Protein AF-A0A8S9K6Z9-F1 (afdb_monomer)

Radius of gyration: 33.15 Å; Cα contacts (8 Å, |Δi|>4): 897; chains: 1; bounding box: 89×80×79 Å

Secondary structure (DSSP, 8-state):
---HHHHHHHHHHHHHHHHHHGGGS---------------------S--SHHHHHHHHHHHHHTTSS--GGGGGTTTTTSPPTTHHHHHHHHHHHHHHHHHHHHHHHHHHHS-TTSSTTHHHHHHHHHHHHHHHHHHHHHHHHHHHTT-S-HHHHHHHHHHHHHHHHHHHHHHHHHHHHHTT-TTPPPHHHHHHHHHHIIIIIHHHHHHHHHHHHHHS-S---SSPPPSSPPPPPP--GGGSHHHHHHHHTHHHHHHHHHHHHHHHHHHHS-PPP--HHHHHHHHHHHHHHHHHHHHHHHHHHHHTT---HHHHHHHHHHTHHHHHHHHHHHHHHHH----SHHHHHHHHHHHHHHHHHHHHHHHHHHHHHHHHHHHHHHHHHHHHHHHHHHHHHHHHHHHHHHHHHHHHHHHHHHTTS---------SGGGGTTTTTSPPTTHHHHHHHHHHHHHHHHHHHHHHHHHHHS-TTTSTTHHHHHHHHHHHHHHHHHHHHHHHHHHHTT-S-HHHHHHHHHHHHHHHHHHHHHHHHHHHHHTT-TTSPPHHHHHHHHHHIIIIIHHHHHHHHHHHHHHS-S---SSPPPSSPPPPPP--GGGSHHHHHHHHTHHHHHHHHHHHHHHHHHHHS------HHHHHHHHHHHHHHHHHHHHHHHHHHHHTT---HHHHHHHHHHHHHHHHHHHHHHHHHHH----SHHHHHHHHHHHHHHHHHHHHHHHHHHHHHHHHHHHHHHHTS---

Mean predicted aligned error: 17.45 Å

InterPro domains:
  IPR004240 Nonaspanin (TM9SF) [PF02990] (54-343)
  IPR004240 Nonaspanin (TM9SF) [PF02990] (376-702)
  IPR004240 Nonaspanin (TM9SF) [PTHR10766] (376-745)

Foldseek 3Di:
DDDPVVVVVVVVVVVVVVVVVVVPPPDDDDDDDDDDDDPDDDPDDDPDPPVVVVVVVVVVVVVVVPDCAFLNVCLQPLLAQAPCLLLLLLLLLLLVLLLVLVVVLLVCLVVDPCVPDDCSSVVSSLVSSLVSLLSSLQSSLQSCLQNPHDPLVSSLVCNLDVLVVLLVVLLVVLLVLCVVVVHPPRDDPVVVVVSVCSSVPGNSVSSVNSNVNNNVPNDYNPRPDHHDPDDDDQDDDDPCLDLVNLLQQLLPQLLVLCVVVLVVVLCCVAVVDDDNPSVVVSVSSVVSLVSLQVSLQVSLRSNRSSVHSNSQVSLLSSQLSNLVVSLVVLVVCCVPPDPDDDDSRVSVSNSVSVSVSSSRSSNSSSSSNVSNVVCPVVCVVVVLVVVLVVVLVVLVVVVVVVVVVVVVVVVVVVVCVVPDPDDPPDPAFQVVCLQPLLAQADPLLLLLLLLLLLQLLLVLLLVLLVCLVVDPCVPDDCSSVVSSLVSSLVSLLSSLQSSLLSCLLNPHDCLVSSLCCNLCVLVVVLVVLLVVLLVVCVVVVHPPRDDPVVVVVSVCSSPVRNSVSSNVSNVNNCVVNRHNDALGHHDPDDDDQDDDDPCLDLVNLLQVLLPSLLSSCVVVLVVVCCVVAVVDPDSPSVVVSVNSVSSLSSLQSSLLVSLRSNRSSVHSNSQVSQLSSQLSNLVVSLVVLVVCCVPPDPDDDDSRVSVSNSVSVSVSSSRSSNSSSSRNVSNVVVSRVVSNPDPDD

pLDDT: mean 77.91, std 18.99, range [22.45, 96.88]

Organism: Brassica cretica (NCBI:txid69181)

Sequence (745 aa):
MPSSTGAVLLLLVSLLATALASDSDHKVRVGSPLPEMHFQFLIHSSKSSTVTVDLVILIAFERDVNEESGWKLVHGDVFRPPWSLVLLSAVVGTGAQLALLVLLVILMAIVGTLYVGRGAIVTTFIVCYALTSFISGYVSGGMYSRSGGKHWIKCMVLTASLFPFLCFGIGFLLNTIAIFYGSLAAIPFGTMVVVFVIWGFISFPLALLGTVVGRNWSGAPNNPCRVKTIPRPIPEKKWYLTPSVVSLMGGLLPFGSIFIEMYFVFTSFWNYKVYYVYGFMLLVFVILVIVTVCVTIVGTYFLLNAENYHWQWTSFFSAASTAVYVYLYSIYYYYVKTKMSGFFQTSYYFGYTMMFCLGLGILCGAVGFLGSNLFIHWFSIFNSFMMVIFLTGLVSMILMRTLRNDYAKYAREDDDLESLERDVNEESGWKLVHGDVFRPPWSLVLLSAVVGTGAQLALLVLLVILMAIVGTLYVGRGAIVTTFIVCYALTSFISGYVSGGMYSRSGGKHWIKCMVLTASLFPFLCFGIGFFLNTIAIFYGSLAAIPFG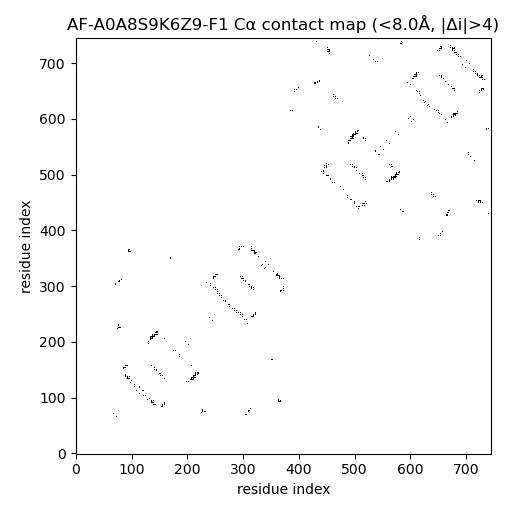TMVVVFVIWGFISFPLALLGTVVGRNWSGAPNNPCRVKTIPRPIPEKKWYLTPSVVSLMGGLLPFGSIFIEMYFVFTSFWNYKVYYVYGFMLLVFVILVIVTVCVTIVGTYFLLNAENYHWQWTSFFSAASTAVYVYLYSIYYYYVKTKMSGFFQTSFYFGYTMMFCLGLGILCGAVGFLGSNLFVRRIYRNIKCD

Solvent-accessible surface area (backbone atoms only — not comparable to full-atom values): 39465 Å² total; per-residue (Å²): 141,77,77,58,70,66,50,52,50,51,49,51,54,49,50,52,50,49,60,62,59,64,73,75,80,81,84,85,82,89,84,87,88,84,80,91,77,86,80,76,86,76,93,67,94,71,101,65,76,63,67,60,50,56,50,49,52,51,50,54,60,57,56,64,71,78,52,97,59,34,44,74,73,36,55,38,50,52,82,58,76,61,100,53,50,52,59,52,25,16,46,33,7,42,6,50,22,46,48,50,36,52,52,50,54,44,51,47,49,62,79,42,74,47,86,76,46,94,61,42,58,58,54,49,49,55,53,44,48,35,66,34,22,25,51,16,14,21,50,15,25,15,51,34,39,32,63,69,54,85,64,57,68,62,28,45,54,44,36,59,38,55,63,60,50,53,48,47,51,52,51,50,54,51,34,53,53,22,57,77,69,70,40,89,82,36,72,54,70,68,58,56,50,50,55,51,48,46,41,63,72,43,18,41,54,32,15,49,53,16,21,55,52,18,35,71,71,44,55,75,67,84,65,97,52,74,69,55,90,73,82,80,84,66,68,93,69,62,78,72,70,34,62,67,50,41,12,53,60,32,8,52,60,34,34,62,69,41,48,72,54,48,55,55,51,53,41,30,76,74,68,75,43,84,82,84,60,46,69,58,54,49,51,46,51,53,48,37,54,52,44,20,22,52,38,11,38,53,46,37,49,56,30,27,46,59,45,37,55,77,37,68,64,35,16,22,38,8,15,18,30,22,22,55,56,52,50,55,49,48,54,53,43,48,76,75,71,48,90,79,70,61,68,69,53,51,52,50,53,53,50,55,48,49,48,51,29,54,52,48,14,36,18,32,10,17,48,3,36,51,33,45,70,72,28,61,68,56,44,60,52,48,54,56,48,52,51,44,52,50,51,49,49,49,52,49,49,50,51,52,51,51,50,52,50,50,54,54,52,50,56,50,54,62,65,56,59,80,73,60,102,79,71,102,68,76,90,74,29,46,75,76,36,53,36,49,53,82,57,71,59,91,60,50,52,58,54,24,14,47,35,7,42,6,53,22,47,49,51,38,53,53,50,53,41,52,46,49,61,77,40,76,44,86,75,45,91,60,41,58,60,54,49,49,55,54,43,48,34,67,37,22,27,50,17,16,21,50,16,27,16,50,34,26,33,63,68,55,84,65,57,68,64,27,48,53,47,36,62,40,53,65,61,51,52,48,45,53,50,49,50,54,53,33,52,54,22,55,75,70,71,39,89,82,34,73,55,69,69,59,56,51,51,54,50,48,46,40,64,71,43,18,41,53,34,17,49,53,16,22,55,53,18,25,68,76,34,46,64,65,81,66,77,53,71,70,54,90,71,80,78,86,66,68,94,69,60,76,75,69,33,58,67,50,40,12,55,59,34,8,52,62,41,35,64,68,41,46,74,54,49,52,55,52,53,42,26,75,73,67,76,42,82,77,82,60,41,72,53,55,49,53,54,50,54,49,45,55,52,44,26,22,55,41,13,35,53,48,38,49,56,33,27,46,57,48,37,56,74,37,65,66,34,17,20,42,8,17,19,29,24,22,54,54,52,50,55,48,49,55,54,42,47,74,76,72,47,89,78,69,60,72,71,51,52,51,51,52,52,46,55,50,48,51,51,29,52,52,47,16,36,20,34,11,20,51,3,31,54,41,29,53,52,48,55,53,55,59,52,58,71,55,90,83,130

Structure (mmCIF, N/CA/C/O backbone):
data_AF-A0A8S9K6Z9-F1
#
_entry.id   AF-A0A8S9K6Z9-F1
#
loop_
_atom_site.group_PDB
_atom_site.id
_atom_site.type_symbol
_atom_site.label_atom_id
_atom_site.label_alt_id
_atom_site.label_comp_id
_atom_site.label_asym_id
_atom_site.label_entity_id
_atom_site.label_seq_id
_atom_site.pdbx_PDB_ins_code
_atom_site.Cartn_x
_atom_site.Cartn_y
_atom_site.Cartn_z
_atom_site.occupancy
_atom_site.B_iso_or_equiv
_atom_site.auth_seq_id
_atom_site.auth_comp_id
_atom_site.auth_asym_id
_atom_site.auth_atom_id
_atom_site.pdbx_PDB_model_num
ATOM 1 N N . MET A 1 1 ? -4.328 41.172 3.902 1.00 25.59 1 MET A N 1
ATOM 2 C CA . MET A 1 1 ? -3.551 40.973 5.142 1.00 25.59 1 MET A CA 1
ATOM 3 C C . MET A 1 1 ? -3.356 39.481 5.354 1.00 25.59 1 MET A C 1
ATOM 5 O O . MET A 1 1 ? -4.335 38.755 5.219 1.00 25.59 1 MET A O 1
ATOM 9 N N . PRO A 1 2 ? -2.109 39.029 5.522 1.00 35.66 2 PRO A N 1
ATOM 10 C CA . PRO A 1 2 ? -1.639 37.793 4.906 1.00 35.66 2 PRO A CA 1
ATOM 11 C C . PRO A 1 2 ? -1.087 36.780 5.933 1.00 35.66 2 PRO A C 1
ATOM 13 O O . PRO A 1 2 ? -0.971 37.064 7.121 1.00 35.66 2 PRO A O 1
ATOM 16 N N . SER A 1 3 ? -0.722 35.593 5.442 1.00 32.50 3 SER A N 1
ATOM 17 C CA . SER A 1 3 ? 0.462 34.818 5.871 1.00 32.50 3 SER A CA 1
ATOM 18 C C . SER A 1 3 ? 0.631 34.321 7.322 1.00 32.50 3 SER A C 1
ATOM 20 O O . SER A 1 3 ? 1.662 33.713 7.600 1.00 32.50 3 SER A O 1
ATOM 22 N N . SER A 1 4 ? -0.319 34.476 8.247 1.00 30.98 4 SER A N 1
ATOM 23 C CA . SER A 1 4 ? -0.097 34.054 9.647 1.00 30.98 4 SER A CA 1
ATOM 24 C C . SER A 1 4 ? -0.259 32.549 9.905 1.00 30.98 4 SER A C 1
ATOM 26 O O . SER A 1 4 ? 0.434 31.999 10.755 1.00 30.98 4 SER A O 1
ATOM 28 N N . THR A 1 5 ? -1.099 31.833 9.157 1.00 33.47 5 THR A N 1
ATOM 29 C CA . THR A 1 5 ? -1.360 30.399 9.399 1.00 33.47 5 THR A CA 1
ATOM 30 C C . THR A 1 5 ? -0.201 29.491 8.987 1.00 33.47 5 THR A C 1
ATOM 32 O O . THR A 1 5 ? 0.120 28.547 9.705 1.00 33.47 5 THR A O 1
ATOM 35 N N . GLY A 1 6 ? 0.481 29.801 7.880 1.00 33.06 6 GLY A N 1
ATOM 36 C CA . GLY A 1 6 ? 1.684 29.073 7.454 1.00 33.06 6 GLY A CA 1
ATOM 37 C C . GLY A 1 6 ? 2.897 29.358 8.344 1.00 33.06 6 GLY A C 1
ATOM 38 O O . GLY A 1 6 ? 3.656 28.444 8.658 1.00 33.06 6 GLY A O 1
ATOM 39 N N . ALA A 1 7 ? 3.040 30.603 8.810 1.00 30.86 7 ALA A N 1
ATOM 40 C CA . ALA A 1 7 ? 4.117 31.005 9.710 1.00 30.86 7 ALA A CA 1
ATOM 41 C C . ALA A 1 7 ? 3.967 30.377 11.103 1.00 30.86 7 ALA A C 1
ATOM 43 O O . ALA A 1 7 ? 4.956 29.913 11.652 1.00 30.86 7 ALA A O 1
ATOM 44 N N . VAL A 1 8 ? 2.744 30.281 11.640 1.00 32.38 8 VAL A N 1
ATOM 45 C CA . VAL A 1 8 ? 2.470 29.624 12.933 1.00 32.38 8 VAL A CA 1
ATOM 46 C C . VAL A 1 8 ? 2.722 28.115 12.862 1.00 32.38 8 VAL A C 1
ATOM 48 O O . VAL A 1 8 ? 3.281 27.554 13.801 1.00 32.38 8 VAL A O 1
ATOM 51 N N . LEU A 1 9 ? 2.396 27.463 11.740 1.00 34.97 9 LEU A N 1
ATOM 52 C CA . LEU A 1 9 ? 2.690 26.041 11.530 1.00 34.97 9 LEU A CA 1
ATOM 53 C C . LEU A 1 9 ? 4.203 25.784 11.420 1.00 34.97 9 LEU A C 1
ATOM 55 O O . LEU A 1 9 ? 4.710 24.847 12.027 1.00 34.97 9 LEU A O 1
ATOM 59 N N . LEU A 1 10 ? 4.937 26.650 10.714 1.00 35.66 10 LEU A N 1
ATOM 60 C CA . LEU A 1 10 ? 6.401 26.593 10.629 1.00 35.66 10 LEU A CA 1
ATOM 61 C C . LEU A 1 10 ? 7.073 26.897 11.975 1.00 35.66 10 LEU A C 1
ATOM 63 O O . LEU A 1 10 ? 8.040 26.224 12.320 1.00 35.66 10 LEU A O 1
ATOM 67 N N . LEU A 1 11 ? 6.546 27.839 12.765 1.00 33.19 11 LEU A N 1
ATOM 68 C CA . LEU A 1 11 ? 7.034 28.145 14.116 1.00 33.19 11 LEU A CA 1
ATOM 69 C C . LEU A 1 11 ? 6.784 26.984 15.080 1.00 33.19 11 LEU A C 1
ATOM 71 O O . LEU A 1 11 ? 7.669 26.651 15.856 1.00 33.19 11 LEU A O 1
ATOM 75 N N . LEU A 1 12 ? 5.626 26.321 14.992 1.00 36.34 12 LEU A N 1
ATOM 76 C CA . LEU A 1 12 ? 5.302 25.130 15.784 1.00 36.34 12 LEU A CA 1
ATOM 77 C C . LEU A 1 12 ? 6.173 23.928 15.405 1.00 36.34 12 LEU A C 1
ATOM 79 O O . LEU A 1 12 ? 6.660 23.237 16.294 1.00 36.34 12 LEU A O 1
ATOM 83 N N . VAL A 1 13 ? 6.425 23.708 14.111 1.00 38.47 13 VAL A N 1
ATOM 84 C CA . VAL A 1 13 ? 7.343 22.661 13.629 1.00 38.47 13 VAL A CA 1
ATOM 85 C C . VAL A 1 13 ? 8.791 22.975 14.021 1.00 38.47 13 VAL A C 1
ATOM 87 O O . VAL A 1 13 ? 9.520 22.072 14.420 1.00 38.47 13 VAL A O 1
ATOM 90 N N . SER A 1 14 ? 9.192 24.249 14.004 1.00 32.19 14 SER A N 1
ATOM 91 C CA . SER A 1 14 ? 10.526 24.691 14.438 1.00 32.19 14 SER A CA 1
ATOM 92 C C . SER A 1 14 ? 10.706 24.601 15.955 1.00 32.19 14 SER A C 1
ATOM 94 O O . SER A 1 14 ? 11.781 24.224 16.410 1.00 32.19 14 SER A O 1
ATOM 96 N N . LEU A 1 15 ? 9.658 24.875 16.741 1.00 34.97 15 LEU A N 1
ATOM 97 C CA . LEU A 1 15 ? 9.623 24.694 18.199 1.00 34.97 15 LEU A CA 1
ATOM 98 C C . LEU A 1 15 ? 9.647 23.211 18.593 1.00 34.97 15 LEU A C 1
ATOM 100 O O . LEU A 1 15 ? 10.329 22.838 19.541 1.00 34.97 15 LEU A O 1
ATOM 104 N N . LEU A 1 16 ? 8.962 22.349 17.837 1.00 34.97 16 LEU A N 1
ATOM 105 C CA . LEU A 1 16 ? 9.038 20.893 17.995 1.00 34.97 16 LEU A CA 1
ATOM 106 C C . LEU A 1 16 ? 10.421 20.351 17.610 1.00 34.97 16 LEU A C 1
ATOM 108 O O . LEU A 1 16 ? 10.953 19.496 18.311 1.00 34.97 16 LEU A O 1
ATOM 112 N N . ALA A 1 17 ? 11.036 20.879 16.549 1.00 36.09 17 ALA A N 1
ATOM 113 C CA . ALA A 1 17 ? 12.383 20.501 16.127 1.00 36.09 17 ALA A CA 1
ATOM 114 C C . ALA A 1 17 ? 13.472 20.985 17.104 1.00 36.09 17 ALA A C 1
ATOM 116 O O . ALA A 1 17 ? 14.409 20.245 17.385 1.00 36.09 17 ALA A O 1
ATOM 117 N N . THR A 1 18 ? 13.337 22.184 17.683 1.00 32.19 18 THR A N 1
ATOM 118 C CA . THR A 1 18 ? 14.257 22.688 18.725 1.00 32.19 18 THR A CA 1
ATOM 119 C C . THR A 1 18 ? 14.060 21.985 20.067 1.00 32.19 18 THR A C 1
ATOM 121 O O . THR A 1 18 ? 15.039 21.721 20.759 1.00 32.19 18 THR A O 1
ATOM 124 N N . ALA A 1 19 ? 12.833 21.579 20.407 1.00 31.83 19 ALA A N 1
ATOM 125 C CA . ALA A 1 19 ? 12.573 20.723 21.565 1.00 31.83 19 ALA A CA 1
ATOM 126 C C . ALA A 1 19 ? 13.183 19.315 21.413 1.00 31.83 19 ALA A C 1
ATOM 128 O O . ALA A 1 19 ? 13.604 18.730 22.408 1.00 31.83 19 ALA A O 1
ATOM 129 N N . LEU A 1 20 ? 13.265 18.792 20.183 1.00 34.69 20 LEU A N 1
ATOM 130 C CA . LEU A 1 20 ? 13.950 17.532 19.865 1.00 34.69 20 LEU A CA 1
ATOM 131 C C . LEU A 1 20 ? 15.481 17.685 19.843 1.00 34.69 20 LEU A C 1
ATOM 133 O O . LEU A 1 20 ? 16.186 16.765 20.240 1.00 34.69 20 LEU A O 1
ATOM 137 N N . ALA A 1 21 ? 15.999 18.848 19.439 1.00 33.78 21 ALA A N 1
ATOM 138 C CA . ALA A 1 21 ? 17.434 19.139 19.455 1.00 33.78 21 ALA A CA 1
ATOM 139 C C . ALA A 1 21 ? 17.987 19.387 20.872 1.00 33.78 21 ALA A C 1
ATOM 141 O O . ALA A 1 21 ? 19.150 19.113 21.134 1.00 33.78 21 ALA A O 1
ATOM 142 N N . SER A 1 22 ? 17.162 19.856 21.813 1.00 29.72 22 SER A N 1
ATOM 143 C CA . SER A 1 22 ? 17.581 20.111 23.201 1.00 29.72 22 SER A CA 1
ATOM 144 C C . SER A 1 22 ? 17.831 18.840 24.036 1.00 29.72 22 SER A C 1
ATOM 146 O O . SER A 1 22 ? 18.325 18.957 25.158 1.00 29.72 22 SER A O 1
ATOM 148 N N . ASP A 1 23 ? 17.496 17.643 23.538 1.00 31.78 23 ASP A N 1
ATOM 149 C CA . ASP A 1 23 ? 17.714 16.369 24.252 1.00 31.78 23 ASP A CA 1
ATOM 150 C C . ASP A 1 23 ? 19.161 15.838 24.112 1.00 31.78 23 ASP A C 1
ATOM 152 O O . ASP A 1 23 ? 19.499 14.836 24.741 1.00 31.78 23 ASP A O 1
ATOM 156 N N . SER A 1 24 ? 20.041 16.499 23.338 1.00 34.03 24 SER A N 1
ATOM 157 C CA . SER A 1 24 ? 21.426 16.040 23.117 1.00 34.03 24 SER A CA 1
ATOM 158 C C . SER A 1 24 ? 22.480 16.581 24.096 1.00 34.03 24 SER A C 1
ATOM 160 O O . SER A 1 24 ? 23.558 15.997 24.168 1.00 34.03 24 SER A O 1
ATOM 162 N N . ASP A 1 25 ? 22.201 17.630 24.882 1.00 30.69 25 ASP A N 1
ATOM 163 C CA . ASP A 1 25 ? 23.270 18.386 25.576 1.00 30.69 25 ASP A CA 1
ATOM 164 C C . ASP A 1 25 ? 23.390 18.164 27.096 1.00 30.69 25 ASP A C 1
ATOM 166 O O . ASP A 1 25 ? 24.275 18.729 27.744 1.00 30.69 25 ASP A O 1
ATOM 170 N N . HIS A 1 26 ? 22.571 17.306 27.715 1.00 29.80 26 HIS A N 1
ATOM 171 C CA . HIS A 1 26 ? 22.593 17.141 29.178 1.00 29.80 26 HIS A CA 1
ATOM 172 C C . HIS A 1 26 ? 22.591 15.690 29.674 1.00 29.80 26 HIS A C 1
ATOM 174 O O . HIS A 1 26 ? 21.747 15.290 30.469 1.00 29.80 26 HIS A O 1
ATOM 180 N N . LYS A 1 27 ? 23.626 14.924 29.303 1.00 31.02 27 LYS A N 1
ATOM 181 C CA . LYS A 1 27 ? 24.163 13.832 30.143 1.00 31.02 27 LYS A CA 1
ATOM 182 C C . LYS A 1 27 ? 25.690 13.741 30.026 1.00 31.02 27 LYS A C 1
ATOM 184 O O . LYS A 1 27 ? 26.232 12.801 29.462 1.00 31.02 27 LYS A O 1
ATOM 189 N N . VAL A 1 28 ? 26.393 14.708 30.617 1.00 32.72 28 VAL A N 1
ATOM 190 C CA . VAL A 1 28 ? 27.812 14.561 30.977 1.00 32.72 28 VAL A CA 1
ATOM 191 C C . VAL A 1 28 ? 27.924 14.687 32.492 1.00 32.72 28 VAL A C 1
ATOM 193 O O . VAL A 1 28 ? 27.839 15.792 33.019 1.00 32.72 28 VAL A O 1
ATOM 196 N N . ARG A 1 29 ? 28.126 13.564 33.198 1.00 28.09 29 ARG A N 1
ATOM 197 C CA . ARG A 1 29 ? 28.836 13.546 34.488 1.00 28.09 29 ARG A CA 1
ATOM 198 C C . ARG A 1 29 ? 29.649 12.260 34.684 1.00 28.09 29 ARG A C 1
ATOM 200 O O . ARG A 1 29 ? 29.100 11.213 34.989 1.00 28.09 29 ARG A O 1
ATOM 207 N N . VAL A 1 30 ? 30.963 12.472 34.562 1.00 29.80 30 VAL A N 1
ATOM 208 C CA . VAL A 1 30 ? 32.083 12.028 35.416 1.00 29.80 30 VAL A CA 1
ATOM 209 C C . VAL A 1 30 ? 32.402 10.527 35.504 1.00 29.80 30 VAL A C 1
ATOM 211 O O . VAL A 1 30 ? 31.718 9.775 36.188 1.00 29.80 30 VAL A O 1
ATOM 214 N N . GLY A 1 31 ? 33.556 10.146 34.930 1.00 25.42 31 GLY A N 1
ATOM 215 C CA . GLY A 1 31 ? 34.221 8.867 35.208 1.00 25.42 31 GLY A CA 1
ATOM 216 C C . GLY A 1 31 ? 35.441 8.510 34.336 1.00 25.42 31 GLY A C 1
ATOM 217 O O . GLY A 1 31 ? 35.412 7.477 33.683 1.00 25.42 31 GLY A O 1
ATOM 218 N N . SER A 1 32 ? 36.526 9.297 34.410 1.00 24.53 32 SER A N 1
ATOM 219 C CA . SER A 1 32 ? 37.924 8.995 33.984 1.00 24.53 32 SER A CA 1
ATOM 220 C C . SER A 1 32 ? 38.298 8.998 32.474 1.00 24.53 32 SER A C 1
ATOM 222 O O . SER A 1 32 ? 37.433 8.788 31.628 1.00 24.53 32 SER A O 1
ATOM 224 N N . PRO A 1 33 ? 39.568 9.337 32.130 1.00 32.72 33 PRO A N 1
ATOM 225 C CA . PRO A 1 33 ? 39.930 10.033 30.889 1.00 32.72 33 PRO A CA 1
ATOM 226 C C . PRO A 1 33 ? 40.593 9.123 29.845 1.00 32.72 33 PRO A C 1
ATOM 228 O O . PRO A 1 33 ? 41.295 8.198 30.236 1.00 32.72 33 PRO A O 1
ATOM 231 N N . LEU A 1 34 ? 40.430 9.422 28.546 1.00 24.06 34 LEU A N 1
ATOM 232 C CA . LEU A 1 34 ? 41.354 9.098 27.433 1.00 24.06 34 LEU A CA 1
ATOM 233 C C . LEU A 1 34 ? 40.762 9.578 26.084 1.00 24.06 34 LEU A C 1
ATOM 235 O O . LEU A 1 34 ? 39.544 9.605 25.926 1.00 24.06 34 LEU A O 1
ATOM 239 N N . PRO A 1 35 ? 41.609 9.909 25.095 1.00 26.31 35 PRO A N 1
ATOM 240 C CA . PRO A 1 35 ? 42.130 11.236 24.790 1.00 26.31 35 PRO A CA 1
ATOM 241 C C . PRO A 1 35 ? 41.266 12.028 23.789 1.00 26.31 35 PRO A C 1
ATOM 243 O O . PRO A 1 35 ? 40.661 11.482 22.867 1.00 26.31 35 PRO A O 1
ATOM 246 N N . GLU A 1 36 ? 41.275 13.348 23.958 1.00 26.59 36 GLU A N 1
ATOM 247 C CA . GLU A 1 36 ? 40.681 14.336 23.059 1.00 26.59 36 GLU A CA 1
ATOM 248 C C . GLU A 1 36 ? 41.305 14.260 21.653 1.00 26.59 36 GLU A C 1
ATOM 250 O O . GLU A 1 36 ? 42.444 14.668 21.438 1.00 26.59 36 GLU A O 1
ATOM 255 N N . MET A 1 37 ? 40.539 13.794 20.662 1.00 23.36 37 MET A N 1
ATOM 256 C CA . MET A 1 37 ? 40.728 14.217 19.273 1.00 23.36 37 MET A CA 1
ATOM 257 C C . MET A 1 37 ? 39.705 15.307 18.967 1.00 23.36 37 MET A C 1
ATOM 259 O O . MET A 1 37 ? 38.539 15.041 18.679 1.00 23.36 37 MET A O 1
ATOM 263 N N . HIS A 1 38 ? 40.169 16.551 19.055 1.00 24.52 38 HIS A N 1
ATOM 264 C CA . HIS A 1 38 ? 39.481 17.740 18.573 1.00 24.52 38 HIS A CA 1
ATOM 265 C C . HIS A 1 38 ? 39.073 17.576 17.096 1.00 24.52 38 HIS A C 1
ATOM 267 O O . HIS A 1 38 ? 39.901 17.725 16.202 1.00 24.52 38 HIS A O 1
ATOM 273 N N . PHE A 1 39 ? 37.785 17.344 16.825 1.00 22.95 39 PHE A N 1
ATOM 274 C CA . PHE A 1 39 ? 37.180 17.651 15.525 1.00 22.95 39 PHE A CA 1
ATOM 275 C C . PHE A 1 39 ? 36.395 18.955 15.650 1.00 22.95 39 PHE A C 1
ATOM 277 O O . PHE A 1 39 ? 35.201 18.998 15.942 1.00 22.95 39 PHE A O 1
ATOM 284 N N . GLN A 1 40 ? 37.132 20.045 15.477 1.00 23.78 40 GLN A N 1
ATOM 285 C CA . GLN A 1 40 ? 36.617 21.400 15.407 1.00 23.78 40 GLN A CA 1
ATOM 286 C C . GLN A 1 40 ? 35.875 21.556 14.071 1.00 23.78 40 GLN A C 1
ATOM 288 O O . GLN A 1 40 ? 36.468 21.463 12.997 1.00 23.78 40 GLN A O 1
ATOM 293 N N . PHE A 1 41 ? 34.555 21.732 14.148 1.00 23.89 41 PHE A N 1
ATOM 294 C CA . PHE A 1 41 ? 33.661 21.958 13.013 1.00 23.89 41 PHE A CA 1
ATOM 295 C C . PHE A 1 41 ? 34.047 23.261 12.291 1.00 23.89 41 PHE A C 1
ATOM 297 O O . PHE A 1 41 ? 33.659 24.360 12.684 1.00 23.89 41 PHE A O 1
ATOM 304 N N . LEU A 1 42 ? 34.820 23.132 11.214 1.00 22.45 42 LEU A N 1
ATOM 305 C CA . LEU A 1 42 ? 35.044 24.182 10.229 1.00 22.45 42 LEU A CA 1
ATOM 306 C C . LEU A 1 42 ? 33.841 24.190 9.280 1.00 22.45 42 LEU A C 1
ATOM 308 O O . LEU A 1 42 ? 33.725 23.363 8.376 1.00 22.45 42 LEU A O 1
ATOM 312 N N . ILE A 1 43 ? 32.925 25.134 9.503 1.00 27.84 43 ILE A N 1
ATOM 313 C CA . ILE A 1 43 ? 31.939 25.546 8.503 1.00 27.84 43 ILE A CA 1
ATOM 314 C C . ILE A 1 43 ? 32.735 26.207 7.377 1.00 27.84 43 ILE A C 1
ATOM 316 O O . ILE A 1 43 ? 33.067 27.391 7.435 1.00 27.84 43 ILE A O 1
ATOM 320 N N . HIS A 1 44 ? 33.080 25.420 6.361 1.00 22.84 44 HIS A N 1
ATOM 321 C CA . HIS A 1 44 ? 33.543 25.941 5.087 1.00 22.84 44 HIS A CA 1
ATOM 322 C C . HIS A 1 44 ? 32.617 25.474 3.968 1.00 22.84 44 HIS A C 1
ATOM 324 O O . HIS A 1 44 ? 32.271 24.302 3.835 1.00 22.84 44 HIS A O 1
ATOM 330 N N . SER A 1 45 ? 32.178 26.475 3.216 1.00 30.81 45 SER A N 1
ATOM 331 C CA . SER A 1 45 ? 31.319 26.433 2.042 1.00 30.81 45 SER A CA 1
ATOM 332 C C . SER A 1 45 ? 31.638 25.270 1.097 1.00 30.81 45 SER A C 1
ATOM 334 O O . SER A 1 45 ? 32.711 25.244 0.507 1.00 30.81 45 SER A O 1
ATOM 336 N N . SER A 1 46 ? 30.698 24.336 0.916 1.00 25.84 46 SER A N 1
ATOM 337 C CA . SER A 1 46 ? 30.383 23.716 -0.382 1.00 25.84 46 SER A CA 1
ATOM 338 C C . SER A 1 46 ? 29.251 22.690 -0.238 1.00 25.84 46 SER A C 1
ATOM 340 O O . SER A 1 46 ? 29.211 21.896 0.697 1.00 25.84 46 SER A O 1
ATOM 342 N N . LYS A 1 47 ? 28.326 22.731 -1.200 1.00 32.00 47 LYS A N 1
ATOM 343 C CA . LYS A 1 47 ? 27.272 21.761 -1.554 1.00 32.00 47 LYS A CA 1
ATOM 344 C C . LYS A 1 47 ? 27.511 20.309 -1.072 1.00 32.00 47 LYS A C 1
ATOM 346 O O . LYS A 1 47 ? 27.962 19.480 -1.854 1.00 32.00 47 LYS A O 1
ATOM 351 N N . SER A 1 48 ? 27.149 19.959 0.164 1.00 30.02 48 SER A N 1
ATOM 352 C CA . SER A 1 48 ? 27.045 18.549 0.604 1.00 30.02 48 SER A CA 1
ATOM 353 C C . SER A 1 48 ? 26.255 18.390 1.914 1.00 30.02 48 SER A C 1
ATOM 355 O O . SER A 1 48 ? 26.655 17.661 2.817 1.00 30.02 48 SER A O 1
ATOM 357 N N . SER A 1 49 ? 25.134 19.099 2.049 1.00 27.30 49 SER A N 1
ATOM 358 C CA . SER A 1 49 ? 24.341 19.136 3.292 1.00 27.30 49 SER A CA 1
ATOM 359 C C . SER A 1 49 ? 23.230 18.080 3.359 1.00 27.30 49 SER A C 1
ATOM 361 O O . SER A 1 49 ? 22.589 17.946 4.390 1.00 27.30 49 SER A O 1
ATOM 363 N N . THR A 1 50 ? 22.960 17.351 2.274 1.00 33.12 50 THR A N 1
ATOM 364 C CA . THR A 1 50 ? 21.861 16.370 2.199 1.00 33.12 50 THR A CA 1
ATOM 365 C C . THR A 1 50 ? 22.286 14.959 2.607 1.00 33.12 50 THR A C 1
ATOM 367 O O . THR A 1 50 ? 21.537 14.274 3.291 1.00 33.12 50 THR A O 1
ATOM 370 N N . VAL A 1 51 ? 23.511 14.542 2.276 1.00 29.69 51 VAL A N 1
ATOM 371 C CA . VAL A 1 51 ? 24.003 13.175 2.549 1.00 29.69 51 VAL A CA 1
ATOM 372 C C . VAL A 1 51 ? 24.285 12.945 4.041 1.00 29.69 51 VAL A C 1
ATOM 374 O O . VAL A 1 51 ? 24.109 11.842 4.551 1.00 29.69 51 VAL A O 1
ATOM 377 N N . THR A 1 52 ? 24.674 13.991 4.769 1.00 28.66 52 THR A N 1
ATOM 378 C CA . THR A 1 52 ? 24.910 13.935 6.218 1.00 28.66 52 THR A CA 1
ATOM 379 C C . THR A 1 52 ? 23.616 13.847 7.024 1.00 28.66 52 THR A C 1
ATOM 381 O O . THR A 1 52 ? 23.614 13.226 8.080 1.00 28.66 52 THR A O 1
ATOM 384 N N . VAL A 1 53 ? 22.505 14.393 6.524 1.00 32.94 53 VAL A N 1
ATOM 385 C CA . VAL A 1 53 ? 21.201 14.325 7.206 1.00 32.94 53 VAL A CA 1
ATOM 386 C C . VAL A 1 53 ? 20.589 12.928 7.075 1.00 32.94 53 VAL A C 1
ATOM 388 O O . VAL A 1 53 ? 20.095 12.392 8.063 1.00 32.94 53 VAL A O 1
ATOM 391 N N . ASP A 1 54 ? 20.713 12.289 5.909 1.00 30.31 54 ASP A N 1
ATOM 392 C CA . ASP A 1 54 ? 20.218 10.922 5.691 1.00 30.31 54 ASP A CA 1
ATOM 393 C C . ASP A 1 54 ? 20.998 9.880 6.511 1.00 30.31 54 ASP A C 1
ATOM 395 O O . ASP A 1 54 ? 20.403 8.958 7.067 1.00 30.31 54 ASP A O 1
ATOM 399 N N . LEU A 1 55 ? 22.319 10.053 6.663 1.00 29.28 55 LEU A N 1
ATOM 400 C CA . LEU A 1 55 ? 23.147 9.173 7.493 1.00 29.28 55 LEU A CA 1
ATOM 401 C C . LEU A 1 55 ? 22.872 9.369 8.994 1.00 29.28 55 LEU A C 1
ATOM 403 O O . LEU A 1 55 ? 22.864 8.399 9.745 1.00 29.28 55 LEU A O 1
ATOM 407 N N . VAL A 1 56 ? 22.595 10.601 9.437 1.00 31.77 56 VAL A N 1
ATOM 408 C CA . VAL A 1 56 ? 22.212 10.895 10.830 1.00 31.77 56 VAL A CA 1
ATOM 409 C C . VAL A 1 56 ? 20.825 10.338 11.154 1.00 31.77 56 VAL A C 1
ATOM 411 O O . VAL A 1 56 ? 20.637 9.818 12.249 1.00 31.77 56 VAL A O 1
ATOM 414 N N . ILE A 1 57 ? 19.879 10.359 10.209 1.00 34.38 57 ILE A N 1
ATOM 415 C CA . ILE A 1 57 ? 18.569 9.709 10.372 1.00 34.38 57 ILE A CA 1
ATOM 416 C C . ILE A 1 57 ? 18.727 8.183 10.423 1.00 34.38 57 ILE A C 1
ATOM 418 O O . ILE A 1 57 ? 18.093 7.545 11.259 1.00 34.38 57 ILE A O 1
ATOM 422 N N . LEU A 1 58 ? 19.601 7.596 9.596 1.00 29.62 58 LEU A N 1
ATOM 423 C CA . LEU A 1 58 ? 19.871 6.154 9.607 1.00 29.62 58 LEU A CA 1
ATOM 424 C C . LEU A 1 58 ? 20.551 5.704 10.915 1.00 29.62 58 LEU A C 1
ATOM 426 O O . LEU A 1 58 ? 20.133 4.717 11.509 1.00 29.62 58 LEU A O 1
ATOM 430 N N . ILE A 1 59 ? 21.535 6.467 11.408 1.00 31.77 59 ILE A N 1
ATOM 431 C CA . ILE A 1 59 ? 22.242 6.196 12.673 1.00 31.77 59 ILE A CA 1
ATOM 432 C C . ILE A 1 59 ? 21.335 6.458 13.887 1.00 31.77 59 ILE A C 1
ATOM 434 O O . ILE A 1 59 ? 21.417 5.729 14.875 1.00 31.77 59 ILE A O 1
ATOM 438 N N . ALA A 1 60 ? 20.439 7.450 13.826 1.00 33.72 60 ALA A N 1
ATOM 439 C CA . ALA A 1 60 ? 19.413 7.658 14.850 1.00 33.72 60 ALA A CA 1
ATOM 440 C C . ALA A 1 60 ? 18.422 6.483 14.894 1.00 33.72 60 ALA A C 1
ATOM 442 O O . ALA A 1 60 ? 18.083 6.010 15.975 1.00 33.72 60 ALA A O 1
ATOM 443 N N . PHE A 1 61 ? 18.032 5.948 13.732 1.00 29.52 61 PHE A N 1
ATOM 444 C CA . PHE A 1 61 ? 17.151 4.781 13.642 1.00 29.52 61 PHE A CA 1
ATOM 445 C C . PHE A 1 61 ? 17.831 3.483 14.112 1.00 29.52 61 PHE A C 1
ATOM 447 O O . PHE A 1 61 ? 17.170 2.598 14.650 1.00 29.52 61 PHE A O 1
ATOM 454 N N . GLU A 1 62 ? 19.150 3.365 13.934 1.00 32.22 62 GLU A N 1
ATOM 455 C CA . GLU A 1 62 ? 19.938 2.200 14.352 1.00 32.22 62 GLU A CA 1
ATOM 456 C C . GLU A 1 62 ? 20.292 2.232 15.853 1.00 32.22 62 GLU A C 1
ATOM 458 O O . GLU A 1 62 ? 20.360 1.181 16.492 1.00 32.22 62 GLU A O 1
ATOM 463 N N . ARG A 1 63 ? 20.416 3.421 16.468 1.00 27.30 63 ARG A N 1
ATOM 464 C CA . ARG A 1 63 ? 20.606 3.558 17.927 1.00 27.30 63 ARG A CA 1
ATOM 465 C C . ARG A 1 63 ? 19.359 3.204 18.749 1.00 27.30 63 ARG A C 1
ATOM 467 O O . ARG A 1 63 ? 19.516 2.646 19.832 1.00 27.30 63 ARG A O 1
ATOM 474 N N . ASP A 1 64 ? 18.152 3.399 18.215 1.00 34.00 64 ASP A N 1
ATOM 475 C CA . ASP A 1 64 ? 16.883 3.014 18.871 1.00 34.00 64 ASP A CA 1
ATOM 476 C C . ASP A 1 64 ? 16.618 1.488 18.888 1.00 34.00 64 ASP A C 1
ATOM 478 O O . ASP A 1 64 ? 15.645 1.007 19.485 1.00 34.00 64 ASP A O 1
ATOM 482 N N . VAL A 1 65 ? 17.468 0.686 18.234 1.00 37.34 65 VAL A N 1
ATOM 483 C CA . VAL A 1 65 ? 17.362 -0.785 18.239 1.00 37.34 65 VAL A CA 1
ATOM 484 C C . VAL A 1 65 ? 17.958 -1.400 19.512 1.00 37.34 65 VAL A C 1
ATOM 486 O O . VAL A 1 65 ? 17.525 -2.484 19.902 1.00 37.34 65 VAL A O 1
ATOM 489 N N . ASN A 1 66 ? 18.878 -0.708 20.196 1.00 31.58 66 ASN A N 1
ATOM 490 C CA . ASN A 1 66 ? 19.674 -1.285 21.289 1.00 31.58 66 ASN A CA 1
ATOM 491 C C . ASN A 1 66 ? 19.283 -0.859 22.714 1.00 31.58 66 ASN A C 1
ATOM 493 O O . ASN A 1 66 ? 19.854 -1.393 23.663 1.00 31.58 66 ASN A O 1
ATOM 497 N N . GLU A 1 67 ? 18.292 0.012 22.904 1.00 41.62 67 GLU A N 1
ATOM 498 C CA . GLU A 1 67 ? 17.720 0.273 24.230 1.00 41.62 67 GLU A CA 1
ATOM 499 C C . GLU A 1 67 ? 16.272 -0.231 24.289 1.00 41.62 67 GLU A C 1
ATOM 501 O O . GLU A 1 67 ? 15.412 0.158 23.497 1.00 41.62 67 GLU A O 1
ATOM 506 N N . GLU A 1 68 ? 15.973 -1.121 25.239 1.00 48.81 68 GLU A N 1
ATOM 507 C CA . GLU A 1 68 ? 14.597 -1.429 25.633 1.00 48.81 68 GLU A CA 1
ATOM 508 C C . GLU A 1 68 ? 13.987 -0.189 26.309 1.00 48.81 68 GLU A C 1
ATOM 510 O O . GLU A 1 68 ? 13.904 -0.124 27.530 1.00 48.81 68 GLU A O 1
ATOM 515 N N . SER A 1 69 ? 13.594 0.826 25.540 1.00 55.66 69 SER A N 1
ATOM 516 C CA . SER A 1 69 ? 13.012 2.070 26.055 1.00 55.66 69 SER A CA 1
ATOM 517 C C . SER A 1 69 ? 11.651 2.377 25.409 1.00 55.66 69 SER A C 1
ATOM 519 O O . SER A 1 69 ? 11.318 1.912 24.311 1.00 55.66 69 SER A O 1
ATOM 521 N N . GLY A 1 70 ? 10.796 3.106 26.133 1.00 67.56 70 GLY A N 1
ATOM 522 C CA . GLY A 1 70 ? 9.504 3.589 25.635 1.00 67.56 70 GLY A CA 1
ATOM 523 C C . GLY A 1 70 ? 8.396 2.530 25.538 1.00 67.56 70 GLY A C 1
ATOM 524 O O . GLY A 1 70 ? 8.221 1.689 26.424 1.00 67.56 70 GLY A O 1
ATOM 525 N N . TRP A 1 71 ? 7.603 2.571 24.457 1.00 64.19 71 TRP A N 1
ATOM 526 C CA . TRP A 1 71 ? 6.359 1.791 24.313 1.00 64.19 71 TRP A CA 1
ATOM 527 C C . TRP A 1 71 ? 6.553 0.270 24.430 1.00 64.19 71 TRP A C 1
ATOM 529 O O . TRP A 1 71 ? 5.646 -0.440 24.877 1.00 64.19 71 TRP A O 1
ATOM 539 N N . LYS A 1 72 ? 7.743 -0.236 24.075 1.00 70.81 72 LYS A N 1
ATOM 540 C CA . LYS A 1 72 ? 8.094 -1.662 24.152 1.00 70.81 72 LYS A CA 1
ATOM 541 C C . LYS A 1 72 ? 8.075 -2.182 25.589 1.00 70.81 72 LYS A C 1
ATOM 543 O O . LYS A 1 72 ? 7.655 -3.314 25.812 1.00 70.81 72 LYS A O 1
ATOM 548 N N . LEU A 1 73 ? 8.438 -1.368 26.580 1.00 74.44 73 LEU A N 1
ATOM 549 C CA . LEU A 1 73 ? 8.433 -1.770 27.993 1.00 74.44 73 LEU A CA 1
ATOM 550 C C . LEU A 1 73 ? 7.017 -1.933 28.565 1.00 74.44 73 LEU A C 1
ATOM 552 O O . LEU A 1 73 ? 6.803 -2.649 29.546 1.00 74.44 73 LEU A O 1
ATOM 556 N N . VAL A 1 74 ? 6.037 -1.281 27.938 1.00 75.31 74 VAL A N 1
ATOM 557 C CA . VAL A 1 74 ? 4.663 -1.169 28.436 1.00 75.31 74 VAL A CA 1
ATOM 558 C C . VAL A 1 74 ? 3.747 -2.259 27.870 1.00 75.31 74 VAL A C 1
ATOM 560 O O . VAL A 1 74 ? 2.618 -2.403 28.327 1.00 75.31 74 VAL A O 1
ATOM 563 N N . HIS A 1 75 ? 4.214 -3.082 26.923 1.00 74.94 75 HIS A N 1
ATOM 564 C CA . HIS A 1 75 ? 3.410 -4.080 26.191 1.00 74.94 75 HIS A CA 1
ATOM 565 C C . HIS A 1 75 ? 2.514 -4.978 27.075 1.00 74.94 75 HIS A C 1
ATOM 567 O O . HIS A 1 75 ? 1.424 -5.369 26.656 1.00 74.94 75 HIS A O 1
ATOM 573 N N . GLY A 1 76 ? 2.950 -5.290 28.302 1.00 72.31 76 GLY A N 1
ATOM 574 C CA . GLY A 1 76 ? 2.204 -6.096 29.276 1.00 72.31 76 GLY A CA 1
ATOM 575 C C . GLY A 1 76 ? 1.141 -5.338 30.086 1.00 72.31 76 GLY A C 1
ATOM 576 O O . GLY A 1 76 ? 0.352 -5.976 30.776 1.00 72.31 76 GLY A O 1
ATOM 577 N N . ASP A 1 77 ? 1.100 -4.007 30.011 1.00 81.31 77 ASP A N 1
ATOM 578 C CA . ASP A 1 77 ? 0.190 -3.132 30.765 1.00 81.31 77 ASP A CA 1
ATOM 579 C C . ASP A 1 77 ? -0.764 -2.321 29.863 1.00 81.31 77 ASP A C 1
ATOM 581 O O . ASP A 1 77 ? -1.824 -1.900 30.326 1.00 81.31 77 ASP A O 1
ATOM 585 N N . VAL A 1 78 ? -0.458 -2.169 28.563 1.00 80.00 78 VAL A N 1
ATOM 586 C CA . VAL A 1 78 ? -1.268 -1.398 27.586 1.00 80.00 78 VAL A CA 1
ATOM 587 C C . VAL A 1 78 ? -2.725 -1.869 27.488 1.00 80.00 78 VAL A C 1
ATOM 589 O O . VAL A 1 78 ? -3.626 -1.054 27.288 1.00 80.00 78 VAL A O 1
ATOM 592 N N . PHE A 1 79 ? -2.981 -3.173 27.620 1.00 82.62 79 PHE A N 1
ATOM 593 C CA . PHE A 1 79 ? -4.314 -3.759 27.413 1.00 82.62 79 PHE A CA 1
ATOM 594 C C . PHE A 1 79 ? -5.152 -3.880 28.694 1.00 82.62 79 PHE A C 1
ATOM 596 O O . PHE A 1 79 ? -6.155 -4.599 28.715 1.00 82.62 79 PHE A O 1
ATOM 603 N N . ARG A 1 80 ? -4.757 -3.204 29.781 1.00 83.56 80 ARG A N 1
ATOM 604 C CA . ARG A 1 80 ? -5.550 -3.173 31.017 1.00 83.56 80 ARG A CA 1
ATOM 605 C C . ARG A 1 80 ? -6.850 -2.390 30.818 1.00 83.56 80 ARG A C 1
ATOM 607 O O . ARG A 1 80 ? -6.833 -1.363 30.140 1.00 83.56 80 ARG A O 1
ATOM 614 N N . PRO A 1 81 ? -7.968 -2.821 31.427 1.00 83.25 81 PRO A N 1
ATOM 615 C CA . PRO A 1 81 ? -9.208 -2.062 31.368 1.00 83.25 81 PRO A CA 1
ATOM 616 C C . PRO A 1 81 ? -9.043 -0.701 32.074 1.00 83.25 81 PRO A C 1
ATOM 618 O O . PRO A 1 81 ? -8.365 -0.616 33.100 1.00 83.25 81 PRO A O 1
ATOM 621 N N . PRO A 1 82 ? -9.662 0.371 31.554 1.00 86.81 82 PRO A N 1
ATOM 622 C CA . PRO A 1 82 ? -9.589 1.698 32.152 1.00 86.81 82 PRO A CA 1
ATOM 623 C C . PRO A 1 82 ? -10.392 1.788 33.459 1.00 86.81 82 PRO A C 1
ATOM 625 O O . PRO A 1 82 ? -11.356 1.051 33.670 1.00 86.81 82 PRO A O 1
ATOM 628 N N . TRP A 1 83 ? -10.045 2.774 34.293 1.00 81.19 83 TRP A N 1
ATOM 629 C CA . TRP A 1 83 ? -10.633 3.038 35.619 1.00 81.19 83 TRP A CA 1
ATOM 630 C C . TRP A 1 83 ? -12.161 3.238 35.638 1.00 81.19 83 TRP A C 1
ATOM 632 O O . TRP A 1 83 ? -12.791 3.056 36.673 1.00 81.19 83 TRP A O 1
ATOM 642 N N . SER A 1 84 ? -12.782 3.541 34.496 1.00 88.25 84 SER A N 1
ATOM 643 C CA . SER A 1 84 ? -14.240 3.561 34.347 1.00 88.25 84 SER A CA 1
ATOM 644 C C . SER A 1 84 ? -14.657 2.985 32.995 1.00 88.25 84 SER A C 1
ATOM 646 O O . SER A 1 84 ? -15.033 3.696 32.063 1.00 88.25 84 SER A O 1
ATOM 648 N N . LEU A 1 85 ? -14.565 1.657 32.874 1.00 88.81 85 LEU A N 1
ATOM 649 C CA . LEU A 1 85 ? -14.937 0.933 31.655 1.00 88.81 85 LEU A CA 1
ATOM 650 C C . LEU A 1 85 ? -16.409 1.159 31.263 1.00 88.81 85 LEU A C 1
ATOM 652 O O . LEU A 1 85 ? -16.711 1.277 30.078 1.00 88.81 85 LEU A O 1
ATOM 656 N N . VAL A 1 86 ? -17.317 1.242 32.244 1.00 92.38 86 VAL A N 1
ATOM 657 C CA . VAL A 1 86 ? -18.759 1.460 32.011 1.00 92.38 86 VAL A CA 1
ATOM 658 C C . VAL A 1 86 ? -19.005 2.814 31.345 1.00 92.38 86 VAL A C 1
ATOM 660 O O . VAL A 1 86 ? -19.740 2.884 30.365 1.00 92.38 86 VAL A O 1
ATOM 663 N N . LEU A 1 87 ? -18.369 3.878 31.844 1.00 93.00 87 LEU A N 1
ATOM 664 C CA . LEU A 1 87 ? -18.531 5.215 31.280 1.00 93.00 87 LEU A CA 1
ATOM 665 C C . LEU A 1 87 ? -17.884 5.312 29.899 1.00 93.00 87 LEU A C 1
ATOM 667 O O . LEU A 1 87 ? -18.516 5.809 28.975 1.00 93.00 87 LEU A O 1
ATOM 671 N N . LEU A 1 88 ? -16.660 4.800 29.735 1.00 92.50 88 LEU A N 1
ATOM 672 C CA . LEU A 1 88 ? -15.967 4.872 28.449 1.00 92.50 88 LEU A CA 1
ATOM 673 C C . LEU A 1 88 ? -16.736 4.126 27.351 1.00 92.50 88 LEU A C 1
ATOM 675 O O . LEU A 1 88 ? -16.933 4.671 26.272 1.00 92.50 88 LEU A O 1
ATOM 679 N N . SER A 1 89 ? -17.205 2.905 27.625 1.00 91.75 89 SER A N 1
ATOM 680 C CA . SER A 1 89 ? -18.007 2.130 26.662 1.00 91.75 89 SER A CA 1
ATOM 681 C C . SER A 1 89 ? -19.306 2.844 26.283 1.00 91.75 89 SER A C 1
ATOM 683 O O . SER A 1 89 ? -19.614 2.941 25.096 1.00 91.75 89 SER A O 1
ATOM 685 N N . ALA A 1 90 ? -20.009 3.425 27.260 1.00 93.75 90 ALA A N 1
ATOM 686 C CA . ALA A 1 90 ? -21.229 4.186 27.010 1.00 93.75 90 ALA A CA 1
ATOM 687 C C . ALA A 1 90 ? -20.985 5.442 26.160 1.00 93.75 90 ALA A C 1
ATOM 689 O O . ALA A 1 90 ? -21.710 5.700 25.196 1.00 93.75 90 ALA A O 1
ATOM 690 N N . VAL A 1 91 ? -19.943 6.215 26.475 1.00 94.62 91 VAL A N 1
ATOM 691 C CA . VAL A 1 91 ? -19.616 7.438 25.730 1.00 94.62 91 VAL A CA 1
ATOM 692 C C . VAL A 1 91 ? -19.096 7.111 24.321 1.00 94.62 91 VAL A C 1
ATOM 694 O O . VAL A 1 91 ? -19.456 7.781 23.357 1.00 94.62 91 VAL A O 1
ATOM 697 N N . VAL A 1 92 ? -18.313 6.043 24.152 1.00 93.56 92 VAL A N 1
ATOM 698 C CA . VAL A 1 92 ? -17.855 5.611 22.822 1.00 93.56 92 VAL A CA 1
ATOM 699 C C . VAL A 1 92 ? -19.015 5.077 21.973 1.00 93.56 92 VAL A C 1
ATOM 701 O O . VAL A 1 92 ? -19.102 5.409 20.792 1.00 93.56 92 VAL A O 1
ATOM 704 N N . GLY A 1 93 ? -19.944 4.314 22.560 1.00 92.88 93 GLY A N 1
ATOM 705 C CA . GLY A 1 93 ? -21.160 3.866 21.871 1.00 92.88 93 GLY A CA 1
ATOM 706 C C . GLY A 1 93 ? -22.022 5.037 21.398 1.00 92.88 93 GLY A C 1
ATOM 707 O O . GLY A 1 93 ? -22.347 5.133 20.214 1.00 92.88 93 GLY A O 1
ATOM 708 N N . THR A 1 94 ? -22.313 5.983 22.295 1.00 94.50 94 THR A N 1
ATOM 709 C CA . THR A 1 94 ? -23.073 7.197 21.945 1.00 94.50 94 THR A CA 1
ATOM 710 C C . THR A 1 94 ? -22.372 8.047 20.888 1.00 94.50 94 THR A C 1
ATOM 712 O O . THR A 1 94 ? -23.031 8.561 19.989 1.00 94.50 94 THR A O 1
ATOM 715 N N . GLY A 1 95 ? -21.044 8.157 20.912 1.00 93.25 95 GLY A N 1
ATOM 716 C CA . GLY A 1 95 ? -20.317 8.875 19.865 1.00 93.25 95 GLY A CA 1
ATOM 717 C C . GLY A 1 95 ? -20.312 8.161 18.514 1.00 93.25 95 GLY A C 1
ATOM 718 O O . GLY A 1 95 ? -20.439 8.827 17.490 1.00 93.25 95 GLY A O 1
ATOM 719 N N . ALA A 1 96 ? -20.268 6.824 18.486 1.00 92.25 96 ALA A N 1
ATOM 720 C CA . ALA A 1 96 ? -20.439 6.053 17.251 1.00 92.25 96 ALA A CA 1
ATOM 721 C C . ALA A 1 96 ? -21.842 6.246 16.648 1.00 92.25 96 ALA A C 1
ATOM 723 O O . ALA A 1 96 ? -21.983 6.425 15.437 1.00 92.25 96 ALA A O 1
ATOM 724 N N . GLN A 1 97 ? -22.873 6.280 17.500 1.00 95.06 97 GLN A N 1
ATOM 725 C CA . GLN A 1 97 ? -24.237 6.634 17.103 1.00 95.06 97 GLN A CA 1
ATOM 726 C C . GLN A 1 97 ? -24.297 8.045 16.506 1.00 95.06 97 GLN A C 1
ATOM 728 O O . GLN A 1 97 ? -24.869 8.223 15.434 1.00 95.06 97 GLN A O 1
ATOM 733 N N . LEU A 1 98 ? -23.684 9.039 17.157 1.00 93.88 98 LEU A N 1
ATOM 734 C CA . LEU A 1 98 ? -23.658 10.421 16.668 1.00 93.88 98 LEU A CA 1
ATOM 735 C C . LEU A 1 98 ? -22.885 10.565 15.349 1.00 93.88 98 LEU A C 1
ATOM 737 O O . LEU A 1 98 ? -23.321 11.308 14.474 1.00 93.88 98 LEU A O 1
ATOM 741 N N . ALA A 1 99 ? -21.779 9.839 15.170 1.00 91.56 99 ALA A N 1
ATOM 742 C CA . ALA A 1 99 ? -21.020 9.838 13.920 1.00 91.56 99 ALA A CA 1
ATOM 743 C C . ALA A 1 99 ? -21.866 9.322 12.747 1.00 91.56 99 ALA A C 1
ATOM 745 O O . ALA A 1 99 ? -21.918 9.962 11.694 1.00 91.56 99 ALA A O 1
ATOM 746 N N . LEU A 1 100 ? -22.575 8.202 12.940 1.00 92.56 100 LEU A N 1
ATOM 747 C CA . LEU A 1 100 ? -23.476 7.687 11.913 1.00 92.56 100 LEU A CA 1
ATOM 748 C C . LEU A 1 100 ? -24.677 8.611 11.693 1.00 92.56 100 LEU A C 1
ATOM 750 O O . LEU A 1 100 ? -25.074 8.827 10.553 1.00 92.56 100 LEU A O 1
ATOM 754 N N . LEU A 1 101 ? -25.249 9.159 12.764 1.00 92.38 101 LEU A N 1
ATOM 755 C CA . LEU A 1 101 ? -26.360 10.099 12.681 1.00 92.38 101 LEU A CA 1
ATOM 756 C C . LEU A 1 101 ? -26.008 11.296 11.802 1.00 92.38 101 LEU A C 1
ATOM 758 O O . LEU A 1 101 ? -26.769 11.621 10.895 1.00 92.38 101 LEU A O 1
ATOM 762 N N . VAL A 1 102 ? -24.858 11.930 12.055 1.00 89.38 102 VAL A N 1
ATOM 763 C CA . VAL A 1 102 ? -24.385 13.053 11.243 1.00 89.38 102 VAL A CA 1
ATOM 764 C C . VAL A 1 102 ? -24.232 12.595 9.799 1.00 89.38 102 VAL A C 1
ATOM 766 O O . VAL A 1 102 ? -24.849 13.193 8.928 1.00 89.38 102 VAL A O 1
ATOM 769 N N . LEU A 1 103 ? -23.532 11.487 9.533 1.00 89.25 103 LEU A N 1
ATOM 770 C CA . LEU A 1 103 ? -23.376 10.965 8.172 1.00 89.25 103 LEU A CA 1
ATOM 771 C C . LEU A 1 103 ? -24.724 10.755 7.455 1.00 89.25 103 LEU A C 1
ATOM 773 O O . LEU A 1 103 ? -24.888 11.209 6.325 1.00 89.25 103 LEU A O 1
ATOM 777 N N . LEU A 1 104 ? -25.698 10.112 8.106 1.00 88.56 104 LEU A N 1
ATOM 778 C CA . LEU A 1 104 ? -27.026 9.861 7.539 1.00 88.56 104 LEU A CA 1
ATOM 779 C C . LEU A 1 104 ? -27.782 11.158 7.252 1.00 88.56 104 LEU A C 1
ATOM 781 O O . LEU A 1 104 ? -28.367 11.289 6.180 1.00 88.56 104 LEU A O 1
ATOM 785 N N . VAL A 1 105 ? -27.748 12.127 8.169 1.00 85.38 105 VAL A N 1
ATOM 786 C CA . VAL A 1 105 ? -28.405 13.427 7.976 1.00 85.38 105 VAL A CA 1
ATOM 787 C C . VAL A 1 105 ? -27.771 14.188 6.811 1.00 85.38 105 VAL A C 1
ATOM 789 O O . VAL A 1 105 ? -28.498 14.763 6.005 1.00 85.38 105 VAL A O 1
ATOM 792 N N . ILE A 1 106 ? -26.441 14.150 6.665 1.00 82.88 106 ILE A N 1
ATOM 793 C CA . ILE A 1 106 ? -25.745 14.766 5.526 1.00 82.88 106 ILE A CA 1
ATOM 794 C C . ILE A 1 106 ? -26.138 14.084 4.213 1.00 82.88 106 ILE A C 1
ATOM 796 O O . ILE A 1 106 ? -26.479 14.766 3.251 1.00 82.88 106 ILE A O 1
ATOM 800 N N . LEU A 1 107 ? -26.134 12.749 4.168 1.00 84.00 107 LEU A N 1
ATOM 801 C CA . LEU A 1 107 ? -26.510 11.992 2.972 1.00 84.00 107 LEU A CA 1
ATOM 802 C C . LEU A 1 107 ? -27.969 12.243 2.574 1.00 84.00 107 LEU A C 1
ATOM 804 O O . LEU A 1 107 ? -28.251 12.492 1.404 1.00 84.00 107 LEU A O 1
ATOM 808 N N . MET A 1 108 ? -28.892 12.252 3.538 1.00 81.38 108 MET A N 1
ATOM 809 C CA . MET A 1 108 ? -30.292 12.594 3.281 1.00 81.38 108 MET A CA 1
ATOM 810 C C . MET A 1 108 ? -30.457 14.052 2.835 1.00 81.38 108 MET A C 1
ATOM 812 O O . MET A 1 108 ? -31.330 14.332 2.019 1.00 81.38 108 MET A O 1
ATOM 816 N N . ALA A 1 109 ? -29.616 14.975 3.315 1.00 77.31 109 ALA A N 1
ATOM 817 C CA . ALA A 1 109 ? -29.633 16.374 2.881 1.00 77.31 109 ALA A CA 1
ATOM 818 C C . ALA A 1 109 ? -29.090 16.566 1.457 1.00 77.31 109 ALA A C 1
ATOM 820 O O . ALA A 1 109 ? -29.492 17.507 0.781 1.00 77.31 109 ALA A O 1
ATOM 821 N N . ILE A 1 110 ? -28.212 15.670 0.989 1.00 75.00 110 ILE A N 1
ATOM 822 C CA . ILE A 1 110 ? -27.737 15.638 -0.402 1.00 75.00 110 ILE A CA 1
ATOM 823 C C . ILE A 1 110 ? -28.807 15.048 -1.332 1.00 75.00 110 ILE A C 1
ATOM 825 O O . ILE A 1 110 ? -29.022 15.570 -2.422 1.00 75.00 110 ILE A O 1
ATOM 829 N N . VAL A 1 111 ? -29.456 13.953 -0.919 1.00 76.19 111 VAL A N 1
ATOM 830 C CA . VAL A 1 111 ? -30.427 13.215 -1.751 1.00 76.19 111 VAL A CA 1
ATOM 831 C C . VAL A 1 111 ? -31.803 13.888 -1.785 1.00 76.19 111 VAL A C 1
ATOM 833 O O . VAL A 1 111 ? -32.494 13.820 -2.798 1.00 76.19 111 VAL A O 1
ATOM 836 N N . GLY A 1 112 ? -32.231 14.507 -0.684 1.00 63.84 112 GLY A N 1
ATOM 837 C CA . GLY A 1 112 ? -33.596 14.996 -0.502 1.00 63.84 112 GLY A CA 1
ATOM 838 C C . GLY A 1 112 ? -33.732 16.517 -0.430 1.00 63.84 112 GLY A C 1
ATOM 839 O O . GLY A 1 112 ? -32.786 17.261 -0.191 1.00 63.84 112 GLY A O 1
ATOM 840 N N . THR A 1 113 ? -34.974 16.991 -0.533 1.00 58.25 113 THR A N 1
ATOM 841 C CA . THR A 1 113 ? -35.365 18.392 -0.312 1.00 58.25 113 THR A CA 1
ATOM 842 C C . THR A 1 113 ? -35.529 18.721 1.182 1.00 58.25 113 THR A C 1
ATOM 844 O O . THR A 1 113 ? -36.506 19.359 1.581 1.00 58.25 113 THR A O 1
ATOM 847 N N . LEU A 1 114 ? -34.594 18.289 2.043 1.00 62.28 114 LEU A N 1
ATOM 848 C CA . LEU A 1 114 ? -34.654 18.537 3.500 1.00 62.28 114 LEU A CA 1
ATOM 849 C C . LEU A 1 114 ? -34.621 20.035 3.870 1.00 62.28 114 LEU A C 1
ATOM 851 O O . LEU A 1 114 ? -34.945 20.399 4.999 1.00 62.28 114 LEU A O 1
ATOM 855 N N . TYR A 1 115 ? -34.280 20.904 2.918 1.00 60.28 115 TYR A N 1
ATOM 856 C CA . TYR A 1 115 ? -34.270 22.361 3.054 1.00 60.28 115 TYR A CA 1
ATOM 857 C C . TYR A 1 115 ? -35.647 23.031 2.855 1.00 60.28 115 TYR A C 1
ATOM 859 O O . TYR A 1 115 ? -35.772 24.225 3.116 1.00 60.28 115 TYR A O 1
ATOM 867 N N . VAL A 1 116 ? -36.680 22.304 2.396 1.00 55.06 116 VAL A N 1
ATOM 868 C CA . VAL A 1 116 ? -37.970 22.901 1.977 1.00 55.06 116 VAL A CA 1
ATOM 869 C C . VAL A 1 116 ? -38.960 23.091 3.138 1.00 55.06 116 VAL A C 1
ATOM 871 O O . VAL A 1 116 ? -39.750 24.033 3.122 1.00 55.06 116 VAL A O 1
ATOM 874 N N . GLY A 1 117 ? -38.916 22.249 4.177 1.00 58.78 117 GLY A N 1
ATOM 875 C CA . GLY A 1 117 ? -39.837 22.322 5.321 1.00 58.78 117 GLY A CA 1
ATOM 876 C C . GLY A 1 117 ? -39.214 22.955 6.569 1.00 58.78 117 GLY A C 1
ATOM 877 O O . GLY A 1 117 ? -38.190 22.474 7.062 1.00 58.78 117 GLY A O 1
ATOM 878 N N . ARG A 1 118 ? -39.854 23.983 7.155 1.00 54.34 118 ARG A N 1
ATOM 879 C CA . ARG A 1 118 ? -39.464 24.500 8.484 1.00 54.34 118 ARG A CA 1
ATOM 880 C C . ARG A 1 118 ? -39.551 23.360 9.511 1.00 54.34 118 ARG A C 1
ATOM 882 O O . ARG A 1 118 ? -40.626 22.823 9.744 1.00 54.34 118 ARG A O 1
ATOM 889 N N . GLY A 1 119 ? -38.417 22.983 10.107 1.00 66.44 119 GLY A N 1
ATOM 890 C CA . GLY A 1 119 ? -38.337 21.905 11.106 1.00 66.44 119 GLY A CA 1
ATOM 891 C C . GLY A 1 119 ? -38.108 20.488 10.552 1.00 66.44 119 GLY A C 1
ATOM 892 O O . GLY A 1 119 ? -37.965 19.554 11.344 1.00 66.44 119 GLY A O 1
ATOM 893 N N . ALA A 1 120 ? -37.995 20.307 9.229 1.00 71.06 120 ALA A N 1
ATOM 894 C CA . ALA A 1 120 ? -37.712 19.002 8.613 1.00 71.06 120 ALA A CA 1
ATOM 895 C C . ALA A 1 120 ? -36.352 18.424 9.054 1.00 71.06 120 ALA A C 1
ATOM 897 O O . ALA A 1 120 ? -36.232 17.232 9.322 1.00 71.06 120 ALA A O 1
ATOM 898 N N . ILE A 1 121 ? -35.337 19.279 9.214 1.00 72.38 121 ILE A N 1
ATOM 899 C CA . ILE A 1 121 ? -34.003 18.870 9.684 1.00 72.38 121 ILE A CA 1
ATOM 900 C C . ILE A 1 121 ? -34.062 18.355 11.129 1.00 72.38 121 ILE A C 1
ATOM 902 O O . ILE A 1 121 ? -33.477 17.321 11.435 1.00 72.38 121 ILE A O 1
ATOM 906 N N . VAL A 1 122 ? -34.799 19.037 12.012 1.00 76.94 122 VAL A N 1
ATOM 907 C CA . VAL A 1 122 ? -34.903 18.667 13.436 1.00 76.94 122 VAL A CA 1
ATOM 908 C C . VAL A 1 122 ? -35.684 17.363 13.608 1.00 76.94 122 VAL A C 1
ATOM 910 O O . VAL A 1 122 ? -35.255 16.480 14.345 1.00 76.94 122 VAL A O 1
ATOM 913 N N . THR A 1 123 ? -36.801 17.207 12.896 1.00 79.38 123 THR A N 1
ATOM 914 C CA . THR A 1 123 ? -37.598 15.969 12.919 1.00 79.38 123 THR A CA 1
ATOM 915 C C . THR A 1 123 ? -36.818 14.784 12.351 1.00 79.38 123 THR A C 1
ATOM 917 O O . THR A 1 123 ? -36.765 13.732 12.986 1.00 79.38 123 THR A O 1
ATOM 920 N N . THR A 1 124 ? -36.121 14.975 11.226 1.00 81.62 124 THR A N 1
ATOM 921 C CA . THR A 1 124 ? -35.221 13.962 10.649 1.00 81.62 124 THR A CA 1
ATOM 922 C C . THR A 1 124 ? -34.107 13.593 11.626 1.00 81.62 124 THR A C 1
ATOM 924 O O . THR A 1 124 ? -33.826 12.414 11.816 1.00 81.62 124 THR A O 1
ATOM 927 N N . PHE A 1 125 ? -33.512 14.574 12.312 1.00 84.56 125 PHE A N 1
ATOM 928 C CA . PHE A 1 125 ? -32.479 14.328 13.318 1.00 84.56 125 PHE A CA 1
ATOM 929 C C . PHE A 1 125 ? -33.000 13.470 14.481 1.00 84.56 125 PHE A C 1
ATOM 931 O O . PHE A 1 125 ? -32.328 12.521 14.874 1.00 84.56 125 PHE A O 1
ATOM 938 N N . ILE A 1 126 ? -34.205 13.744 14.999 1.00 86.62 126 ILE A N 1
ATOM 939 C CA . ILE A 1 126 ? -34.819 12.962 16.089 1.00 86.62 126 ILE A CA 1
ATOM 940 C C . ILE A 1 126 ? -35.104 11.520 15.645 1.00 86.62 126 ILE A C 1
ATOM 942 O O . ILE A 1 126 ? -34.762 10.577 16.362 1.00 86.62 126 ILE A O 1
ATOM 946 N N . VAL A 1 127 ? -35.687 11.331 14.457 1.00 87.06 127 VAL A N 1
ATOM 947 C CA . VAL A 1 127 ? -36.002 9.995 13.922 1.00 87.06 127 VAL A CA 1
ATOM 948 C C . VAL A 1 127 ? -34.722 9.201 13.652 1.00 87.06 127 VAL A C 1
ATOM 950 O O . VAL A 1 127 ? -34.590 8.066 14.112 1.00 87.06 127 VAL A O 1
ATOM 953 N N . CYS A 1 128 ? -33.739 9.800 12.975 1.00 89.06 128 CYS A N 1
ATOM 954 C CA . CYS A 1 128 ? -32.451 9.159 12.720 1.00 89.06 128 CYS A CA 1
ATOM 955 C C . CYS A 1 128 ? -31.698 8.861 14.025 1.00 89.06 128 CYS A C 1
ATOM 957 O O . CYS A 1 128 ? -31.065 7.810 14.133 1.00 89.06 128 CYS A O 1
ATOM 959 N N . TYR A 1 129 ? -31.786 9.726 15.042 1.00 91.44 129 TYR A N 1
ATOM 960 C CA . TYR A 1 129 ? -31.188 9.460 16.353 1.00 91.44 129 TYR A CA 1
ATOM 961 C C . TYR A 1 129 ? -31.813 8.213 16.991 1.00 91.44 129 TYR A C 1
ATOM 963 O O . TYR A 1 129 ? -31.086 7.346 17.479 1.00 91.44 129 TYR A O 1
ATOM 971 N N . ALA A 1 130 ? -33.143 8.083 16.935 1.00 90.56 130 ALA A N 1
ATOM 972 C CA . ALA A 1 130 ? -33.851 6.929 17.478 1.00 90.56 130 ALA A CA 1
ATOM 973 C C . ALA A 1 130 ? -33.478 5.626 16.755 1.00 90.56 130 ALA A C 1
ATOM 975 O O . ALA A 1 130 ? -33.192 4.627 17.411 1.00 90.56 130 ALA A O 1
ATOM 976 N N . LEU A 1 131 ? -33.393 5.638 15.421 1.00 90.06 131 LEU A N 1
ATOM 977 C CA . LEU A 1 131 ? -33.024 4.457 14.628 1.00 90.06 131 LEU A CA 1
ATOM 978 C C . LEU A 1 131 ? -31.555 4.040 14.812 1.00 90.06 131 LEU A C 1
ATOM 980 O O . LEU A 1 131 ? -31.242 2.853 14.873 1.00 90.06 131 LEU A O 1
ATOM 984 N N . THR A 1 132 ? -30.639 5.001 14.945 1.00 92.88 132 THR A N 1
ATOM 985 C CA . THR A 1 132 ? -29.202 4.720 15.124 1.00 92.88 132 THR A CA 1
ATOM 986 C C . THR A 1 132 ? -28.840 4.248 16.539 1.00 92.88 132 THR A C 1
ATOM 988 O O . THR A 1 132 ? -27.716 3.796 16.765 1.00 92.88 132 THR A O 1
ATOM 991 N N . SER A 1 133 ? -29.779 4.275 17.492 1.00 94.06 133 SER A N 1
ATOM 992 C CA . SER A 1 133 ? -29.573 3.813 18.877 1.00 94.06 133 SER A CA 1
ATOM 993 C C . SER A 1 133 ? -29.131 2.344 18.984 1.00 94.06 133 SER A C 1
ATOM 995 O O . SER A 1 133 ? -28.360 2.002 19.882 1.00 94.06 133 SER A O 1
ATOM 997 N N . PHE A 1 134 ? -29.506 1.495 18.018 1.00 94.88 134 PHE A N 1
ATOM 998 C CA . PHE A 1 134 ? -29.007 0.119 17.913 1.00 94.88 134 PHE A CA 1
ATOM 999 C C . PHE A 1 134 ? -27.473 0.059 17.847 1.00 94.88 134 PHE A C 1
ATOM 1001 O O . PHE A 1 134 ? -26.845 -0.768 18.505 1.00 94.88 134 PHE A O 1
ATOM 1008 N N . ILE A 1 135 ? -26.843 0.970 17.102 1.00 93.69 135 ILE A N 1
ATOM 1009 C CA . ILE A 1 135 ? -25.384 0.991 16.915 1.00 93.69 135 ILE A CA 1
ATOM 1010 C C . ILE A 1 135 ? -24.678 1.460 18.180 1.00 93.69 135 ILE A C 1
ATOM 1012 O O . ILE A 1 135 ? -23.636 0.910 18.537 1.00 93.69 135 ILE A O 1
ATOM 1016 N N . SER A 1 136 ? -25.293 2.400 18.898 1.00 94.19 136 SER A N 1
ATOM 1017 C CA . SER A 1 136 ? -24.859 2.810 20.236 1.00 94.19 136 SER A CA 1
ATOM 1018 C C . SER A 1 136 ? -24.735 1.605 21.164 1.00 94.19 136 SER A C 1
ATOM 1020 O O . SER A 1 136 ? -23.680 1.354 21.752 1.00 94.19 136 SER A O 1
ATOM 1022 N N . GLY A 1 137 ? -25.803 0.801 21.212 1.00 93.25 137 GLY A N 1
ATOM 1023 C CA . GLY A 1 137 ? -25.861 -0.429 21.984 1.00 93.25 137 GLY A CA 1
ATOM 1024 C C . GLY A 1 137 ? -24.831 -1.459 21.527 1.00 93.25 137 GLY A C 1
ATOM 1025 O O . GLY A 1 137 ? -24.123 -2.010 22.369 1.00 93.25 137 GLY A O 1
ATOM 1026 N N . TYR A 1 138 ? -24.720 -1.692 20.216 1.00 94.06 138 TYR A N 1
ATOM 1027 C CA . TYR A 1 138 ? -23.808 -2.672 19.616 1.00 94.06 138 TYR A CA 1
ATOM 1028 C C . TYR A 1 138 ? -22.340 -2.385 19.941 1.00 94.06 138 TYR A C 1
ATOM 1030 O O . TYR A 1 138 ? -21.637 -3.263 20.447 1.00 94.06 138 TYR A O 1
ATOM 1038 N N . VAL A 1 139 ? -21.886 -1.149 19.714 1.00 92.06 139 VAL A N 1
ATOM 1039 C CA . VAL A 1 139 ? -20.496 -0.743 19.967 1.00 92.06 139 VAL A CA 1
ATOM 1040 C C . VAL A 1 139 ? -20.187 -0.773 21.465 1.00 92.06 139 VAL A C 1
ATOM 1042 O O . VAL A 1 139 ? -19.198 -1.382 21.874 1.00 92.06 139 VAL A O 1
ATOM 1045 N N . SER A 1 140 ? -21.057 -0.182 22.293 1.00 93.75 140 SER A N 1
ATOM 1046 C CA . SER A 1 140 ? -20.885 -0.130 23.751 1.00 93.75 140 SER A CA 1
ATOM 1047 C C . SER A 1 140 ? -20.859 -1.529 24.379 1.00 93.75 140 SER A C 1
ATOM 1049 O O . SER A 1 140 ? -19.909 -1.893 25.079 1.00 93.75 140 SER A O 1
ATOM 1051 N N . GLY A 1 141 ? -21.859 -2.360 24.061 1.00 90.81 141 GLY A N 1
ATOM 1052 C CA . GLY A 1 141 ? -21.983 -3.727 24.568 1.00 90.81 141 GLY A CA 1
ATOM 1053 C C . GLY A 1 141 ? -20.847 -4.637 24.120 1.00 90.81 141 GLY A C 1
ATOM 1054 O O . GLY A 1 141 ? -20.333 -5.428 24.916 1.00 90.81 141 GLY A O 1
ATOM 1055 N N . GLY A 1 142 ? -20.417 -4.490 22.867 1.00 89.56 142 GLY A N 1
ATOM 1056 C CA . GLY A 1 142 ? -19.309 -5.258 22.326 1.00 89.56 142 GLY A CA 1
ATOM 1057 C C . GLY A 1 142 ? -17.968 -4.917 22.967 1.00 89.56 142 GLY A C 1
ATOM 1058 O O . GLY A 1 142 ? -17.257 -5.807 23.441 1.00 89.56 142 GLY A O 1
ATOM 1059 N N . MET A 1 143 ? -17.657 -3.624 23.087 1.00 88.44 143 MET A N 1
ATOM 1060 C CA . MET A 1 143 ? -16.459 -3.155 23.786 1.00 88.44 143 MET A CA 1
ATOM 1061 C C . MET A 1 143 ? -16.446 -3.581 25.257 1.00 88.44 143 MET A C 1
ATOM 1063 O O . MET A 1 143 ? -15.438 -4.093 25.742 1.00 88.44 143 MET A O 1
ATOM 1067 N N . TYR A 1 144 ? -17.567 -3.409 25.964 1.00 90.19 144 TYR A N 1
ATOM 1068 C CA . TYR A 1 144 ? -17.677 -3.763 27.378 1.00 90.19 144 TYR A CA 1
ATOM 1069 C C . TYR A 1 144 ? -17.455 -5.265 27.616 1.00 90.19 144 TYR A C 1
ATOM 1071 O O . TYR A 1 144 ? -16.734 -5.649 28.541 1.00 90.19 144 TYR A O 1
ATOM 1079 N N . SER A 1 145 ? -18.026 -6.110 26.748 1.00 87.56 145 SER A N 1
ATOM 1080 C CA . SER A 1 145 ? -17.830 -7.566 26.766 1.00 87.56 145 SER A CA 1
ATOM 1081 C C . SER A 1 145 ? -16.370 -7.944 26.502 1.00 87.56 145 SER A C 1
ATOM 1083 O O . SER A 1 145 ? -15.762 -8.679 27.282 1.00 87.56 145 SER A O 1
ATOM 1085 N N . ARG A 1 146 ? -15.762 -7.364 25.456 1.00 84.19 146 ARG A N 1
ATOM 1086 C CA . ARG A 1 146 ? -14.373 -7.636 25.054 1.00 84.19 146 ARG A CA 1
ATOM 1087 C C . ARG A 1 146 ? -13.348 -7.218 26.108 1.00 84.19 146 ARG A C 1
ATOM 1089 O O . ARG A 1 146 ? -12.267 -7.791 26.162 1.00 84.19 146 ARG A O 1
ATOM 1096 N N . SER A 1 147 ? -13.668 -6.250 26.962 1.00 82.88 147 SER A N 1
ATOM 1097 C CA . SER A 1 147 ? -12.821 -5.844 28.092 1.00 82.88 147 SER A CA 1
ATOM 1098 C C . SER A 1 147 ? -13.088 -6.624 29.391 1.00 82.88 147 SER A C 1
ATOM 1100 O O . SER A 1 147 ? -12.517 -6.284 30.425 1.00 82.88 147 SER A O 1
ATOM 1102 N N . GLY A 1 148 ? -13.932 -7.664 29.365 1.00 81.31 148 GLY A N 1
ATOM 1103 C CA . GLY A 1 148 ? -14.201 -8.535 30.518 1.00 81.31 148 GLY A CA 1
ATOM 1104 C C . GLY A 1 148 ? -15.193 -7.966 31.542 1.00 81.31 148 GLY A C 1
ATOM 1105 O O . GLY A 1 148 ? -15.186 -8.375 32.705 1.00 81.31 148 GLY A O 1
ATOM 1106 N N . GLY A 1 149 ? -16.039 -7.009 31.149 1.00 83.94 149 GLY A N 1
ATOM 1107 C CA . GLY A 1 149 ? -17.013 -6.380 32.039 1.00 83.94 149 GLY A CA 1
ATOM 1108 C C . GLY A 1 149 ? -18.174 -7.305 32.437 1.00 83.94 149 GLY A C 1
ATOM 1109 O O . GLY A 1 149 ? -18.802 -7.937 31.591 1.00 83.94 149 GLY A O 1
ATOM 1110 N N . LYS A 1 150 ? -18.513 -7.353 33.736 1.00 82.56 150 LYS A N 1
ATOM 1111 C CA . LYS A 1 150 ? -19.594 -8.212 34.275 1.00 82.56 150 LYS A CA 1
ATOM 1112 C C . LYS A 1 150 ? -20.963 -7.516 34.365 1.00 82.56 150 LYS A C 1
ATOM 1114 O O . LYS A 1 150 ? -21.997 -8.163 34.211 1.00 82.56 150 LYS A O 1
ATOM 1119 N N . HIS A 1 151 ? -20.998 -6.198 34.573 1.00 88.69 151 HIS A N 1
ATOM 1120 C CA . HIS A 1 151 ? -22.224 -5.423 34.830 1.00 88.69 151 HIS A CA 1
ATOM 1121 C C . HIS A 1 151 ? -22.757 -4.712 33.576 1.00 88.69 151 HIS A C 1
ATOM 1123 O O . HIS A 1 151 ? -22.917 -3.492 33.546 1.00 88.69 151 HIS A O 1
ATOM 1129 N N . TRP A 1 152 ? -23.052 -5.487 32.534 1.00 88.88 152 TRP A N 1
ATOM 1130 C CA . TRP A 1 152 ? -23.466 -4.980 31.219 1.00 88.88 152 TRP A CA 1
ATOM 1131 C C . TRP A 1 152 ? -24.776 -4.169 31.239 1.00 88.88 152 TRP A C 1
ATOM 1133 O O . TRP A 1 152 ? -24.918 -3.239 30.453 1.00 88.88 152 TRP A O 1
ATOM 1143 N N . ILE A 1 153 ? -25.703 -4.452 32.165 1.00 91.69 153 ILE A N 1
ATOM 1144 C CA . ILE A 1 153 ? -26.965 -3.698 32.297 1.00 91.69 153 ILE A CA 1
ATOM 1145 C C . ILE A 1 153 ? -26.687 -2.233 32.651 1.00 91.69 153 ILE A C 1
ATOM 1147 O O . ILE A 1 153 ? -27.284 -1.336 32.064 1.00 91.69 153 ILE A O 1
ATOM 1151 N N . LYS A 1 154 ? -25.736 -1.972 33.560 1.00 91.75 154 LYS A N 1
ATOM 1152 C CA . LYS A 1 154 ? -25.348 -0.598 33.927 1.00 91.75 154 LYS A CA 1
ATOM 1153 C C . LYS A 1 154 ? -24.777 0.154 32.723 1.00 91.75 154 LYS A C 1
ATOM 1155 O O . LYS A 1 154 ? -25.078 1.325 32.536 1.00 91.75 154 LYS A O 1
ATOM 1160 N N . CYS A 1 155 ? -23.987 -0.534 31.900 1.00 91.06 155 CYS A N 1
ATOM 1161 C CA . CYS A 1 155 ? -23.433 0.004 30.660 1.00 91.06 155 CYS A CA 1
ATOM 1162 C C . CYS A 1 155 ? -24.535 0.321 29.636 1.00 91.06 155 CYS A C 1
ATOM 1164 O O . CYS A 1 155 ? -24.560 1.427 29.103 1.00 91.06 155 CYS A O 1
ATOM 1166 N N . MET A 1 156 ? -25.496 -0.586 29.434 1.00 93.69 156 MET A N 1
ATOM 1167 C CA . MET A 1 156 ? -26.646 -0.380 28.545 1.00 93.69 156 MET A CA 1
ATOM 1168 C C . MET A 1 156 ? -27.483 0.835 28.960 1.00 93.69 156 MET A C 1
ATOM 1170 O O . MET A 1 156 ? -27.683 1.742 28.153 1.00 93.69 156 MET A O 1
ATOM 1174 N N . VAL A 1 157 ? -27.893 0.900 30.234 1.00 94.44 157 VAL A N 1
ATOM 1175 C CA . VAL A 1 157 ? -28.696 2.017 30.760 1.00 94.44 157 VAL A CA 1
ATOM 1176 C C . VAL A 1 157 ? -27.945 3.334 30.601 1.00 94.44 157 VAL A C 1
ATOM 1178 O O . VAL A 1 157 ? -28.528 4.311 30.137 1.00 94.44 157 VAL A O 1
ATOM 1181 N N . LEU A 1 158 ? -26.649 3.367 30.927 1.00 93.38 158 LEU A N 1
ATOM 1182 C CA . LEU A 1 158 ? -25.831 4.569 30.777 1.00 93.38 158 LEU A CA 1
ATOM 1183 C C . LEU A 1 158 ? -25.687 4.985 29.304 1.00 93.38 158 LEU A C 1
ATOM 1185 O O . LEU A 1 158 ? -25.797 6.165 28.996 1.00 93.38 158 LEU A O 1
ATOM 1189 N N . THR A 1 159 ? -25.512 4.029 28.388 1.00 92.69 159 THR A N 1
ATOM 1190 C CA . THR A 1 159 ? -25.422 4.285 26.937 1.00 92.69 159 THR A CA 1
ATOM 1191 C C . THR A 1 159 ? -26.716 4.900 26.400 1.00 92.69 159 THR A C 1
ATOM 1193 O O . THR A 1 159 ? -26.676 5.870 25.649 1.00 92.69 159 THR A O 1
ATOM 1196 N N . ALA A 1 160 ? -27.872 4.379 26.820 1.00 92.25 160 ALA A N 1
ATOM 1197 C CA . ALA A 1 160 ? -29.175 4.847 26.352 1.00 92.25 160 ALA A CA 1
ATOM 1198 C C . ALA A 1 160 ? -29.620 6.185 26.976 1.00 92.25 160 ALA A C 1
ATOM 1200 O O . ALA A 1 160 ? -30.481 6.860 26.411 1.00 92.25 160 ALA A O 1
ATOM 1201 N N . SER A 1 161 ? -29.075 6.570 28.137 1.00 91.31 161 SER A N 1
ATOM 1202 C CA . SER A 1 161 ? -29.549 7.728 28.913 1.00 91.31 161 SER A CA 1
ATOM 1203 C C . SER A 1 161 ? -28.570 8.904 28.986 1.00 91.31 161 SER A C 1
ATOM 1205 O O . SER A 1 161 ? -29.022 10.043 28.993 1.00 91.31 161 SER A O 1
ATOM 1207 N N . LEU A 1 162 ? -27.250 8.693 28.982 1.00 90.38 162 LEU A N 1
ATOM 1208 C CA . LEU A 1 162 ? -26.282 9.758 29.280 1.00 90.38 162 LEU A CA 1
ATOM 1209 C C . LEU A 1 162 ? -26.460 10.999 28.389 1.00 90.38 162 LEU A C 1
ATOM 1211 O O . LEU A 1 162 ? -26.644 12.105 28.891 1.00 90.38 162 LEU A O 1
ATOM 1215 N N . PHE A 1 163 ? -26.425 10.822 27.067 1.00 91.25 163 PHE A N 1
ATOM 1216 C CA . PHE A 1 163 ? -26.525 11.942 26.132 1.00 91.25 163 PHE A CA 1
ATOM 1217 C C . PHE A 1 163 ? -27.946 12.539 26.055 1.00 91.25 163 PHE A C 1
ATOM 1219 O O . PHE A 1 163 ? -28.069 13.756 26.214 1.00 91.25 163 PHE A O 1
ATOM 1226 N N . PRO A 1 164 ? -29.031 11.743 25.910 1.00 90.69 164 PRO A N 1
ATOM 1227 C CA . PRO A 1 164 ? -30.393 12.279 25.900 1.00 90.69 164 PRO A CA 1
ATOM 1228 C C . PRO A 1 164 ? -30.755 13.076 27.152 1.00 90.69 164 PRO A C 1
ATOM 1230 O O . PRO A 1 164 ? -31.352 14.141 27.028 1.00 90.69 164 PRO A O 1
ATOM 1233 N N . PHE A 1 165 ? -30.370 12.615 28.346 1.00 90.50 165 PHE A N 1
ATOM 1234 C CA . PHE A 1 165 ? -30.683 13.328 29.587 1.00 90.50 165 PHE A CA 1
ATOM 1235 C C . PHE A 1 165 ? -29.879 14.623 29.739 1.00 90.50 165 PHE A C 1
ATOM 1237 O O . PHE A 1 165 ? -30.432 15.611 30.217 1.00 90.50 165 PHE A O 1
ATOM 1244 N N . LEU A 1 166 ? -28.618 14.670 29.289 1.00 91.31 166 LEU A N 1
ATOM 1245 C CA . LEU A 1 166 ? -27.850 15.922 29.247 1.00 91.31 166 LEU A CA 1
ATOM 1246 C C . LEU A 1 166 ? -28.501 16.942 28.301 1.00 91.31 166 LEU A C 1
ATOM 1248 O O . LEU A 1 166 ? -28.685 18.102 28.670 1.00 91.31 166 LEU A O 1
ATOM 1252 N N . CYS A 1 167 ? -28.912 16.504 27.107 1.00 89.75 167 CYS A N 1
ATOM 1253 C CA . CYS A 1 167 ? -29.640 17.344 26.156 1.00 89.75 167 CYS A CA 1
ATOM 1254 C C . CYS A 1 167 ? -30.998 17.800 26.704 1.00 89.75 167 CYS A C 1
ATOM 1256 O O . CYS A 1 167 ? -31.350 18.970 26.562 1.00 89.75 167 CYS A O 1
ATOM 1258 N N . PHE A 1 168 ? -31.743 16.902 27.352 1.00 88.25 168 PHE A N 1
ATOM 1259 C CA . PHE A 1 168 ? -33.037 17.209 27.955 1.00 88.25 168 PHE A CA 1
ATOM 1260 C C . PHE A 1 168 ? -32.900 18.191 29.120 1.00 88.25 168 PHE A C 1
ATOM 1262 O O . PHE A 1 168 ? -33.687 19.123 29.208 1.00 88.25 168 PHE A O 1
ATOM 1269 N N . GLY A 1 169 ? -31.880 18.047 29.972 1.00 89.56 169 GLY A N 1
ATOM 1270 C CA . GLY A 1 169 ? -31.617 18.972 31.075 1.00 89.56 169 GLY A CA 1
ATOM 1271 C C . GLY A 1 169 ? -31.319 20.395 30.596 1.00 89.56 169 GLY A C 1
ATOM 1272 O O . GLY A 1 169 ? -31.916 21.349 31.097 1.00 89.56 169 GLY A O 1
ATOM 1273 N N . ILE A 1 170 ? -30.460 20.545 29.577 1.00 90.81 170 ILE A N 1
ATOM 1274 C CA . ILE A 1 170 ? -30.182 21.857 28.968 1.00 90.81 170 ILE A CA 1
ATOM 1275 C C . ILE A 1 170 ? -31.448 22.410 28.302 1.00 90.81 170 ILE A C 1
ATOM 1277 O O . ILE A 1 170 ? -31.813 23.561 28.533 1.00 90.81 170 ILE A O 1
ATOM 1281 N N . GLY A 1 171 ? -32.155 21.585 27.524 1.00 88.81 171 GLY A N 1
ATOM 1282 C CA . GLY A 1 171 ? -33.398 21.974 26.861 1.00 88.81 171 GLY A CA 1
ATOM 1283 C C . GLY A 1 171 ? -34.498 22.395 27.840 1.00 88.81 171 GLY A C 1
ATOM 1284 O O . GLY A 1 171 ? -35.172 23.392 27.604 1.00 88.81 171 GLY A O 1
ATOM 1285 N N . PHE A 1 172 ? -34.648 21.698 28.967 1.00 89.00 172 PHE A N 1
ATOM 1286 C CA . PHE A 1 172 ? -35.612 22.020 30.021 1.00 89.00 172 PHE A CA 1
ATOM 1287 C C . PHE A 1 172 ? -35.299 23.363 30.689 1.00 89.00 172 PHE A C 1
ATOM 1289 O O . PHE A 1 172 ? -36.198 24.185 30.887 1.00 89.00 172 PHE A O 1
ATOM 1296 N N . LEU A 1 173 ? -34.021 23.628 30.977 1.00 90.69 173 LEU A N 1
ATOM 1297 C CA . LEU A 1 173 ? -33.575 24.910 31.522 1.00 90.69 173 LEU A CA 1
ATOM 1298 C C . LEU A 1 173 ? -33.852 26.058 30.539 1.00 90.69 173 LEU A C 1
ATOM 1300 O O . LEU A 1 173 ? -34.443 27.068 30.923 1.00 90.69 173 LEU A O 1
ATOM 1304 N N . LEU A 1 174 ? -33.514 25.882 29.257 1.00 91.12 174 LEU A N 1
ATOM 1305 C CA . LEU A 1 174 ? -33.828 26.859 28.208 1.00 91.12 174 LEU A CA 1
ATOM 1306 C C . LEU A 1 174 ? -35.336 27.066 28.043 1.00 91.12 174 LEU A C 1
ATOM 1308 O O . LEU A 1 174 ? -35.790 28.198 27.863 1.00 91.12 174 LEU A O 1
ATOM 1312 N N . ASN A 1 175 ? -36.127 25.999 28.135 1.00 89.94 175 ASN A N 1
ATOM 1313 C CA . ASN A 1 175 ? -37.575 26.092 28.014 1.00 89.94 175 ASN A CA 1
ATOM 1314 C C . ASN A 1 175 ? -38.204 26.847 29.191 1.00 89.94 175 ASN A C 1
ATOM 1316 O O . ASN A 1 175 ? -39.099 27.660 28.987 1.00 89.94 175 ASN A O 1
ATOM 1320 N N . THR A 1 176 ? -37.691 26.642 30.407 1.00 89.62 176 THR A N 1
ATOM 1321 C CA . THR A 1 176 ? -38.126 27.376 31.607 1.00 89.62 176 THR A CA 1
ATOM 1322 C C . THR A 1 176 ? -37.871 28.875 31.440 1.00 89.62 176 THR A C 1
ATOM 1324 O O . THR A 1 176 ? -38.750 29.692 31.712 1.00 89.62 176 THR A O 1
ATOM 1327 N N . ILE A 1 177 ? -36.703 29.237 30.898 1.00 90.56 177 ILE A N 1
ATOM 1328 C CA . ILE A 1 177 ? -36.372 30.621 30.545 1.00 90.56 177 ILE A CA 1
ATOM 1329 C C . ILE A 1 177 ? -37.340 31.156 29.470 1.00 90.56 177 ILE A C 1
ATOM 1331 O O . ILE A 1 177 ? -37.836 32.269 29.603 1.00 90.56 177 ILE A O 1
ATOM 1335 N N . ALA A 1 178 ? -37.672 30.386 28.428 1.00 88.62 178 ALA A N 1
ATOM 1336 C CA . ALA A 1 178 ? -38.640 30.833 27.414 1.00 88.62 178 ALA A CA 1
ATOM 1337 C C . ALA A 1 178 ? -40.044 31.071 27.953 1.00 88.62 178 ALA A C 1
ATOM 1339 O O . ALA A 1 178 ? -40.663 32.062 27.566 1.00 88.62 178 ALA A O 1
ATOM 1340 N N . ILE A 1 179 ? -40.527 30.197 28.834 1.00 89.25 179 ILE A N 1
ATOM 1341 C CA . ILE A 1 179 ? -41.836 30.353 29.469 1.00 89.25 179 ILE A CA 1
ATOM 1342 C C . ILE A 1 179 ? -41.851 31.628 30.315 1.00 89.25 179 ILE A C 1
ATOM 1344 O O . ILE A 1 179 ? -42.783 32.419 30.198 1.00 89.25 179 ILE A O 1
ATOM 1348 N N . PHE A 1 180 ? -40.795 31.872 31.101 1.00 90.75 180 PHE A N 1
ATOM 1349 C CA . PHE A 1 180 ? -40.675 33.075 31.929 1.00 90.75 180 PHE A CA 1
ATOM 1350 C C . PHE A 1 180 ? -40.742 34.374 31.109 1.00 90.75 180 PHE A C 1
ATOM 1352 O O . PHE A 1 180 ? -41.372 35.339 31.532 1.00 90.75 180 PHE A O 1
ATOM 1359 N N . TYR A 1 181 ? -40.137 34.392 29.918 1.00 90.19 181 TYR A N 1
ATOM 1360 C CA . TYR A 1 181 ? -40.152 35.548 29.013 1.00 90.19 181 TYR A CA 1
ATOM 1361 C C . TYR A 1 181 ? -41.347 35.577 28.036 1.00 90.19 181 TYR A C 1
ATOM 1363 O O . TYR A 1 181 ? -41.402 36.466 27.188 1.00 90.19 181 TYR A O 1
ATOM 1371 N N . GLY A 1 182 ? -42.286 34.623 28.103 1.00 86.69 182 GLY A N 1
ATOM 1372 C CA . GLY A 1 182 ? -43.435 34.553 27.187 1.00 86.69 182 GLY A CA 1
ATOM 1373 C C . GLY A 1 182 ? -43.055 34.365 25.709 1.00 86.69 182 GLY A C 1
ATOM 1374 O O . GLY A 1 182 ? -43.762 34.830 24.818 1.00 86.69 182 GLY A O 1
ATOM 1375 N N . SER A 1 183 ? -41.913 33.729 25.430 1.00 86.62 183 SER A N 1
ATOM 1376 C CA . SER A 1 183 ? -41.370 33.599 24.074 1.00 86.62 183 SER A CA 1
ATOM 1377 C C . SER A 1 183 ? -42.052 32.489 23.271 1.00 86.62 183 SER A C 1
ATOM 1379 O O . SER A 1 183 ? -42.253 31.383 23.769 1.00 86.62 183 SER A O 1
ATOM 1381 N N . LEU A 1 184 ? -42.288 32.730 21.976 1.00 78.62 184 LEU A N 1
ATOM 1382 C CA . LEU A 1 184 ? -42.747 31.709 21.018 1.00 78.62 184 LEU A CA 1
ATOM 1383 C C . LEU A 1 184 ? -41.722 30.582 20.790 1.00 78.62 184 LEU A C 1
ATOM 1385 O O . LEU A 1 184 ? -42.048 29.569 20.178 1.00 78.62 184 LEU A O 1
ATOM 1389 N N . ALA A 1 185 ? -40.486 30.751 21.269 1.00 78.12 185 ALA A N 1
ATOM 1390 C CA . ALA A 1 185 ? -39.474 29.699 21.272 1.00 78.12 185 ALA A CA 1
ATOM 1391 C C . ALA A 1 185 ? -39.714 28.630 22.358 1.00 78.12 185 ALA A C 1
ATOM 1393 O O . ALA A 1 185 ? -38.999 27.627 22.371 1.00 78.12 185 ALA A O 1
ATOM 1394 N N . ALA A 1 186 ? -40.688 28.832 23.259 1.00 82.81 186 ALA A N 1
ATOM 1395 C CA . ALA A 1 186 ? -41.098 27.827 24.232 1.00 82.81 186 ALA A CA 1
ATOM 1396 C C . ALA A 1 186 ? -41.603 26.569 23.508 1.00 82.81 186 ALA A C 1
ATOM 1398 O O . ALA A 1 186 ? -42.555 26.606 22.729 1.00 82.81 186 ALA A O 1
ATOM 1399 N N . ILE A 1 187 ? -40.959 25.441 23.785 1.00 81.75 187 ILE A N 1
ATOM 1400 C CA . ILE A 1 187 ? -41.337 24.130 23.274 1.00 81.75 187 ILE A CA 1
ATOM 1401 C C . ILE A 1 187 ? -42.617 23.692 24.014 1.00 81.75 187 ILE A C 1
ATOM 1403 O O . ILE A 1 187 ? -42.599 23.604 25.248 1.00 81.75 187 ILE A O 1
ATOM 1407 N N . PRO A 1 188 ? -43.725 23.399 23.302 1.00 86.31 188 PRO A N 1
ATOM 1408 C CA . PRO A 1 188 ? -44.966 22.954 23.929 1.00 86.31 188 PRO A CA 1
ATOM 1409 C C . PRO A 1 188 ? -44.771 21.680 24.755 1.00 86.31 188 PRO A C 1
ATOM 1411 O O . PRO A 1 188 ? -44.043 20.774 24.354 1.00 86.31 188 PRO A O 1
ATOM 1414 N N . PHE A 1 189 ? -45.493 21.545 25.870 1.00 83.00 189 PHE A N 1
ATOM 1415 C CA . PHE A 1 189 ? -45.402 20.345 26.712 1.00 83.00 189 PHE A CA 1
ATOM 1416 C C . PHE A 1 189 ? -45.650 19.046 25.921 1.00 83.00 189 PHE A C 1
ATOM 1418 O O . PHE A 1 189 ? -44.940 18.059 26.098 1.00 83.00 189 PHE A O 1
ATOM 1425 N N . GLY A 1 190 ? -46.593 19.067 24.970 1.00 84.38 190 GLY A N 1
ATOM 1426 C CA . GLY A 1 190 ? -46.894 17.914 24.119 1.00 84.38 190 GLY A CA 1
ATOM 1427 C C . GLY A 1 190 ? -45.700 17.414 23.297 1.00 84.38 190 GLY A C 1
ATOM 1428 O O . GLY A 1 190 ? -45.503 16.207 23.191 1.00 84.38 190 GLY A O 1
ATOM 1429 N N . THR A 1 191 ? -44.853 18.300 22.761 1.00 84.25 191 THR A N 1
ATOM 1430 C CA . THR A 1 191 ? -43.684 17.869 21.973 1.00 84.25 191 THR A CA 1
ATOM 1431 C C . THR A 1 191 ? -42.586 17.284 22.860 1.00 84.25 191 THR A C 1
ATOM 1433 O O . THR A 1 191 ? -41.926 16.331 22.448 1.00 84.25 191 THR A O 1
ATOM 1436 N N . MET A 1 192 ? -42.434 17.765 24.100 1.00 83.12 192 MET A N 1
ATOM 1437 C CA . MET A 1 192 ? -41.531 17.151 25.083 1.00 83.12 192 MET A CA 1
ATOM 1438 C C . MET A 1 192 ? -41.954 15.723 25.430 1.00 83.12 192 MET A C 1
ATOM 1440 O O . MET A 1 192 ? -41.114 14.823 25.456 1.00 83.12 192 MET A O 1
ATOM 1444 N N . VAL A 1 193 ? -43.258 15.506 25.640 1.00 86.31 193 VAL A N 1
ATOM 1445 C CA . VAL A 1 193 ? -43.815 14.170 25.894 1.00 86.31 193 VAL A CA 1
ATOM 1446 C C . VAL A 1 193 ? -43.577 13.252 24.696 1.00 86.31 193 VAL A C 1
ATOM 1448 O O . VAL A 1 193 ? -43.114 12.131 24.885 1.00 86.31 193 VAL A O 1
ATOM 1451 N N . VAL A 1 194 ? -43.803 13.722 23.463 1.00 87.88 194 VAL A N 1
ATOM 1452 C CA . VAL A 1 194 ? -43.541 12.928 22.247 1.00 87.88 194 VAL A CA 1
ATOM 1453 C C . VAL A 1 194 ? -42.073 12.504 22.156 1.00 87.88 194 VAL A C 1
ATOM 1455 O O . VAL A 1 194 ? -41.793 11.331 21.914 1.00 87.88 194 VAL A O 1
ATOM 1458 N N . VAL A 1 195 ? -41.123 13.413 22.398 1.00 86.19 195 VAL A N 1
ATOM 1459 C CA . VAL A 1 195 ? -39.686 13.080 22.380 1.00 86.19 195 VAL A CA 1
ATOM 1460 C C . VAL A 1 195 ? -39.331 12.070 23.478 1.00 86.19 195 VAL A C 1
ATOM 1462 O O . VAL A 1 195 ? -38.570 11.135 23.224 1.00 86.19 195 VAL A O 1
ATOM 1465 N N . PHE A 1 196 ? -39.913 12.204 24.673 1.00 87.38 196 PHE A N 1
ATOM 1466 C CA . PHE A 1 196 ? -39.714 11.253 25.769 1.00 87.38 196 PHE A CA 1
ATOM 1467 C C . PHE A 1 196 ? -40.286 9.862 25.448 1.00 87.38 196 PHE A C 1
ATOM 1469 O O . PHE A 1 196 ? -39.633 8.852 25.707 1.00 87.38 196 PHE A O 1
ATOM 1476 N N . VAL A 1 197 ? -41.464 9.800 24.819 1.00 90.81 197 VAL A N 1
ATOM 1477 C CA . VAL A 1 197 ? -42.087 8.551 24.351 1.00 90.81 197 VAL A CA 1
ATOM 1478 C C . VAL A 1 197 ? -41.231 7.883 23.273 1.00 90.81 197 VAL A C 1
ATOM 1480 O O . VAL A 1 197 ? -40.976 6.684 23.364 1.00 90.81 197 VAL A O 1
ATOM 1483 N N . ILE A 1 198 ? -40.717 8.641 22.296 1.00 90.81 198 ILE A N 1
ATOM 1484 C CA . ILE A 1 198 ? -39.793 8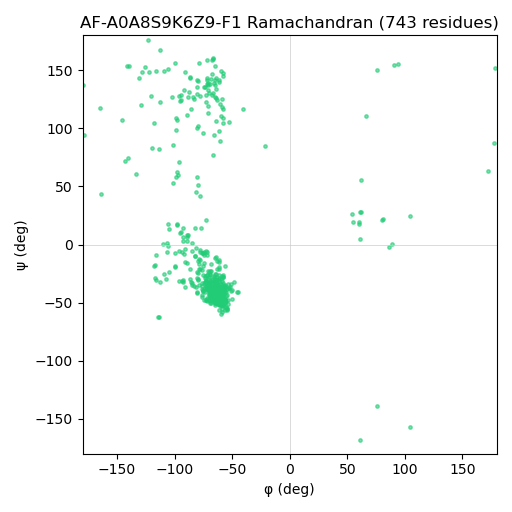.117 21.273 1.00 90.81 198 ILE A CA 1
ATOM 1485 C C . ILE A 1 198 ? -38.537 7.536 21.935 1.00 90.81 198 ILE A C 1
ATOM 1487 O O . ILE A 1 198 ? -38.109 6.432 21.596 1.00 90.81 198 ILE A O 1
ATOM 1491 N N . TRP A 1 199 ? -37.954 8.243 22.906 1.00 91.56 199 TRP A N 1
ATOM 1492 C CA . TRP A 1 199 ? -36.799 7.736 23.643 1.00 91.56 199 TRP A CA 1
ATOM 1493 C C . TRP A 1 199 ? -37.117 6.435 24.401 1.00 91.56 199 TRP A C 1
ATOM 1495 O O . TRP A 1 199 ? -36.370 5.465 24.272 1.00 91.56 199 TRP A O 1
ATOM 1505 N N . GLY A 1 200 ? -38.231 6.389 25.138 1.00 91.12 200 GLY A N 1
ATOM 1506 C CA . GLY A 1 200 ? -38.598 5.251 25.984 1.00 91.12 200 GLY A CA 1
ATOM 1507 C C . GLY A 1 200 ? -39.038 4.001 25.216 1.00 91.12 200 GLY A C 1
ATOM 1508 O O . GLY A 1 200 ? -38.674 2.895 25.607 1.00 91.12 200 GLY A O 1
ATOM 1509 N N . PHE A 1 201 ? -39.784 4.155 24.118 1.00 93.38 201 PHE A N 1
ATOM 1510 C CA . PHE A 1 201 ? -40.362 3.029 23.370 1.00 93.38 201 PHE A CA 1
ATOM 1511 C C . PHE A 1 201 ? -39.584 2.633 22.111 1.00 93.38 201 PHE A C 1
ATOM 1513 O O . PHE A 1 201 ? -39.760 1.517 21.631 1.00 93.38 201 PHE A O 1
ATOM 1520 N N . ILE A 1 202 ? -38.723 3.506 21.574 1.00 92.94 202 ILE A N 1
ATOM 1521 C CA . ILE A 1 202 ? -37.935 3.210 20.367 1.00 92.94 202 ILE A CA 1
ATOM 1522 C C . ILE A 1 202 ? -36.448 3.161 20.708 1.00 92.94 202 ILE A C 1
ATOM 1524 O O . ILE A 1 202 ? -35.826 2.106 20.585 1.00 92.94 202 ILE A O 1
ATOM 1528 N N . SER A 1 203 ? -35.874 4.272 21.175 1.00 92.88 203 SER A N 1
ATOM 1529 C CA . SER A 1 203 ? -34.420 4.378 21.361 1.00 92.88 203 SER A CA 1
ATOM 1530 C C . SER A 1 203 ? -33.886 3.432 22.439 1.00 92.88 203 SER A C 1
ATOM 1532 O O . SER A 1 203 ? -32.857 2.787 22.244 1.00 92.88 203 SER A O 1
ATOM 1534 N N . PHE A 1 204 ? -34.569 3.335 23.582 1.00 93.94 204 PHE A N 1
ATOM 1535 C CA . PHE A 1 204 ? -34.129 2.500 24.699 1.00 93.94 204 PHE A CA 1
ATOM 1536 C C . PHE A 1 204 ? -34.194 0.991 24.366 1.00 93.94 204 PHE A C 1
ATOM 1538 O O . PHE A 1 204 ? -33.181 0.310 24.557 1.00 93.94 204 PHE A O 1
ATOM 1545 N N . PRO A 1 205 ? -35.290 0.447 23.787 1.00 95.50 205 PRO A N 1
ATOM 1546 C CA . PRO A 1 205 ? -35.325 -0.946 23.334 1.00 95.50 205 PRO A CA 1
ATOM 1547 C C . PRO A 1 205 ? -34.331 -1.261 22.210 1.00 95.50 205 PRO A C 1
ATOM 1549 O O . PRO A 1 205 ? -33.700 -2.317 22.246 1.00 95.50 205 PRO A O 1
ATOM 1552 N N . LEU A 1 206 ? -34.133 -0.366 21.233 1.00 93.75 206 LEU A N 1
ATOM 1553 C CA . LEU A 1 206 ? -33.126 -0.590 20.187 1.00 93.75 206 LEU A CA 1
ATOM 1554 C C . LEU A 1 206 ? -31.705 -0.608 20.761 1.00 93.75 206 LEU A C 1
ATOM 1556 O O . LEU A 1 206 ? -30.907 -1.459 20.368 1.00 93.75 206 LEU A O 1
ATOM 1560 N N . ALA A 1 207 ? -31.385 0.283 21.704 1.00 93.94 207 ALA A N 1
ATOM 1561 C CA . ALA A 1 207 ? -30.095 0.275 22.389 1.00 93.94 207 ALA A CA 1
ATOM 1562 C C . ALA A 1 207 ? -29.880 -1.028 23.179 1.00 93.94 207 ALA A C 1
ATOM 1564 O O . ALA A 1 207 ? -28.799 -1.613 23.104 1.00 93.94 207 ALA A O 1
ATOM 1565 N N . LEU A 1 208 ? -30.913 -1.534 23.866 1.00 95.00 208 LEU A N 1
ATOM 1566 C CA . LEU A 1 208 ? -30.886 -2.843 24.527 1.00 95.00 208 LEU A CA 1
ATOM 1567 C C . LEU A 1 208 ? -30.574 -3.967 23.527 1.00 95.00 208 LEU A C 1
ATOM 1569 O O . LEU A 1 208 ? -29.647 -4.747 23.759 1.00 95.00 208 LEU A O 1
ATOM 1573 N N . LEU A 1 209 ? -31.319 -4.038 22.418 1.00 95.12 209 LEU A N 1
ATOM 1574 C CA . LEU A 1 209 ? -31.112 -5.039 21.365 1.00 95.12 209 LEU A CA 1
ATOM 1575 C C . LEU A 1 209 ? -29.685 -4.973 20.815 1.00 95.12 209 LEU A C 1
ATOM 1577 O O . LEU A 1 209 ? -29.004 -5.997 20.738 1.00 95.12 209 LEU A O 1
ATOM 1581 N N . GLY A 1 210 ? -29.202 -3.767 20.516 1.00 93.88 210 GLY A N 1
ATOM 1582 C CA . GLY A 1 210 ? -27.828 -3.525 20.097 1.00 93.88 210 GLY A CA 1
ATOM 1583 C C . GLY A 1 210 ? -26.817 -4.069 21.103 1.00 93.88 210 GLY A C 1
ATOM 1584 O O . GLY A 1 210 ? -25.913 -4.810 20.725 1.00 93.88 210 GLY A O 1
ATOM 1585 N N . THR A 1 211 ? -26.985 -3.770 22.395 1.00 93.88 211 THR A N 1
ATOM 1586 C CA . THR A 1 211 ? -26.078 -4.243 23.453 1.00 93.88 211 THR A CA 1
ATOM 1587 C C . THR A 1 211 ? -26.041 -5.761 23.570 1.00 93.88 211 THR A C 1
ATOM 1589 O O . THR A 1 211 ? -24.957 -6.323 23.737 1.00 93.88 211 THR A O 1
ATOM 1592 N N . VAL A 1 212 ? -27.187 -6.434 23.453 1.00 93.94 212 VAL A N 1
ATOM 1593 C CA . VAL A 1 212 ? -27.253 -7.902 23.488 1.00 93.94 212 VAL A CA 1
ATOM 1594 C C . VAL A 1 212 ? -26.509 -8.505 22.294 1.00 93.94 212 VAL A C 1
ATOM 1596 O O . VAL A 1 212 ? -25.665 -9.384 22.481 1.00 93.94 212 VAL A O 1
ATOM 1599 N N . VAL A 1 213 ? -26.761 -8.001 21.081 1.00 94.00 213 VAL A N 1
ATOM 1600 C CA . VAL A 1 213 ? -26.089 -8.474 19.858 1.00 94.00 213 VAL A CA 1
ATOM 1601 C C . VAL A 1 213 ? -24.583 -8.223 19.934 1.00 94.00 213 VAL A C 1
ATOM 1603 O O . VAL A 1 213 ? -23.793 -9.152 19.768 1.00 94.00 213 VAL A O 1
ATOM 1606 N N . GLY A 1 214 ? -24.176 -6.993 20.258 1.00 88.69 214 GLY A N 1
ATOM 1607 C CA . GLY A 1 214 ? -22.770 -6.604 20.352 1.00 88.69 214 GLY A CA 1
ATOM 1608 C C . GLY A 1 214 ? -22.006 -7.448 21.367 1.00 88.69 214 GLY A C 1
ATOM 1609 O O . GLY A 1 214 ? -20.912 -7.931 21.076 1.00 88.69 214 GLY A O 1
ATOM 1610 N N . ARG A 1 215 ? -22.601 -7.712 22.535 1.00 88.56 215 ARG A N 1
ATOM 1611 C CA . ARG A 1 215 ? -21.994 -8.565 23.562 1.00 88.56 215 ARG A CA 1
ATOM 1612 C C . ARG A 1 215 ? -21.774 -9.998 23.078 1.00 88.56 215 ARG A C 1
ATOM 1614 O O . ARG A 1 215 ? -20.701 -10.546 23.328 1.00 88.56 215 ARG A O 1
ATOM 1621 N N . ASN A 1 216 ? -22.777 -10.594 22.432 1.00 88.94 216 ASN A N 1
ATOM 1622 C CA . ASN A 1 216 ? -22.730 -11.991 21.998 1.00 88.94 216 ASN A CA 1
ATOM 1623 C C . ASN A 1 216 ? -21.737 -12.203 20.849 1.00 88.94 216 ASN A C 1
ATOM 1625 O O . ASN A 1 216 ? -21.106 -13.252 20.769 1.00 88.94 216 ASN A O 1
ATOM 1629 N N . TRP A 1 217 ? -21.581 -11.208 19.975 1.00 85.50 217 TRP A N 1
ATOM 1630 C CA . TRP A 1 217 ? -20.728 -11.306 18.787 1.00 85.50 217 TRP A CA 1
ATOM 1631 C C . TRP A 1 217 ? -19.274 -10.884 19.023 1.00 85.50 217 TRP A C 1
ATOM 1633 O O . TRP A 1 217 ? -18.405 -11.216 18.223 1.00 85.50 217 TRP A O 1
ATOM 1643 N N . SER A 1 218 ? -18.972 -10.182 20.118 1.00 75.00 218 SER A N 1
ATOM 1644 C CA . SER A 1 218 ? -17.632 -9.609 20.338 1.00 75.00 218 SER A CA 1
ATOM 1645 C C . SER A 1 218 ? -16.548 -10.605 20.756 1.00 75.00 218 SER A C 1
ATOM 1647 O O . SER A 1 218 ? -15.373 -10.237 20.784 1.00 75.00 218 SER A O 1
ATOM 1649 N N . GLY A 1 219 ? -16.914 -11.859 21.039 1.00 70.81 219 GLY A N 1
ATOM 1650 C CA . GLY A 1 219 ? -15.967 -12.919 21.388 1.00 70.81 219 GLY A CA 1
ATOM 1651 C C . GLY A 1 219 ? -15.151 -12.639 22.659 1.00 70.81 219 GLY A C 1
ATOM 1652 O O . GLY A 1 219 ? -15.451 -11.737 23.443 1.00 70.81 219 GLY A O 1
ATOM 1653 N N . ALA A 1 220 ? -14.114 -13.451 22.880 1.00 70.25 220 ALA A N 1
ATOM 1654 C CA . ALA A 1 220 ? -13.184 -13.287 23.996 1.00 70.25 220 ALA A CA 1
ATOM 1655 C C . ALA A 1 220 ? -12.147 -12.170 23.723 1.00 70.25 220 ALA A C 1
ATOM 1657 O O . ALA A 1 220 ? -11.846 -11.881 22.559 1.00 70.25 220 ALA A O 1
ATOM 1658 N N . PRO A 1 221 ? -11.549 -11.560 24.769 1.00 67.88 221 PRO A N 1
ATOM 1659 C CA . PRO A 1 221 ? -10.467 -10.592 24.606 1.00 67.88 221 PRO A CA 1
ATOM 1660 C C . PRO A 1 221 ? -9.280 -11.220 23.857 1.00 67.88 221 PRO A C 1
ATOM 1662 O O . PRO A 1 221 ? -8.565 -12.057 24.404 1.00 67.88 221 PRO A O 1
ATOM 1665 N N . ASN A 1 222 ? -9.053 -10.817 22.606 1.00 67.75 222 ASN A N 1
ATOM 1666 C CA . ASN A 1 222 ? -7.911 -11.269 21.807 1.00 67.75 222 ASN A CA 1
ATOM 1667 C C . ASN A 1 222 ? -6.767 -10.245 21.883 1.00 67.75 222 ASN A C 1
ATOM 1669 O O . ASN A 1 222 ? -6.538 -9.483 20.941 1.00 67.75 222 ASN A O 1
ATOM 1673 N N . ASN A 1 223 ? -6.119 -10.159 23.049 1.00 72.88 223 ASN A N 1
ATOM 1674 C CA . ASN A 1 223 ? -4.978 -9.266 23.255 1.00 72.88 223 ASN A CA 1
ATOM 1675 C C . ASN A 1 223 ? -3.700 -9.913 22.689 1.00 72.88 223 ASN A C 1
ATOM 1677 O O . ASN A 1 223 ? -3.453 -11.087 22.965 1.00 72.88 223 ASN A O 1
ATOM 1681 N N . PRO A 1 224 ? -2.852 -9.170 21.955 1.00 69.00 224 PRO A N 1
ATOM 1682 C CA . PRO A 1 224 ? -1.643 -9.725 21.337 1.00 69.00 224 PRO A CA 1
ATOM 1683 C C . PRO A 1 224 ? -0.569 -10.131 22.358 1.00 69.00 224 PRO A C 1
ATOM 1685 O O . PRO A 1 224 ? 0.278 -10.968 22.058 1.00 69.00 224 PRO A O 1
ATOM 1688 N N . CYS A 1 225 ? -0.600 -9.556 23.563 1.00 74.69 225 CYS A N 1
ATOM 1689 C CA . CYS A 1 225 ? 0.323 -9.870 24.649 1.00 74.69 225 CYS A CA 1
ATOM 1690 C C . CYS A 1 225 ? -0.446 -10.200 25.931 1.00 74.69 225 CYS A C 1
ATOM 1692 O O . CYS A 1 225 ? -1.517 -9.644 26.198 1.00 74.69 225 CYS A O 1
ATOM 1694 N N . ARG A 1 226 ? 0.126 -11.086 26.756 1.00 76.38 226 ARG A N 1
ATOM 1695 C CA . ARG A 1 226 ? -0.421 -11.402 28.079 1.00 76.38 226 ARG A CA 1
ATOM 1696 C C . ARG A 1 226 ? -0.293 -10.182 28.990 1.00 76.38 226 ARG A C 1
ATOM 1698 O O . ARG A 1 226 ? 0.797 -9.640 29.155 1.00 76.38 226 ARG A O 1
ATOM 1705 N N . VAL A 1 227 ? -1.402 -9.795 29.613 1.00 79.94 227 VAL A N 1
ATOM 1706 C CA . VAL A 1 227 ? -1.424 -8.701 30.587 1.00 79.94 227 VAL A CA 1
ATOM 1707 C C . VAL A 1 227 ? -0.751 -9.164 31.882 1.00 79.94 227 VAL A C 1
ATOM 1709 O O . VAL A 1 227 ? -1.085 -10.232 32.404 1.00 79.94 227 VAL A O 1
ATOM 1712 N N . LYS A 1 228 ? 0.211 -8.387 32.391 1.00 79.88 228 LYS A N 1
ATOM 1713 C CA . LYS A 1 228 ? 0.885 -8.668 33.670 1.00 79.88 228 LYS A CA 1
ATOM 1714 C C . LYS A 1 228 ? -0.124 -8.573 34.820 1.00 79.88 228 LYS A C 1
ATOM 1716 O O . LYS A 1 228 ? -1.106 -7.843 34.740 1.00 79.88 228 LYS A O 1
ATOM 1721 N N . THR A 1 229 ? 0.094 -9.271 35.929 1.00 79.38 229 THR A N 1
ATOM 1722 C CA . THR A 1 229 ? -0.795 -9.157 37.103 1.00 79.38 229 THR A CA 1
ATOM 1723 C C . THR A 1 229 ? -0.596 -7.822 37.818 1.00 79.38 229 THR A C 1
ATOM 1725 O O . THR A 1 229 ? -1.565 -7.102 38.048 1.00 79.38 229 THR A O 1
ATOM 1728 N N . ILE A 1 230 ? 0.661 -7.448 38.065 1.00 79.88 230 ILE A N 1
ATOM 1729 C CA . ILE A 1 230 ? 1.047 -6.233 38.793 1.00 79.88 230 ILE A CA 1
ATOM 1730 C C . ILE A 1 230 ? 1.320 -5.088 37.801 1.00 79.88 230 ILE A C 1
ATOM 1732 O O . ILE A 1 230 ? 2.076 -5.307 36.850 1.00 79.88 230 ILE A O 1
ATOM 1736 N N . PRO A 1 231 ? 0.715 -3.897 37.987 1.00 79.00 231 PRO A N 1
ATOM 1737 C CA . PRO A 1 231 ? 0.976 -2.737 37.142 1.00 79.00 231 PRO A CA 1
ATOM 1738 C C . PRO A 1 231 ? 2.373 -2.169 37.396 1.00 79.00 231 PRO A C 1
ATOM 1740 O O . PRO A 1 231 ? 2.810 -2.055 38.543 1.00 79.00 231 PRO A O 1
ATOM 1743 N N . ARG A 1 232 ? 3.066 -1.773 36.326 1.00 78.75 232 ARG A N 1
ATOM 1744 C CA . ARG A 1 232 ? 4.351 -1.076 36.432 1.00 78.75 232 ARG A CA 1
ATOM 1745 C C . ARG A 1 232 ? 4.161 0.365 36.950 1.00 78.75 232 ARG A C 1
ATOM 1747 O O . ARG A 1 232 ? 3.199 1.024 36.540 1.00 78.75 232 ARG A O 1
ATOM 1754 N N . PRO A 1 233 ? 5.057 0.882 37.813 1.00 82.38 233 PRO A N 1
ATOM 1755 C CA . PRO A 1 233 ? 5.068 2.298 38.175 1.00 82.38 233 PRO A CA 1
ATOM 1756 C C . PRO A 1 233 ? 5.403 3.168 36.956 1.00 82.38 233 PRO A C 1
ATOM 1758 O O . PRO A 1 233 ? 6.292 2.835 36.174 1.00 82.38 233 PRO A O 1
ATOM 1761 N N . ILE A 1 234 ? 4.676 4.275 36.794 1.00 82.31 234 ILE A N 1
ATOM 1762 C CA . ILE A 1 234 ? 4.871 5.222 35.689 1.00 82.31 234 ILE A CA 1
ATOM 1763 C C . ILE A 1 234 ? 6.001 6.187 36.086 1.00 82.31 234 ILE A C 1
ATOM 1765 O O . ILE A 1 234 ? 5.904 6.779 37.164 1.00 82.31 234 ILE A O 1
ATOM 1769 N N . PRO A 1 235 ? 7.050 6.359 35.262 1.00 81.44 235 PRO A N 1
ATOM 1770 C CA . PRO A 1 235 ? 8.130 7.297 35.554 1.00 81.44 235 PRO A CA 1
ATOM 1771 C C . PRO A 1 235 ? 7.652 8.756 35.510 1.00 81.44 235 PRO A C 1
ATOM 1773 O O . PRO A 1 235 ? 6.621 9.085 34.912 1.00 81.44 235 PRO A O 1
ATOM 1776 N N . GLU A 1 236 ? 8.417 9.655 36.131 1.00 78.62 236 GLU A N 1
ATOM 1777 C CA . GLU A 1 236 ? 8.167 11.091 36.016 1.00 78.62 236 GLU A CA 1
ATOM 1778 C C . GLU A 1 236 ? 8.350 11.553 34.567 1.00 78.62 236 GLU A C 1
ATOM 1780 O O . GLU A 1 236 ? 9.307 11.191 33.883 1.00 78.62 236 GLU A O 1
ATOM 1785 N N . LYS A 1 237 ? 7.397 12.351 34.086 1.00 72.75 237 LYS A N 1
ATOM 1786 C CA . LYS A 1 237 ? 7.305 12.776 32.686 1.00 72.75 237 LYS A CA 1
ATOM 1787 C C . LYS A 1 237 ? 7.465 14.280 32.559 1.00 72.75 237 LYS A C 1
ATOM 1789 O O . LYS A 1 237 ? 7.025 15.039 33.422 1.00 72.75 237 LYS A O 1
ATOM 1794 N N . LYS A 1 238 ? 8.025 14.712 31.429 1.00 80.50 238 LYS A N 1
ATOM 1795 C CA . LYS A 1 238 ? 8.087 16.128 31.045 1.00 80.50 238 LYS A CA 1
ATOM 1796 C C . LYS A 1 238 ? 6.660 16.711 30.979 1.00 80.50 238 LYS A C 1
ATOM 1798 O O . LYS A 1 238 ? 5.711 16.010 30.619 1.00 80.50 238 LYS A O 1
ATOM 1803 N N . TRP A 1 239 ? 6.498 17.996 31.306 1.00 79.88 239 TRP A N 1
ATOM 1804 C CA . TRP A 1 239 ? 5.181 18.638 31.481 1.00 79.88 239 TRP A CA 1
ATOM 1805 C C . TRP A 1 239 ? 4.257 18.514 30.253 1.00 79.88 239 TRP A C 1
ATOM 1807 O O . TRP A 1 239 ? 3.049 18.326 30.401 1.00 79.88 239 TRP A O 1
ATOM 1817 N N . TYR A 1 240 ? 4.817 18.550 29.040 1.00 77.12 240 TYR A N 1
ATOM 1818 C CA . TYR A 1 240 ? 4.069 18.465 27.782 1.00 77.12 240 TYR A CA 1
ATOM 1819 C C . TYR A 1 240 ? 3.581 17.044 27.447 1.00 77.12 240 TYR A C 1
ATOM 1821 O O . TYR A 1 240 ? 2.649 16.884 26.666 1.00 77.12 240 TYR A O 1
ATOM 1829 N N . LEU A 1 241 ? 4.160 16.009 28.069 1.00 75.25 241 LEU A N 1
ATOM 1830 C CA . LEU A 1 241 ? 3.732 14.607 27.938 1.00 75.25 241 LEU A CA 1
ATOM 1831 C C . LEU A 1 241 ? 2.652 14.235 28.964 1.00 75.25 241 LEU A C 1
ATOM 1833 O O . LEU A 1 241 ? 2.288 13.065 29.125 1.00 75.25 241 LEU A O 1
ATOM 1837 N N . THR A 1 242 ? 2.128 15.218 29.698 1.00 84.50 242 THR A N 1
ATOM 1838 C CA . THR A 1 242 ? 1.025 14.979 30.622 1.00 84.50 242 THR A CA 1
ATOM 1839 C C . THR A 1 242 ? -0.280 14.701 29.856 1.00 84.50 242 THR A C 1
ATOM 1841 O O . THR A 1 242 ? -0.588 15.385 28.880 1.00 84.50 242 THR A O 1
ATOM 1844 N N . PRO A 1 243 ? -1.085 13.709 30.296 1.00 85.31 243 PRO A N 1
ATOM 1845 C CA . PRO A 1 243 ? -2.386 13.366 29.720 1.00 85.31 243 PRO A CA 1
ATOM 1846 C C . PRO A 1 243 ? -3.294 14.559 29.419 1.00 85.31 243 PRO A C 1
ATOM 1848 O O . PRO A 1 243 ? -3.951 14.583 28.382 1.00 85.31 243 PRO A O 1
ATOM 1851 N N . SER A 1 244 ? -3.330 15.542 30.318 1.00 86.44 244 SER A N 1
ATOM 1852 C CA . SER A 1 244 ? -4.143 16.751 30.197 1.00 86.44 244 SER A CA 1
ATOM 1853 C C . SER A 1 244 ? -3.683 17.638 29.042 1.00 86.44 244 SER A C 1
ATOM 1855 O O . SER A 1 244 ? -4.509 18.042 28.228 1.00 86.44 244 SER A O 1
ATOM 1857 N N . VAL A 1 245 ? -2.377 17.893 28.932 1.00 86.19 245 VAL A N 1
ATOM 1858 C CA . VAL A 1 245 ? -1.803 18.727 27.866 1.00 86.19 245 VAL A CA 1
ATOM 1859 C C . VAL A 1 245 ? -1.969 18.056 26.506 1.00 86.19 245 VAL A C 1
ATOM 1861 O O . VAL A 1 245 ? -2.465 18.690 25.577 1.00 86.19 245 VAL A O 1
ATOM 1864 N N . VAL A 1 246 ? -1.666 16.757 26.403 1.00 84.75 246 VAL A N 1
ATOM 1865 C CA . VAL A 1 246 ? -1.867 15.979 25.166 1.00 84.75 246 VAL A CA 1
ATOM 1866 C C . VAL A 1 246 ? -3.342 15.973 24.752 1.00 84.75 246 VAL A C 1
ATOM 1868 O O . VAL A 1 246 ? -3.658 16.137 23.574 1.00 84.75 246 VAL A O 1
ATOM 1871 N N . SER A 1 247 ? -4.258 15.834 25.718 1.00 88.00 247 SER A N 1
ATOM 1872 C CA . SER A 1 247 ? -5.697 15.859 25.440 1.00 88.00 247 SER A CA 1
ATOM 1873 C C . SER A 1 247 ? -6.168 17.230 24.952 1.00 88.00 247 SER A C 1
ATOM 1875 O O . SER A 1 247 ? -6.973 17.307 24.030 1.00 88.00 247 SER A O 1
ATOM 1877 N N . LEU A 1 248 ? -5.661 18.322 25.528 1.00 89.06 248 LEU A N 1
ATOM 1878 C CA . LEU A 1 248 ? -6.025 19.670 25.096 1.00 89.06 248 LEU A CA 1
ATOM 1879 C C . LEU A 1 248 ? -5.451 19.981 23.706 1.00 89.06 248 LEU A C 1
ATOM 1881 O O . LEU A 1 248 ? -6.202 20.351 22.813 1.00 89.06 248 LEU A O 1
ATOM 1885 N N . MET A 1 249 ? -4.151 19.753 23.490 1.00 82.62 249 MET A N 1
ATOM 1886 C CA . MET A 1 249 ? -3.489 20.031 22.208 1.00 82.62 249 MET A CA 1
ATOM 1887 C C . MET A 1 249 ? -4.065 19.219 21.041 1.00 82.62 249 MET A C 1
ATOM 1889 O O . MET A 1 249 ? -4.087 19.708 19.911 1.00 82.62 249 MET A O 1
ATOM 1893 N N . GLY A 1 250 ? -4.556 18.003 21.305 1.00 82.75 250 GLY A N 1
ATOM 1894 C CA . GLY A 1 250 ? -5.109 17.123 20.277 1.00 82.75 250 GLY A CA 1
ATOM 1895 C C . GLY A 1 250 ? -6.292 17.718 19.500 1.00 82.75 250 GLY A C 1
ATOM 1896 O O . GLY A 1 250 ? -6.436 17.460 18.308 1.00 82.75 250 GLY A O 1
ATOM 1897 N N . GLY A 1 251 ? -7.103 18.573 20.124 1.00 85.38 251 GLY A N 1
ATOM 1898 C CA . GLY A 1 251 ? -8.296 19.146 19.494 1.00 85.38 251 GLY A CA 1
ATOM 1899 C C . GLY A 1 251 ? -8.016 20.304 18.536 1.00 85.38 251 GLY A C 1
ATOM 1900 O O . GLY A 1 251 ? -8.902 20.688 17.773 1.00 85.38 251 GLY A O 1
ATOM 1901 N N . LEU A 1 252 ? -6.796 20.854 18.541 1.00 85.50 252 LEU A N 1
ATOM 1902 C CA . LEU A 1 252 ? -6.453 22.061 17.787 1.00 85.50 252 LEU A CA 1
ATOM 1903 C C . LEU A 1 252 ? -6.419 21.819 16.271 1.00 85.50 252 LEU A C 1
ATOM 1905 O O . LEU A 1 252 ? -6.938 22.627 15.502 1.00 85.50 252 LEU A O 1
ATOM 1909 N N . LEU A 1 253 ? -5.844 20.697 15.834 1.00 79.81 253 LEU A N 1
ATOM 1910 C CA . LEU A 1 253 ? -5.779 20.328 14.415 1.00 79.81 253 LEU A CA 1
ATOM 1911 C C . LEU A 1 253 ? -7.157 19.947 13.835 1.00 79.81 253 LEU A C 1
ATOM 1913 O O . LEU A 1 253 ? -7.514 20.495 12.788 1.00 79.81 253 LEU A O 1
ATOM 1917 N N . PRO A 1 254 ? -7.974 19.093 14.492 1.00 86.31 254 PRO A N 1
ATOM 1918 C CA . PRO A 1 254 ? -9.358 18.860 14.087 1.00 86.31 254 PRO A CA 1
ATOM 1919 C C . PRO A 1 254 ? -10.167 20.154 14.002 1.00 86.31 254 PRO A C 1
ATOM 1921 O O . PRO A 1 254 ? -10.858 20.372 13.010 1.00 86.31 254 PRO A O 1
ATOM 1924 N N . PHE A 1 255 ? -10.028 21.052 14.982 1.00 87.31 255 PHE A N 1
ATOM 1925 C CA . PHE A 1 255 ? -10.675 22.361 14.946 1.00 87.31 255 PHE A CA 1
ATOM 1926 C C . PHE A 1 255 ? -10.219 23.193 13.741 1.00 87.31 255 PHE A C 1
ATOM 1928 O O . PHE A 1 255 ? -11.058 23.728 13.019 1.00 87.31 255 PHE A O 1
ATOM 1935 N N . GLY A 1 256 ? -8.911 23.249 13.469 1.00 80.25 256 GLY A N 1
ATOM 1936 C CA . GLY A 1 256 ? -8.364 23.932 12.296 1.00 80.25 256 GLY A CA 1
ATOM 1937 C C . GLY A 1 256 ? -8.938 23.408 10.976 1.00 80.25 256 GLY A C 1
ATOM 1938 O O . GLY A 1 256 ? -9.216 24.199 10.078 1.00 80.25 256 GLY A O 1
ATOM 1939 N N . SER A 1 257 ? -9.191 22.098 10.882 1.00 78.88 257 SER A N 1
ATOM 1940 C CA . SER A 1 257 ? -9.756 21.471 9.678 1.00 78.88 257 SER A CA 1
ATOM 1941 C C . SER A 1 257 ? -11.217 21.847 9.400 1.00 78.88 257 SER A C 1
ATOM 1943 O O . SER A 1 257 ? -11.632 21.859 8.244 1.00 78.88 257 SER A O 1
ATOM 1945 N N . ILE A 1 258 ? -11.981 22.202 10.438 1.00 85.00 258 ILE A N 1
ATOM 1946 C CA . ILE A 1 258 ? -13.395 22.591 10.321 1.00 85.00 258 ILE A CA 1
ATOM 1947 C C . ILE A 1 258 ? -13.622 24.092 10.506 1.00 85.00 258 ILE A C 1
ATOM 1949 O O . ILE A 1 258 ? -14.737 24.558 10.309 1.00 85.00 258 ILE A O 1
ATOM 1953 N N . PHE A 1 259 ? -12.594 24.861 10.875 1.00 83.44 259 PHE A N 1
ATOM 1954 C CA . PHE A 1 259 ? -12.705 26.262 11.296 1.00 83.44 259 PHE A CA 1
ATOM 1955 C C . PHE A 1 259 ? -13.520 27.131 10.329 1.00 83.44 259 PHE A C 1
ATOM 1957 O O . PHE A 1 259 ? -14.407 27.873 10.753 1.00 83.44 259 PHE A O 1
ATOM 1964 N N . ILE A 1 260 ? -13.239 27.010 9.029 1.00 77.19 260 ILE A N 1
ATOM 1965 C CA . ILE A 1 260 ? -13.940 27.763 7.982 1.00 77.19 260 ILE A CA 1
ATOM 1966 C C . ILE A 1 260 ? -15.410 27.337 7.909 1.00 77.19 260 ILE A C 1
ATOM 1968 O O . ILE A 1 260 ? -16.294 28.189 7.862 1.00 77.19 260 ILE A O 1
ATOM 1972 N N . GLU A 1 261 ? -15.692 26.038 7.977 1.00 80.00 261 GLU A N 1
ATOM 1973 C CA . GLU A 1 261 ? -17.067 25.543 7.922 1.00 80.00 261 GLU A CA 1
ATOM 1974 C C . GLU A 1 261 ? -17.878 25.886 9.157 1.00 80.00 261 GLU A C 1
ATOM 1976 O O . GLU A 1 261 ? -19.066 26.180 9.039 1.00 80.00 261 GLU A O 1
ATOM 1981 N N . MET A 1 262 ? -17.251 25.951 10.332 1.00 80.12 262 MET A N 1
ATOM 1982 C CA . MET A 1 262 ? -17.954 26.375 11.539 1.00 80.12 262 MET A CA 1
ATOM 1983 C C . MET A 1 262 ? -18.542 27.774 11.369 1.00 80.12 262 MET A C 1
ATOM 1985 O O . MET A 1 262 ? -19.675 27.999 11.784 1.00 80.12 262 MET A O 1
ATOM 1989 N N . TYR A 1 263 ? -17.853 28.691 10.682 1.00 81.81 263 TYR A N 1
ATOM 1990 C CA . TYR A 1 263 ? -18.415 30.006 10.368 1.00 81.81 263 TYR A CA 1
ATOM 1991 C C . TYR A 1 263 ? -19.731 29.909 9.580 1.00 81.81 263 TYR A C 1
ATOM 1993 O O . TYR A 1 263 ? -20.711 30.585 9.914 1.00 81.81 263 TYR A O 1
ATOM 2001 N N . PHE A 1 264 ? -19.773 29.066 8.545 1.00 73.69 264 PHE A N 1
ATOM 2002 C CA . PHE A 1 264 ? -20.967 28.877 7.721 1.00 73.69 264 PHE A CA 1
ATOM 2003 C C . PHE A 1 264 ? -22.085 28.168 8.488 1.00 73.69 264 PHE A C 1
ATOM 2005 O O . PHE A 1 264 ? -23.242 28.583 8.398 1.00 73.69 264 PHE A O 1
ATOM 2012 N N . VAL A 1 265 ? -21.745 27.173 9.309 1.00 75.88 265 VAL A N 1
ATOM 2013 C CA . VAL A 1 265 ? -22.686 26.463 10.184 1.00 75.88 265 VAL A CA 1
ATOM 2014 C C . VAL A 1 265 ? -23.319 27.420 11.203 1.00 75.88 265 VAL A C 1
ATOM 2016 O O . VAL A 1 265 ? -24.545 27.509 11.272 1.00 75.88 265 VAL A O 1
ATOM 2019 N N . PHE A 1 266 ? -22.523 28.213 11.933 1.00 78.06 266 PHE A N 1
ATOM 2020 C CA . PHE A 1 266 ? -23.038 29.202 12.894 1.00 78.06 266 PHE A CA 1
ATOM 2021 C C . PHE A 1 266 ? -23.888 30.280 12.211 1.00 78.06 266 PHE A C 1
ATOM 2023 O O . PHE A 1 266 ? -24.944 30.656 12.721 1.00 78.06 266 PHE A O 1
ATOM 2030 N N . THR A 1 267 ? -23.479 30.737 11.026 1.00 74.00 267 THR A N 1
ATOM 2031 C CA . THR A 1 267 ? -24.263 31.701 10.240 1.00 74.00 267 THR A CA 1
ATOM 2032 C C . THR A 1 267 ? -25.605 31.116 9.808 1.00 74.00 267 THR A C 1
ATOM 2034 O O . THR A 1 267 ? -26.606 31.832 9.792 1.00 74.00 267 THR A O 1
ATOM 2037 N N . SER A 1 268 ? -25.651 29.821 9.509 1.00 72.38 268 SER A N 1
ATOM 2038 C CA . SER A 1 268 ? -26.881 29.159 9.080 1.00 72.38 268 SER A CA 1
ATOM 2039 C C . SER A 1 268 ? -27.857 28.948 10.234 1.00 72.38 268 SER A C 1
ATOM 2041 O O . SER A 1 268 ? -29.048 29.210 10.083 1.00 72.38 268 SER A O 1
ATOM 2043 N N . PHE A 1 269 ? -27.355 28.558 11.411 1.00 70.12 269 PHE A N 1
ATOM 2044 C CA . PHE A 1 269 ? -28.189 28.372 12.601 1.00 70.12 269 PHE A CA 1
ATOM 2045 C C . PHE A 1 269 ? -28.759 29.681 13.156 1.00 70.12 269 PHE A C 1
ATOM 2047 O O . PHE A 1 269 ? -29.917 29.707 13.565 1.00 70.12 269 PHE A O 1
ATOM 2054 N N . TRP A 1 270 ? -27.971 30.761 13.166 1.00 71.44 270 TRP A N 1
ATOM 2055 C CA . TRP A 1 270 ? -28.316 31.972 13.923 1.00 71.44 270 TRP A CA 1
ATOM 2056 C C . TRP A 1 270 ? -28.713 33.181 13.069 1.00 71.44 270 TRP A C 1
ATOM 2058 O O . TRP A 1 270 ? -29.461 34.029 13.547 1.00 71.44 270 TRP A O 1
ATOM 2068 N N . ASN A 1 271 ? -28.264 33.267 11.811 1.00 60.81 271 ASN A N 1
ATOM 2069 C CA . ASN A 1 271 ? -28.623 34.360 10.892 1.00 60.81 271 ASN A CA 1
ATOM 2070 C C . ASN A 1 271 ? -29.649 33.937 9.822 1.00 60.81 271 ASN A C 1
ATOM 2072 O O . ASN A 1 271 ? -29.837 34.663 8.846 1.00 60.81 271 ASN A O 1
ATOM 2076 N N . TYR A 1 272 ? -30.298 32.775 9.987 1.00 58.16 272 TYR A N 1
ATOM 2077 C CA . TYR A 1 272 ? -31.358 32.249 9.110 1.00 58.16 272 TYR A CA 1
ATOM 2078 C C . TYR A 1 272 ? -30.981 32.160 7.616 1.00 58.16 272 TYR A C 1
ATOM 2080 O O . TYR A 1 272 ? -31.850 32.197 6.744 1.00 58.16 272 TYR A O 1
ATOM 2088 N N . LYS A 1 273 ? -29.686 32.034 7.297 1.00 55.66 273 LYS A N 1
ATOM 2089 C CA . LYS A 1 273 ? -29.219 31.785 5.926 1.00 55.66 273 LYS A CA 1
ATOM 2090 C C . LYS A 1 273 ? -29.190 30.280 5.664 1.00 55.66 273 LYS A C 1
ATOM 2092 O O . LYS A 1 273 ? -28.647 29.527 6.459 1.00 55.66 273 LYS A O 1
ATOM 2097 N N . VAL A 1 274 ? -29.764 29.833 4.551 1.00 56.31 274 VAL A N 1
ATOM 2098 C CA . VAL A 1 274 ? -29.765 28.407 4.187 1.00 56.31 274 VAL A CA 1
ATOM 2099 C C . VAL A 1 274 ? -28.395 28.022 3.616 1.00 56.31 274 VAL A C 1
ATOM 2101 O O . VAL A 1 274 ? -27.895 28.682 2.705 1.00 56.31 274 VAL A O 1
ATOM 2104 N N . TYR A 1 275 ? -27.787 26.963 4.155 1.00 60.34 275 TYR A N 1
ATOM 2105 C CA . TYR A 1 275 ? -26.553 26.374 3.630 1.00 60.34 275 TYR A CA 1
ATOM 2106 C C . TYR A 1 275 ? -26.889 25.373 2.520 1.00 60.34 275 TYR A C 1
ATOM 2108 O O . TYR A 1 275 ? -27.541 24.367 2.782 1.00 60.34 275 TYR A O 1
ATOM 2116 N N . TYR A 1 276 ? -26.447 25.635 1.287 1.00 59.84 276 TYR A N 1
ATOM 2117 C CA . TYR A 1 276 ? -26.800 24.816 0.116 1.00 59.84 276 TYR A CA 1
ATOM 2118 C C . TYR A 1 276 ? -25.716 23.806 -0.301 1.00 59.84 276 TYR A C 1
ATOM 2120 O O . TYR A 1 276 ? -25.959 22.969 -1.166 1.00 59.84 276 TYR A O 1
ATOM 2128 N N . VAL A 1 277 ? -24.519 23.846 0.297 1.00 66.31 277 VAL A N 1
ATOM 2129 C CA . VAL A 1 277 ? -23.351 23.078 -0.180 1.00 66.31 277 VAL A CA 1
ATOM 2130 C C . VAL A 1 277 ? -23.113 21.812 0.658 1.00 66.31 277 VAL A C 1
ATOM 2132 O O . VAL A 1 277 ? -22.018 21.562 1.157 1.00 66.31 277 VAL A O 1
ATOM 2135 N N . TYR A 1 278 ? -24.140 20.973 0.825 1.00 70.44 278 TYR A N 1
ATOM 2136 C CA . TYR A 1 278 ? -24.057 19.759 1.659 1.00 70.44 278 TYR A CA 1
ATOM 2137 C C . TYR A 1 278 ? -22.961 18.766 1.222 1.00 70.44 278 TYR A C 1
ATOM 2139 O O . TYR A 1 278 ? -22.404 18.063 2.063 1.00 70.44 278 TYR A O 1
ATOM 2147 N N . GLY A 1 279 ? -22.586 18.747 -0.064 1.00 68.25 279 GLY A N 1
ATOM 2148 C CA . GLY A 1 279 ? -21.459 17.945 -0.561 1.00 68.25 279 GLY A CA 1
ATOM 2149 C C . GLY A 1 279 ? -20.095 18.386 -0.010 1.00 68.25 279 GLY A C 1
ATOM 2150 O O . GLY A 1 279 ? -19.255 17.544 0.300 1.00 68.25 279 GLY A O 1
ATOM 2151 N N . PHE A 1 280 ? -19.886 19.692 0.189 1.00 69.12 280 PHE A N 1
ATOM 2152 C CA . PHE A 1 280 ? -18.666 20.207 0.820 1.00 69.12 280 PHE A CA 1
ATOM 2153 C C . PHE A 1 280 ? -18.640 19.889 2.319 1.00 69.12 280 PHE A C 1
ATOM 2155 O O . PHE A 1 280 ? -17.615 19.477 2.856 1.00 69.12 280 PHE A O 1
ATOM 2162 N N . MET A 1 281 ? -19.796 19.970 2.977 1.00 73.50 281 MET A N 1
ATOM 2163 C CA . MET A 1 281 ? -19.949 19.583 4.380 1.00 73.50 281 MET A CA 1
ATOM 2164 C C . MET A 1 281 ? -19.676 18.085 4.610 1.00 73.50 281 MET A C 1
ATOM 2166 O O . MET A 1 281 ? -19.068 17.727 5.618 1.00 73.50 281 MET A O 1
ATOM 2170 N N . LEU A 1 282 ? -20.047 17.209 3.663 1.00 81.38 282 LEU A N 1
ATOM 2171 C CA . LEU A 1 282 ? -19.667 15.790 3.688 1.00 81.38 282 LEU A CA 1
ATOM 2172 C C . LEU A 1 282 ? -18.148 15.611 3.601 1.00 81.38 282 LEU A C 1
ATOM 2174 O O . LEU A 1 282 ? -17.573 14.858 4.384 1.00 81.38 282 LEU A O 1
ATOM 2178 N N . LEU A 1 283 ? -17.490 16.325 2.683 1.00 74.69 283 LEU A N 1
ATOM 2179 C CA . LEU A 1 283 ? -16.034 16.296 2.542 1.00 74.69 283 LEU A CA 1
ATOM 2180 C C . LEU A 1 283 ? -15.347 16.746 3.838 1.00 74.69 283 LEU A C 1
ATOM 2182 O O . LEU A 1 283 ? -14.435 16.077 4.317 1.00 74.69 283 LEU A O 1
ATOM 2186 N N . VAL A 1 284 ? -15.813 17.836 4.445 1.00 81.25 284 VAL A N 1
ATOM 2187 C CA . VAL A 1 284 ? -15.254 18.366 5.697 1.00 81.25 284 VAL A CA 1
ATOM 2188 C C . VAL A 1 284 ? -15.491 17.409 6.865 1.00 81.25 284 VAL A C 1
ATOM 2190 O O . VAL A 1 284 ? -14.597 17.223 7.685 1.00 81.25 284 VAL A O 1
ATOM 2193 N N . PHE A 1 285 ? -16.643 16.735 6.918 1.00 85.62 285 PHE A N 1
ATOM 2194 C CA . PHE A 1 285 ? -16.900 15.685 7.904 1.00 85.62 285 PHE A CA 1
ATOM 2195 C C . PHE A 1 285 ? -15.933 14.500 7.751 1.00 85.62 285 PHE A C 1
ATOM 2197 O O . PHE A 1 285 ? -15.388 14.019 8.744 1.00 85.62 285 PHE A O 1
ATOM 2204 N N . VAL A 1 286 ? -15.649 14.069 6.516 1.00 81.31 286 VAL A N 1
ATOM 2205 C CA . VAL A 1 286 ? -14.645 13.026 6.243 1.00 81.31 286 VAL A CA 1
ATOM 2206 C C . VAL A 1 286 ? -13.246 13.481 6.671 1.00 81.31 286 VAL A C 1
ATOM 2208 O O . VAL A 1 286 ? -12.538 12.721 7.331 1.00 81.31 286 VAL A O 1
ATOM 2211 N N . ILE A 1 287 ? -12.856 14.724 6.367 1.00 79.62 287 ILE A N 1
ATOM 2212 C CA . ILE A 1 287 ? -11.576 15.292 6.822 1.00 79.62 287 ILE A CA 1
ATOM 2213 C C . ILE A 1 287 ? -11.511 15.319 8.351 1.00 79.62 287 ILE A C 1
ATOM 2215 O O . ILE A 1 287 ? -10.503 14.898 8.913 1.00 79.62 287 ILE A O 1
ATOM 2219 N N . LEU A 1 288 ? -12.572 15.757 9.032 1.00 87.69 288 LEU A N 1
ATOM 2220 C CA . LEU A 1 288 ? -12.631 15.778 10.492 1.00 87.69 288 LEU A CA 1
ATOM 2221 C C . LEU A 1 288 ? -12.417 14.373 11.072 1.00 87.69 288 LEU A C 1
ATOM 2223 O O . LEU A 1 288 ? -11.617 14.210 11.991 1.00 87.69 288 LEU A O 1
ATOM 2227 N N . VAL A 1 289 ? -13.075 13.350 10.520 1.00 86.62 289 VAL A N 1
ATOM 2228 C CA . VAL A 1 289 ? -12.882 11.949 10.933 1.00 86.62 289 VAL A CA 1
ATOM 2229 C C . VAL A 1 289 ? -11.426 11.515 10.739 1.00 86.62 289 VAL A C 1
ATOM 2231 O O . VAL A 1 289 ? -10.824 10.970 11.657 1.00 86.62 289 VAL A O 1
ATOM 2234 N N . ILE A 1 290 ? -10.817 11.807 9.589 1.00 80.62 290 ILE A N 1
ATOM 2235 C CA . ILE A 1 290 ? -9.420 11.435 9.319 1.00 80.62 290 ILE A CA 1
ATOM 2236 C C . ILE A 1 290 ? -8.463 12.151 10.282 1.00 80.62 290 ILE A C 1
ATOM 2238 O O . ILE A 1 290 ? -7.630 11.510 10.919 1.00 80.62 290 ILE A O 1
ATOM 2242 N N . VAL A 1 291 ? -8.587 13.473 10.424 1.00 80.94 291 VAL A N 1
ATOM 2243 C CA . VAL A 1 291 ? -7.692 14.284 11.262 1.00 80.94 291 VAL A CA 1
ATOM 2244 C C . VAL A 1 291 ? -7.836 13.908 12.736 1.00 80.94 291 VAL A C 1
ATOM 2246 O O . VAL A 1 291 ? -6.825 13.776 13.423 1.00 80.94 291 VAL A O 1
ATOM 2249 N N . THR A 1 292 ? -9.058 13.676 13.225 1.00 88.06 292 THR A N 1
ATOM 2250 C CA . THR A 1 292 ? -9.276 13.213 14.607 1.00 88.06 292 THR A CA 1
ATOM 2251 C C . THR A 1 292 ? -8.601 11.866 14.849 1.00 88.06 292 THR A C 1
ATOM 2253 O O . THR A 1 292 ? -7.834 11.742 15.805 1.00 88.06 292 THR A O 1
ATOM 2256 N N . VAL A 1 293 ? -8.780 10.885 13.959 1.00 84.50 293 VAL A N 1
ATOM 2257 C CA . VAL A 1 293 ? -8.090 9.588 14.057 1.00 84.50 293 VAL A CA 1
ATOM 2258 C C . VAL A 1 293 ? -6.569 9.776 14.064 1.00 84.50 293 VAL A C 1
ATOM 2260 O O . VAL A 1 293 ? -5.906 9.294 14.978 1.00 84.50 293 VAL A O 1
ATOM 2263 N N . CYS A 1 294 ? -6.002 10.544 13.133 1.00 77.25 294 CYS A N 1
ATOM 2264 C CA . CYS A 1 294 ? -4.556 10.777 13.073 1.00 77.25 294 CYS A CA 1
ATOM 2265 C C . CYS A 1 294 ? -3.999 11.391 14.365 1.00 77.25 294 CYS A C 1
ATOM 2267 O O . CYS A 1 294 ? -3.012 10.899 14.914 1.00 77.25 294 CYS A O 1
ATOM 2269 N N . VAL A 1 295 ? -4.635 12.446 14.876 1.00 81.25 295 VAL A N 1
ATOM 2270 C CA . VAL A 1 295 ? -4.142 13.159 16.061 1.00 81.25 295 VAL A CA 1
ATOM 2271 C C . VAL A 1 295 ? -4.269 12.311 17.319 1.00 81.25 295 VAL A C 1
ATOM 2273 O O . VAL A 1 295 ? -3.362 12.309 18.152 1.00 81.25 295 VAL A O 1
ATOM 2276 N N . THR A 1 296 ? -5.347 11.536 17.446 1.00 85.25 296 THR A N 1
ATOM 2277 C CA . THR A 1 296 ? -5.493 10.610 18.575 1.00 85.25 296 THR A CA 1
ATOM 2278 C C . THR A 1 296 ? -4.430 9.524 18.563 1.00 85.25 296 THR A C 1
ATOM 2280 O O . THR A 1 296 ? -3.862 9.249 19.618 1.00 85.25 296 THR A O 1
ATOM 2283 N N . ILE A 1 297 ? -4.082 8.980 17.392 1.00 76.75 297 ILE A N 1
ATOM 2284 C CA . ILE A 1 297 ? -3.032 7.966 17.283 1.00 76.75 297 ILE A CA 1
ATOM 2285 C C . ILE A 1 297 ? -1.669 8.550 17.660 1.00 76.75 297 ILE A C 1
ATOM 2287 O O . ILE A 1 297 ? -0.968 7.978 18.496 1.00 76.75 297 ILE A O 1
ATOM 2291 N N . VAL A 1 298 ? -1.313 9.715 17.112 1.00 75.75 298 VAL A N 1
ATOM 2292 C CA . VAL A 1 298 ? -0.059 10.404 17.456 1.00 75.75 298 VAL A CA 1
ATOM 2293 C C . VAL A 1 298 ? -0.001 10.714 18.956 1.00 75.75 298 VAL A C 1
ATOM 2295 O O . VAL A 1 298 ? 1.008 10.445 19.605 1.00 75.75 298 VAL A O 1
ATOM 2298 N N . GLY A 1 299 ? -1.103 11.193 19.541 1.00 78.56 299 GLY A N 1
ATOM 2299 C CA . GLY A 1 299 ? -1.209 11.431 20.980 1.00 78.56 299 GLY A CA 1
ATOM 2300 C C . GLY A 1 299 ? -1.026 10.159 21.813 1.00 78.56 299 GLY A C 1
ATOM 2301 O O . GLY A 1 299 ? -0.292 10.172 22.800 1.00 78.56 299 GLY A O 1
ATOM 2302 N N . THR A 1 300 ? -1.635 9.039 21.404 1.00 82.62 300 THR A N 1
ATOM 2303 C CA . THR A 1 300 ? -1.431 7.745 22.075 1.00 82.62 300 THR A CA 1
ATOM 2304 C C . THR A 1 300 ? -0.002 7.237 21.936 1.00 82.62 300 THR A C 1
ATOM 2306 O O . THR A 1 300 ? 0.545 6.719 22.904 1.00 82.62 300 THR A O 1
ATOM 2309 N N . TYR A 1 301 ? 0.637 7.436 20.783 1.00 75.94 301 TYR A N 1
ATOM 2310 C CA . TYR A 1 301 ? 2.023 7.042 20.554 1.00 75.94 301 TYR A CA 1
ATOM 2311 C C . TYR A 1 301 ? 2.988 7.814 21.461 1.00 75.94 301 TYR A C 1
ATOM 2313 O O . TYR A 1 301 ? 3.796 7.200 22.155 1.00 75.94 301 TYR A O 1
ATOM 2321 N N . PHE A 1 302 ? 2.848 9.142 21.547 1.00 76.62 302 PHE A N 1
ATOM 2322 C CA . PHE A 1 302 ? 3.645 9.952 22.473 1.00 76.62 302 PHE A CA 1
ATOM 2323 C C . PHE A 1 302 ? 3.455 9.528 23.931 1.00 76.62 302 PHE A C 1
ATOM 2325 O O . PHE A 1 302 ? 4.420 9.484 24.691 1.00 76.62 302 PHE A O 1
ATOM 2332 N N . LEU A 1 303 ? 2.229 9.173 24.320 1.00 79.44 303 LEU A N 1
ATOM 2333 C CA . LEU A 1 303 ? 1.934 8.727 25.678 1.00 79.44 303 LEU A CA 1
ATOM 2334 C C . LEU A 1 303 ? 2.562 7.364 26.002 1.00 79.44 303 LEU A C 1
ATOM 2336 O O . LEU A 1 303 ? 3.104 7.180 27.092 1.00 79.44 303 LEU A O 1
ATOM 2340 N N . LEU A 1 304 ? 2.507 6.425 25.054 1.00 81.12 304 LEU A N 1
ATOM 2341 C CA . LEU A 1 304 ? 3.113 5.103 25.194 1.00 81.12 304 LEU A CA 1
ATOM 2342 C C . LEU A 1 304 ? 4.645 5.183 25.205 1.00 81.12 304 LEU A C 1
ATOM 2344 O O . LEU A 1 304 ? 5.279 4.465 25.975 1.00 81.12 304 LEU A O 1
ATOM 2348 N N . ASN A 1 305 ? 5.236 6.089 24.421 1.00 76.81 305 ASN A N 1
ATOM 2349 C CA . ASN A 1 305 ? 6.669 6.388 24.476 1.00 76.81 305 ASN A CA 1
ATOM 2350 C C . ASN A 1 305 ? 7.085 7.019 25.804 1.00 76.81 305 ASN A C 1
ATOM 2352 O O . ASN A 1 305 ? 8.176 6.746 26.286 1.00 76.81 305 ASN A O 1
ATOM 2356 N N . ALA A 1 306 ? 6.198 7.793 26.432 1.00 77.88 306 ALA A N 1
ATOM 2357 C CA . ALA A 1 306 ? 6.374 8.301 27.792 1.00 77.88 306 ALA A CA 1
ATOM 2358 C C . ALA A 1 306 ? 6.094 7.243 28.883 1.00 77.88 306 ALA A C 1
ATOM 2360 O O . ALA A 1 306 ? 5.885 7.591 30.044 1.00 77.88 306 ALA A O 1
ATOM 2361 N N . GLU A 1 307 ? 6.027 5.964 28.507 1.00 82.50 307 GLU A N 1
ATOM 2362 C CA . GLU A 1 307 ? 5.790 4.809 29.378 1.00 82.50 307 GLU A CA 1
ATOM 2363 C C . GLU A 1 307 ? 4.457 4.827 30.150 1.00 82.50 307 GLU A C 1
ATOM 2365 O O . GLU A 1 307 ? 4.260 4.083 31.113 1.00 82.50 307 GLU A O 1
ATOM 2370 N N . ASN A 1 308 ? 3.500 5.651 29.719 1.00 83.50 308 ASN A N 1
ATOM 2371 C CA . ASN A 1 308 ? 2.204 5.775 30.368 1.00 83.50 308 ASN A CA 1
ATOM 2372 C C . ASN A 1 308 ? 1.141 4.947 29.629 1.00 83.50 308 ASN A C 1
ATOM 2374 O O . ASN A 1 308 ? 0.682 5.298 28.543 1.00 83.50 308 ASN A O 1
ATOM 2378 N N . TYR A 1 309 ? 0.707 3.854 30.259 1.00 80.62 309 TYR A N 1
ATOM 2379 C CA . TYR A 1 309 ? -0.289 2.931 29.706 1.00 80.62 309 TYR A CA 1
ATOM 2380 C C . TYR A 1 309 ? -1.741 3.418 29.810 1.00 80.62 309 TYR A C 1
ATOM 2382 O O . TYR A 1 309 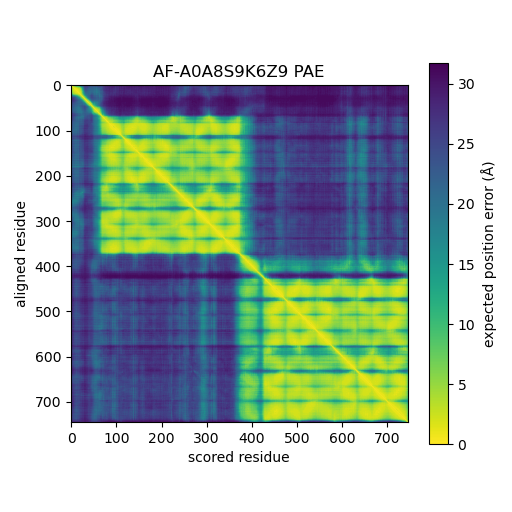? -2.632 2.756 29.282 1.00 80.62 309 TYR A O 1
ATOM 2390 N N . HIS A 1 310 ? -2.028 4.554 30.454 1.00 85.12 310 HIS A N 1
ATOM 2391 C CA . HIS A 1 310 ? -3.388 5.103 30.549 1.00 85.12 310 HIS A CA 1
ATOM 2392 C C . HIS A 1 310 ? -3.805 5.865 29.285 1.00 85.12 310 HIS A C 1
ATOM 2394 O O . HIS A 1 310 ? -4.149 7.045 29.333 1.00 85.12 310 HIS A O 1
ATOM 2400 N N . TRP A 1 311 ? -3.785 5.179 28.144 1.00 85.25 311 TRP A N 1
ATOM 2401 C CA . TRP A 1 311 ? -4.007 5.789 26.836 1.00 85.25 311 TRP A CA 1
ATOM 2402 C C . TRP A 1 311 ? -5.486 5.879 26.431 1.00 85.25 311 TRP A C 1
ATOM 2404 O O . TRP A 1 311 ? -5.840 6.698 25.585 1.00 85.25 311 TRP A O 1
ATOM 2414 N N . GLN A 1 312 ? -6.375 5.070 27.021 1.00 89.25 312 GLN A N 1
ATOM 2415 C CA . GLN A 1 312 ? -7.765 4.974 26.556 1.00 89.25 312 GLN A CA 1
ATOM 2416 C C . GLN A 1 312 ? -8.542 6.284 26.723 1.00 89.25 312 GLN A C 1
ATOM 2418 O O . GLN A 1 312 ? -9.159 6.778 25.781 1.00 89.25 312 GLN A O 1
ATOM 2423 N N . TRP A 1 313 ? -8.487 6.876 27.917 1.00 90.81 313 TRP A N 1
ATOM 2424 C CA . TRP A 1 313 ? -9.173 8.139 28.194 1.00 90.81 313 TRP A CA 1
ATOM 2425 C C . TRP A 1 313 ? -8.510 9.320 27.499 1.00 90.81 313 TRP A C 1
ATOM 2427 O O . TRP A 1 313 ? -9.207 10.194 27.000 1.00 90.81 313 TRP A O 1
ATOM 2437 N N . THR A 1 314 ? -7.181 9.338 27.409 1.00 88.06 314 THR A N 1
ATOM 2438 C CA . THR A 1 314 ? -6.469 10.397 26.684 1.00 88.06 314 THR A CA 1
ATOM 2439 C C . THR A 1 314 ? -6.748 10.346 25.193 1.00 88.06 314 THR A C 1
ATOM 2441 O O . THR A 1 314 ? -6.875 11.393 24.578 1.00 88.06 314 THR A O 1
ATOM 2444 N N . SER A 1 315 ? -6.889 9.152 24.606 1.00 89.00 315 SER A N 1
ATOM 2445 C CA . SER A 1 315 ? -7.298 9.000 23.207 1.00 89.00 315 SER A CA 1
ATOM 2446 C C . SER A 1 315 ? -8.706 9.537 22.982 1.00 89.00 315 SER A C 1
ATOM 2448 O O . SER A 1 315 ? -8.965 10.142 21.953 1.00 89.00 315 SER A O 1
ATOM 2450 N N . PHE A 1 316 ? -9.622 9.319 23.924 1.00 92.69 316 PHE A N 1
ATOM 2451 C CA . PHE A 1 316 ? -10.967 9.872 23.827 1.00 92.69 316 PHE A CA 1
ATOM 2452 C C . PHE A 1 316 ? -10.949 11.405 23.974 1.00 92.69 316 PHE A C 1
ATOM 2454 O O . PHE A 1 316 ? -11.483 12.126 23.131 1.00 92.69 316 PHE A O 1
ATOM 2461 N N . PHE A 1 317 ? -10.293 11.925 25.015 1.00 92.50 317 PHE A N 1
ATOM 2462 C CA . PHE A 1 317 ? -10.269 13.361 25.301 1.00 92.50 317 PHE A CA 1
ATOM 2463 C C . PHE A 1 317 ? -9.449 14.179 24.300 1.00 92.50 317 PHE A C 1
ATOM 2465 O O . PHE A 1 317 ? -9.788 15.338 24.071 1.00 92.50 317 PHE A O 1
ATOM 2472 N N . SER A 1 318 ? -8.426 13.594 23.670 1.00 88.88 318 SER A N 1
ATOM 2473 C CA . SER A 1 318 ? -7.618 14.281 22.659 1.00 88.88 318 SER A CA 1
ATOM 2474 C C . SER A 1 318 ? -8.411 14.668 21.421 1.00 88.88 318 SER A C 1
ATOM 2476 O O . SER A 1 318 ? -8.199 15.754 20.895 1.00 88.88 318 SER A O 1
ATOM 2478 N N . ALA A 1 319 ? -9.363 13.842 20.983 1.00 89.75 319 ALA A N 1
ATOM 2479 C CA . ALA A 1 319 ? -10.293 14.243 19.933 1.00 89.75 319 ALA A CA 1
ATOM 2480 C C . ALA A 1 319 ? -11.502 15.014 20.477 1.00 89.75 319 ALA A C 1
ATOM 2482 O O . ALA A 1 319 ? -11.974 15.941 19.815 1.00 89.75 319 ALA A O 1
ATOM 2483 N N . ALA A 1 320 ? -12.001 14.686 21.675 1.00 93.81 320 ALA A N 1
ATOM 2484 C CA . ALA A 1 320 ? -13.151 15.381 22.258 1.00 93.81 320 ALA A CA 1
ATOM 2485 C C . ALA A 1 320 ? -12.877 16.869 22.546 1.00 93.81 320 ALA A C 1
ATOM 2487 O O . ALA A 1 320 ? -13.797 17.684 22.471 1.00 93.81 320 ALA A O 1
ATOM 2488 N N . SER A 1 321 ? -11.623 17.254 22.810 1.00 94.25 321 SER A N 1
ATOM 2489 C CA . SER A 1 321 ? -11.226 18.652 23.030 1.00 94.25 321 SER A CA 1
ATOM 2490 C C . SER A 1 321 ? -11.476 19.566 21.824 1.00 94.25 321 SER A C 1
ATOM 2492 O O . SER A 1 321 ? -11.576 20.779 22.004 1.00 94.25 321 SER A O 1
ATOM 2494 N N . THR A 1 322 ? -11.712 19.015 20.625 1.00 93.00 322 THR A N 1
ATOM 2495 C CA . THR A 1 322 ? -12.229 19.767 19.463 1.00 93.00 322 THR A CA 1
ATOM 2496 C C . THR A 1 322 ? -13.467 20.591 19.834 1.00 93.00 322 THR A C 1
ATOM 2498 O O . THR A 1 322 ? -13.590 21.746 19.432 1.00 93.00 322 THR A O 1
ATOM 2501 N N . ALA A 1 323 ? -14.356 20.041 20.668 1.00 94.12 323 ALA A N 1
ATOM 2502 C CA . ALA A 1 323 ? -15.549 20.737 21.143 1.00 94.12 323 ALA A CA 1
ATOM 2503 C C . ALA A 1 323 ? -15.240 21.961 22.013 1.00 94.12 323 ALA A C 1
ATOM 2505 O O . ALA A 1 323 ? -15.968 22.947 21.950 1.00 94.12 323 ALA A O 1
ATOM 2506 N N . VAL A 1 324 ? -14.152 21.931 22.789 1.00 93.25 324 VAL A N 1
ATOM 2507 C CA . VAL A 1 324 ? -13.722 23.074 23.608 1.00 93.25 324 VAL A CA 1
ATOM 2508 C C . VAL A 1 324 ? -13.313 24.232 22.704 1.00 93.25 324 VAL A C 1
ATOM 2510 O O . VAL A 1 324 ? -13.754 25.359 22.912 1.00 93.25 324 VAL A O 1
ATOM 2513 N N . TYR A 1 325 ? -12.538 23.957 21.652 1.00 93.12 325 TYR A N 1
ATOM 2514 C CA . TYR A 1 325 ? -12.139 24.980 20.682 1.00 93.12 325 TYR A CA 1
ATOM 2515 C C . TYR A 1 325 ? -13.328 25.547 19.905 1.00 93.12 325 TYR A C 1
ATOM 2517 O O . TYR A 1 325 ? -13.411 26.756 19.698 1.00 93.12 325 TYR A O 1
ATOM 2525 N N . VAL A 1 326 ? -14.289 24.699 19.537 1.00 92.25 326 VAL A N 1
ATOM 2526 C CA . VAL A 1 326 ? -15.545 25.141 18.920 1.00 92.25 326 VAL A CA 1
ATOM 2527 C C . VAL A 1 326 ? -16.364 26.019 19.868 1.00 92.25 326 VAL A C 1
ATOM 2529 O O . VAL A 1 326 ? -16.894 27.045 19.444 1.00 92.25 326 VAL A O 1
ATOM 2532 N N . TYR A 1 327 ? -16.437 25.668 21.152 1.00 93.19 327 TYR A N 1
ATOM 2533 C CA . TYR A 1 327 ? -17.128 26.482 22.147 1.00 93.19 327 TYR A CA 1
ATOM 2534 C C . TYR A 1 327 ? -16.440 27.841 22.343 1.00 93.19 327 TYR A C 1
ATOM 2536 O O . TYR A 1 327 ? -17.108 28.874 22.335 1.00 93.19 327 TYR A O 1
ATOM 2544 N N . LEU A 1 328 ? -15.105 27.880 22.412 1.00 91.88 328 LEU A N 1
ATOM 2545 C CA . LEU A 1 328 ? -14.338 29.133 22.451 1.00 91.88 328 LEU A CA 1
ATOM 2546 C C . LEU A 1 328 ? -14.576 29.987 21.198 1.00 91.88 328 LEU A C 1
ATOM 2548 O O . LEU A 1 328 ? -14.789 31.197 21.298 1.00 91.88 328 LEU A O 1
ATOM 2552 N N . TYR A 1 329 ? -14.612 29.361 20.021 1.00 90.06 329 TYR A N 1
ATOM 2553 C CA . TYR A 1 329 ? -14.959 30.041 18.775 1.00 90.06 329 TYR A CA 1
ATOM 2554 C C . TYR A 1 329 ? -16.379 30.618 18.808 1.00 90.06 329 TYR A C 1
ATOM 2556 O O . TYR A 1 329 ? -16.608 31.716 18.306 1.00 90.06 329 TYR A O 1
ATOM 2564 N N . SER A 1 330 ? -17.325 29.925 19.444 1.00 90.06 330 SER A N 1
ATOM 2565 C CA . SER A 1 330 ? -18.697 30.413 19.576 1.00 90.06 330 SER A CA 1
ATOM 2566 C C . SER A 1 330 ? -18.808 31.675 20.431 1.00 90.06 330 SER A C 1
ATOM 2568 O O . SER A 1 330 ? -19.626 32.536 20.112 1.00 90.06 330 SER A O 1
ATOM 2570 N N . ILE A 1 331 ? -17.961 31.828 21.458 1.00 90.81 331 ILE A N 1
ATOM 2571 C CA . ILE A 1 331 ? -17.871 33.052 22.267 1.00 90.81 331 ILE A CA 1
ATOM 2572 C C . ILE A 1 331 ? -17.379 34.206 21.387 1.00 90.81 331 ILE A C 1
ATOM 2574 O O . ILE A 1 331 ? -17.993 35.271 21.357 1.00 90.81 331 ILE A O 1
ATOM 2578 N N . TYR A 1 332 ? -16.314 33.979 20.611 1.00 89.81 332 TYR A N 1
ATOM 2579 C CA . TYR A 1 332 ? -15.825 34.962 19.641 1.00 89.81 332 TYR A CA 1
ATOM 2580 C C . TYR A 1 332 ? -16.910 35.347 18.620 1.00 89.81 332 TYR A C 1
ATOM 2582 O O . TYR A 1 332 ? -17.139 36.531 18.369 1.00 89.81 332 TYR A O 1
ATOM 2590 N N . TYR A 1 333 ? -17.614 34.359 18.060 1.00 87.31 333 TYR A N 1
ATOM 2591 C CA . TYR A 1 333 ? -18.676 34.586 17.082 1.00 87.31 333 TYR A CA 1
ATOM 2592 C C . TYR A 1 333 ? -19.831 35.402 17.680 1.00 87.31 333 TYR A C 1
ATOM 2594 O O . TYR A 1 333 ? -20.318 36.329 17.031 1.00 87.31 333 TYR A O 1
ATOM 2602 N N . TYR A 1 334 ? -20.218 35.112 18.926 1.00 88.88 334 TYR A N 1
ATOM 2603 C CA . TYR A 1 334 ? -21.252 35.846 19.650 1.00 88.88 334 TYR A CA 1
ATOM 2604 C C . TYR A 1 334 ? -20.927 37.342 19.725 1.00 88.88 334 TYR A C 1
ATOM 2606 O O . TYR A 1 334 ? -21.690 38.159 19.213 1.00 88.88 334 TYR A O 1
ATOM 2614 N N . TYR A 1 335 ? -19.757 37.702 20.257 1.00 88.06 335 TYR A N 1
ATOM 2615 C CA . TYR A 1 335 ? -19.389 39.108 20.456 1.00 88.06 335 TYR A CA 1
ATOM 2616 C C . TYR A 1 335 ? -19.085 39.870 19.160 1.00 88.06 335 TYR A C 1
ATOM 2618 O O . TYR A 1 335 ? -19.343 41.068 19.086 1.00 88.06 335 TYR A O 1
ATOM 2626 N N . VAL A 1 336 ? -18.519 39.211 18.144 1.00 86.19 336 VAL A N 1
ATOM 2627 C CA . VAL A 1 336 ? -18.015 39.904 16.943 1.00 86.19 336 VAL A CA 1
ATOM 2628 C C . VAL A 1 336 ? -19.015 39.903 15.788 1.00 86.19 336 VAL A C 1
ATOM 2630 O O . VAL A 1 336 ? -18.998 40.811 14.956 1.00 86.19 336 VAL A O 1
ATOM 2633 N N . LYS A 1 337 ? -19.851 38.866 15.672 1.00 82.12 337 LYS A N 1
ATOM 2634 C CA . LYS A 1 337 ? -20.699 38.651 14.488 1.00 82.12 337 LYS A CA 1
ATOM 2635 C C . LYS A 1 337 ? -22.187 38.711 14.779 1.00 82.12 337 LYS A C 1
ATOM 2637 O O . LYS A 1 337 ? -22.939 39.065 13.869 1.00 82.12 337 LYS A O 1
ATOM 2642 N N . THR A 1 338 ? -22.626 38.375 15.989 1.00 81.19 338 THR A N 1
ATOM 2643 C CA . THR A 1 338 ? -24.053 38.437 16.317 1.00 81.19 338 THR A CA 1
ATOM 2644 C C . THR A 1 338 ? -24.445 39.834 16.794 1.00 81.19 338 THR A C 1
ATOM 2646 O O . THR A 1 338 ? -23.676 40.517 17.462 1.00 81.19 338 THR A O 1
ATOM 2649 N N . LYS A 1 339 ? -25.657 40.272 16.434 1.00 80.25 339 LYS A N 1
ATOM 2650 C CA . LYS A 1 339 ? -26.288 41.496 16.967 1.00 80.25 339 LYS A CA 1
ATOM 2651 C C . LYS A 1 339 ? -27.274 41.181 18.103 1.00 80.25 339 LYS A C 1
ATOM 2653 O O . LYS A 1 339 ? -28.156 41.985 18.386 1.00 80.25 339 LYS A O 1
ATOM 2658 N N . MET A 1 340 ? -27.185 39.982 18.681 1.00 80.19 340 MET A N 1
ATOM 2659 C CA . MET A 1 340 ? -28.107 39.517 19.716 1.00 80.19 340 MET A CA 1
ATOM 2660 C C . MET A 1 340 ? -27.792 40.211 21.039 1.00 80.19 340 MET A C 1
ATOM 2662 O O . MET A 1 340 ? -26.628 40.344 21.411 1.00 80.19 340 MET A O 1
ATOM 2666 N N . SER A 1 341 ? -28.824 40.665 21.745 1.00 81.94 341 SER A N 1
ATOM 2667 C CA . SER A 1 341 ? -28.681 41.338 23.035 1.00 81.94 341 SER A CA 1
ATOM 2668 C C . SER A 1 341 ? -29.773 40.892 24.006 1.00 81.94 341 SER A C 1
ATOM 2670 O O . SER A 1 341 ? -30.854 40.448 23.616 1.00 81.94 341 SER A O 1
ATOM 2672 N N . GLY A 1 342 ? -29.468 40.976 25.301 1.00 86.50 342 GLY A N 1
ATOM 2673 C CA . GLY A 1 342 ? -30.371 40.558 26.370 1.00 86.50 342 GLY A CA 1
ATOM 2674 C C . GLY A 1 342 ? -30.144 39.124 26.856 1.00 86.50 342 GLY A C 1
ATOM 2675 O O . GLY A 1 342 ? -29.629 38.258 26.144 1.00 86.50 342 GLY A O 1
ATOM 2676 N N . PHE A 1 343 ? -30.543 38.881 28.106 1.00 88.44 343 PHE A N 1
ATOM 2677 C CA . PHE A 1 343 ? -30.314 37.617 28.811 1.00 88.44 343 PHE A CA 1
ATOM 2678 C C . PHE A 1 343 ? -30.935 36.421 28.077 1.00 88.44 343 PHE A C 1
ATOM 2680 O O . PHE A 1 343 ? -30.249 35.435 27.834 1.00 88.44 343 PHE A O 1
ATOM 2687 N N . PHE A 1 344 ? -32.187 36.549 27.622 1.00 88.31 344 PHE A N 1
ATOM 2688 C CA . PHE A 1 344 ? -32.907 35.485 26.913 1.00 88.31 344 PHE A CA 1
ATOM 2689 C C . PHE A 1 344 ? -32.143 34.953 25.685 1.00 88.31 344 PHE A C 1
ATOM 2691 O O . PHE A 1 344 ? -31.865 33.757 25.597 1.00 88.31 344 PHE A O 1
ATOM 2698 N N . GLN A 1 345 ? -31.758 35.836 24.755 1.00 86.06 345 GLN A N 1
ATOM 2699 C CA . GLN A 1 345 ? -31.052 35.445 23.526 1.00 86.06 345 GLN A CA 1
ATOM 2700 C C . GLN A 1 345 ? -29.650 34.897 23.824 1.00 86.06 345 GLN A C 1
ATOM 2702 O O . GLN A 1 345 ? -29.239 33.908 23.218 1.00 86.06 345 GLN A O 1
ATOM 2707 N N . THR A 1 346 ? -28.956 35.490 24.803 1.00 89.31 346 THR A N 1
ATOM 2708 C CA . THR A 1 346 ? -27.637 35.029 25.265 1.00 89.31 346 THR A CA 1
ATOM 2709 C C . THR A 1 346 ? -27.711 33.591 25.783 1.00 89.31 346 THR A C 1
ATOM 2711 O O . THR A 1 346 ? -26.959 32.723 25.339 1.00 89.31 346 THR A O 1
ATOM 2714 N N . SER A 1 347 ? -28.651 33.312 26.694 1.00 89.81 347 SER A N 1
ATOM 2715 C CA . SER A 1 347 ? -28.838 31.983 27.277 1.00 89.81 347 SER A CA 1
ATOM 2716 C C . SER A 1 347 ? -29.201 30.946 26.218 1.00 89.81 347 SER A C 1
ATOM 2718 O O . SER A 1 347 ? -28.654 29.847 26.237 1.00 89.81 347 SER A O 1
ATOM 2720 N N . TYR A 1 348 ? -30.063 31.299 25.260 1.00 89.00 348 TYR A N 1
ATOM 2721 C CA . TYR A 1 348 ? -30.431 30.424 24.145 1.00 89.00 348 TYR A CA 1
ATOM 2722 C C . TYR A 1 348 ? -29.235 30.089 23.253 1.00 89.00 348 TYR A C 1
ATOM 2724 O O . TYR A 1 348 ? -28.993 28.914 22.971 1.00 89.00 348 TYR A O 1
ATOM 2732 N N . TYR A 1 349 ? -28.458 31.099 22.855 1.00 89.94 349 TYR A N 1
ATOM 2733 C CA . TYR A 1 349 ? -27.266 30.909 22.034 1.00 89.94 349 TYR A CA 1
ATOM 2734 C C . TYR A 1 349 ? -26.274 29.947 22.687 1.00 89.94 349 TYR A C 1
ATOM 2736 O O . TYR A 1 349 ? -25.897 28.934 22.090 1.00 89.94 349 TYR A O 1
ATOM 2744 N N . PHE A 1 350 ? -25.887 30.223 23.935 1.00 91.81 350 PHE A N 1
ATOM 2745 C CA . PHE A 1 350 ? -24.912 29.396 24.639 1.00 91.81 350 PHE A CA 1
ATOM 2746 C C . PHE A 1 350 ? -25.464 28.018 25.005 1.00 91.81 350 PHE A C 1
ATOM 2748 O O . PHE A 1 350 ? -24.728 27.041 24.912 1.00 91.81 350 PHE A O 1
ATOM 2755 N N . GLY A 1 351 ? -26.750 27.897 25.346 1.00 91.25 351 GLY A N 1
ATOM 2756 C CA . GLY A 1 351 ? -27.364 26.611 25.672 1.00 91.25 351 GLY A CA 1
ATOM 2757 C C . GLY A 1 351 ? -27.414 25.650 24.481 1.00 91.25 351 GLY A C 1
ATOM 2758 O O . GLY A 1 351 ? -26.924 24.524 24.581 1.00 91.25 351 GLY A O 1
ATOM 2759 N N . TYR A 1 352 ? -27.915 26.093 23.322 1.00 88.00 352 TYR A N 1
ATOM 2760 C CA . TYR A 1 352 ? -27.917 25.259 22.111 1.00 88.00 352 TYR A CA 1
ATOM 2761 C C . TYR A 1 352 ? -26.500 24.979 21.601 1.00 88.00 352 TYR A C 1
ATOM 2763 O O . TYR A 1 352 ? -26.202 23.861 21.175 1.00 88.00 352 TYR A O 1
ATOM 2771 N N . THR A 1 353 ? -25.597 25.957 21.703 1.00 90.31 353 THR A N 1
ATOM 2772 C CA . THR A 1 353 ? -24.192 25.751 21.335 1.00 90.31 353 THR A CA 1
ATOM 2773 C C . THR A 1 353 ? -23.501 24.753 22.264 1.00 90.31 353 THR A C 1
ATOM 2775 O O . THR A 1 353 ? -22.713 23.935 21.795 1.00 90.31 353 THR A O 1
ATOM 2778 N N . MET A 1 354 ? -23.832 24.745 23.557 1.00 91.50 354 MET A N 1
ATOM 2779 C CA . MET A 1 354 ? -23.339 23.749 24.510 1.00 91.50 354 MET A CA 1
ATOM 2780 C C . MET A 1 354 ? -23.838 22.344 24.157 1.00 91.50 354 MET A C 1
ATOM 2782 O O . MET A 1 354 ? -23.039 21.411 24.123 1.00 91.50 354 MET A O 1
ATOM 2786 N N . MET A 1 355 ? -25.123 22.181 23.813 1.00 90.81 355 MET A N 1
ATOM 2787 C CA . MET A 1 355 ? -25.660 20.894 23.337 1.00 90.81 355 MET A CA 1
ATOM 2788 C C . MET A 1 355 ? -24.925 20.399 22.086 1.00 90.81 355 MET A C 1
ATOM 2790 O O . MET A 1 355 ? -24.540 19.231 22.010 1.00 90.81 355 MET A O 1
ATOM 2794 N N . PHE A 1 356 ? -24.685 21.296 21.126 1.00 90.00 356 PHE A N 1
ATOM 2795 C CA . PHE A 1 356 ? -23.932 20.988 19.915 1.00 90.00 356 PHE A CA 1
ATOM 2796 C C . PHE A 1 356 ? -22.480 20.585 20.223 1.00 90.00 356 PHE A C 1
ATOM 2798 O O . PHE A 1 356 ? -22.005 19.571 19.714 1.00 90.00 356 PHE A O 1
ATOM 2805 N N . CYS A 1 357 ? -21.787 21.320 21.099 1.00 92.81 357 CYS A N 1
ATOM 2806 C CA . CYS A 1 357 ? -20.409 21.016 21.490 1.00 92.81 357 CYS A CA 1
ATOM 2807 C C . CYS A 1 357 ? -20.306 19.687 22.252 1.00 92.81 357 CYS A C 1
ATOM 2809 O O . CYS A 1 357 ? -19.384 18.918 21.996 1.00 92.81 357 CYS A O 1
ATOM 2811 N N . LEU A 1 358 ? -21.262 19.368 23.132 1.00 93.19 358 LEU A N 1
ATOM 2812 C CA . LEU A 1 358 ? -21.322 18.064 23.801 1.00 93.19 358 LEU A CA 1
ATOM 2813 C C . LEU A 1 358 ? -21.462 16.923 22.785 1.00 93.19 358 LEU A C 1
ATOM 2815 O O . LEU A 1 358 ? -20.728 15.939 22.865 1.00 93.19 358 LEU A O 1
ATOM 2819 N N . GLY A 1 359 ? -22.351 17.077 21.798 1.00 92.50 359 GLY A N 1
ATOM 2820 C CA . GLY A 1 359 ? -22.516 16.102 20.720 1.00 92.50 359 GLY A CA 1
ATOM 2821 C C . GLY A 1 359 ? -21.249 15.938 19.877 1.00 92.50 359 GLY A C 1
ATOM 2822 O O . GLY A 1 359 ? -20.783 14.817 19.678 1.00 92.50 359 GLY A O 1
ATOM 2823 N N . LEU A 1 360 ? -20.648 17.050 19.442 1.00 92.62 360 LEU A N 1
ATOM 2824 C CA . LEU A 1 360 ? -19.405 17.052 18.667 1.00 92.62 360 LEU A CA 1
ATOM 2825 C C . LEU A 1 360 ? -18.245 16.419 19.450 1.00 92.62 360 LEU A C 1
ATOM 2827 O O . LEU A 1 360 ? -17.481 15.638 18.895 1.00 92.62 360 LEU A O 1
ATOM 2831 N N . GLY A 1 361 ? -18.115 16.727 20.741 1.00 94.31 361 GLY A N 1
ATOM 2832 C CA . GLY A 1 361 ? -17.045 16.206 21.591 1.00 94.31 361 GLY A CA 1
ATOM 2833 C C . GLY A 1 361 ? -17.147 14.696 21.779 1.00 94.31 361 GLY A C 1
ATOM 2834 O O . GLY A 1 361 ? -16.152 13.990 21.630 1.00 94.31 361 GLY A O 1
ATOM 2835 N N . ILE A 1 362 ? -18.355 14.188 22.038 1.00 94.75 362 ILE A N 1
ATOM 2836 C CA . ILE A 1 362 ? -18.608 12.748 22.171 1.00 94.75 362 ILE A CA 1
ATOM 2837 C C . ILE A 1 362 ? -18.379 12.027 20.835 1.00 94.75 362 ILE A C 1
ATOM 2839 O O . ILE A 1 362 ? -17.736 10.977 20.813 1.00 94.75 362 ILE A O 1
ATOM 2843 N N . LEU A 1 363 ? -18.829 12.613 19.719 1.00 94.50 363 LEU A N 1
ATOM 2844 C CA . LEU A 1 363 ? -18.588 12.108 18.364 1.00 94.50 363 LEU A CA 1
ATOM 2845 C C . LEU A 1 363 ? -17.088 12.016 18.062 1.00 94.50 363 LEU A C 1
ATOM 2847 O O . LEU A 1 363 ? -16.589 10.930 17.771 1.00 94.50 363 LEU A O 1
ATOM 2851 N N . CYS A 1 364 ? -16.358 13.130 18.162 1.00 92.81 364 CYS A N 1
ATOM 2852 C CA . CYS A 1 364 ? -14.927 13.174 17.869 1.00 92.81 364 CYS A CA 1
ATOM 2853 C C . CYS A 1 364 ? -14.146 12.242 18.801 1.00 92.81 364 CYS A C 1
ATOM 2855 O O . CYS A 1 364 ? -13.283 11.501 18.338 1.00 92.81 364 CYS A O 1
ATOM 2857 N N . GLY A 1 365 ? -14.472 12.226 20.096 1.00 92.06 365 GLY A N 1
ATOM 2858 C CA . GLY A 1 365 ? -13.827 11.348 21.070 1.00 92.06 365 GLY A CA 1
ATOM 2859 C C . GLY A 1 365 ? -14.028 9.863 20.766 1.00 92.06 365 GLY A C 1
ATOM 2860 O O . GLY A 1 365 ? -13.074 9.087 20.840 1.00 92.06 365 GLY A O 1
ATOM 2861 N N . ALA A 1 366 ? -15.237 9.455 20.368 1.00 92.31 366 ALA A N 1
ATOM 2862 C CA . ALA A 1 366 ? -15.512 8.074 19.977 1.00 92.31 366 ALA A CA 1
ATOM 2863 C C . ALA A 1 366 ? -14.803 7.689 18.676 1.00 92.31 366 ALA A C 1
ATOM 2865 O O . ALA A 1 366 ? -14.220 6.611 18.608 1.00 92.31 366 ALA A O 1
ATOM 2866 N N . VAL A 1 367 ? -14.806 8.572 17.673 1.00 90.31 367 VAL A N 1
ATOM 2867 C CA . VAL A 1 367 ? -14.078 8.371 16.410 1.00 90.31 367 VAL A CA 1
ATOM 2868 C C . VAL A 1 367 ? -12.579 8.231 16.666 1.00 90.31 367 VAL A C 1
ATOM 2870 O O . VAL A 1 367 ? -11.963 7.295 16.165 1.00 90.31 367 VAL A O 1
ATOM 2873 N N . GLY A 1 368 ? -12.002 9.096 17.502 1.00 85.19 368 GLY A N 1
ATOM 2874 C CA . GLY A 1 368 ? -10.599 9.023 17.898 1.00 85.19 368 GLY A CA 1
ATOM 2875 C C . GLY A 1 368 ? -10.253 7.736 18.648 1.00 85.19 368 GLY A C 1
ATOM 2876 O O . GLY A 1 368 ? -9.283 7.058 18.319 1.00 85.19 368 GLY A O 1
ATOM 2877 N N . PHE A 1 369 ? -11.078 7.346 19.623 1.00 88.38 369 PHE A N 1
ATOM 2878 C CA . PHE A 1 369 ? -10.879 6.112 20.386 1.00 88.38 369 PHE A CA 1
ATOM 2879 C C . PHE A 1 369 ? -11.045 4.844 19.530 1.00 88.38 369 PHE A C 1
ATOM 2881 O O . PHE A 1 369 ? -10.237 3.920 19.608 1.00 88.38 369 PHE A O 1
ATOM 2888 N N . LEU A 1 370 ? -12.090 4.763 18.705 1.00 85.00 370 LEU A N 1
ATOM 2889 C CA . LEU A 1 370 ? -12.294 3.623 17.805 1.00 85.00 370 LEU A CA 1
ATOM 2890 C C . LEU A 1 370 ? -11.211 3.581 16.727 1.00 85.00 370 LEU A C 1
ATOM 2892 O O . LEU A 1 370 ? -10.719 2.501 16.408 1.00 85.00 370 LEU A O 1
ATOM 2896 N N . GLY A 1 371 ? -10.797 4.751 16.236 1.00 74.19 371 GLY A N 1
ATOM 2897 C CA . GLY A 1 371 ? -9.664 4.934 15.343 1.00 74.19 371 GLY A CA 1
ATOM 2898 C C . GLY A 1 371 ? -8.398 4.322 15.919 1.00 74.19 371 GLY A C 1
ATOM 2899 O O . GLY A 1 371 ? -7.843 3.411 15.316 1.00 74.19 371 GLY A O 1
ATOM 2900 N N . SER A 1 372 ? -7.985 4.719 17.122 1.00 68.12 372 SER A N 1
ATOM 2901 C CA . SER A 1 372 ? -6.782 4.168 17.756 1.00 68.12 372 SER A CA 1
ATOM 2902 C C . SER A 1 372 ? -6.859 2.656 18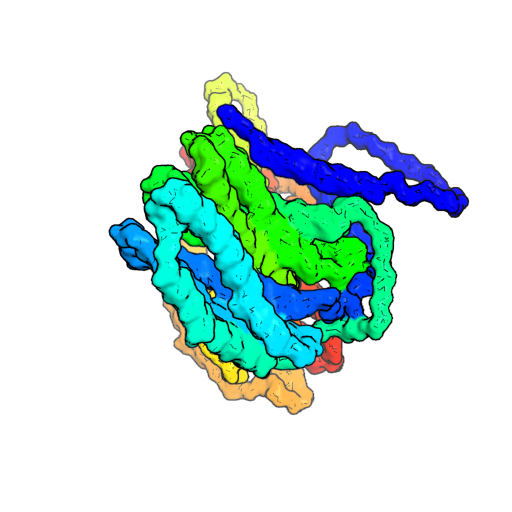.015 1.00 68.12 372 SER A C 1
ATOM 2904 O O . SER A 1 372 ? -5.839 1.982 17.933 1.00 68.12 372 SER A O 1
ATOM 2906 N N . ASN A 1 373 ? -8.046 2.076 18.233 1.00 65.62 373 ASN A N 1
ATOM 2907 C CA . ASN A 1 373 ? -8.205 0.625 18.418 1.00 65.62 373 ASN A CA 1
ATOM 2908 C C . ASN A 1 373 ? -8.231 -0.186 17.106 1.00 65.62 373 ASN A C 1
ATOM 2910 O O . ASN A 1 373 ? -7.654 -1.272 17.054 1.00 65.62 373 ASN A O 1
ATOM 2914 N N . LEU A 1 374 ? -8.907 0.299 16.056 1.00 54.59 374 LEU A N 1
ATOM 2915 C CA . LEU A 1 374 ? -8.980 -0.380 14.752 1.00 54.59 374 LEU A CA 1
ATOM 2916 C C . LEU A 1 374 ? -7.722 -0.164 13.903 1.00 54.59 374 LEU A C 1
ATOM 2918 O O . LEU A 1 374 ? -7.367 -1.033 13.104 1.00 54.59 374 LEU A O 1
ATOM 2922 N N . PHE A 1 375 ? -7.052 0.983 14.058 1.00 47.53 375 PHE A N 1
ATOM 2923 C CA . PHE A 1 375 ? -5.996 1.399 13.145 1.00 47.53 375 PHE A CA 1
ATOM 2924 C C . PHE A 1 375 ? -4.579 1.060 13.580 1.00 47.53 375 PHE A C 1
ATOM 2926 O O . PHE A 1 375 ? -3.725 1.262 12.750 1.00 47.53 375 PHE A O 1
ATOM 2933 N N . ILE A 1 376 ? -4.234 0.513 14.751 1.00 50.94 376 ILE A N 1
ATOM 2934 C CA . ILE A 1 376 ? -2.793 0.275 15.057 1.00 50.94 376 ILE A CA 1
ATOM 2935 C C . ILE A 1 376 ? -2.077 -0.540 13.953 1.00 50.94 376 ILE A C 1
ATOM 2937 O O . ILE A 1 376 ? -0.935 -0.240 13.605 1.00 50.94 376 ILE A O 1
ATOM 2941 N N . HIS A 1 377 ? -2.775 -1.483 13.309 1.00 44.16 377 HIS A N 1
ATOM 2942 C CA . HIS A 1 377 ? -2.255 -2.185 12.129 1.00 44.16 377 HIS A CA 1
ATOM 2943 C C . HIS A 1 377 ? -2.270 -1.310 10.856 1.00 44.16 377 HIS A C 1
ATOM 2945 O O . HIS A 1 377 ? -1.257 -1.184 10.173 1.00 44.16 377 HIS A O 1
ATOM 2951 N N . TRP A 1 378 ? -3.391 -0.641 10.564 1.00 51.00 378 TRP A N 1
ATOM 2952 C CA . TRP A 1 378 ? -3.550 0.249 9.402 1.00 51.00 378 TRP A CA 1
ATOM 2953 C C . TRP A 1 378 ? -2.728 1.548 9.479 1.00 51.00 378 TRP A C 1
ATOM 2955 O O . TRP A 1 378 ? -2.427 2.136 8.452 1.00 51.00 378 TRP A O 1
ATOM 2965 N N . PHE A 1 379 ? -2.339 1.990 10.670 1.00 42.62 379 PHE A N 1
ATOM 2966 C CA . PHE A 1 379 ? -1.561 3.186 10.972 1.00 42.62 379 PHE A CA 1
ATOM 2967 C C . PHE A 1 379 ? -0.085 2.922 10.751 1.00 42.62 379 PHE A C 1
ATOM 2969 O O . PHE A 1 379 ? 0.576 3.749 10.143 1.00 42.62 379 PHE A O 1
ATOM 2976 N N . SER A 1 380 ? 0.429 1.754 11.154 1.00 46.41 380 SER A N 1
ATOM 2977 C CA . SER A 1 380 ? 1.784 1.353 10.764 1.00 46.41 380 SER A CA 1
ATOM 2978 C C . SER A 1 380 ? 1.913 1.275 9.238 1.00 46.41 380 SER A C 1
ATOM 2980 O O . SER A 1 380 ? 2.930 1.689 8.684 1.00 46.41 380 SER A O 1
ATOM 2982 N N . ILE A 1 381 ? 0.859 0.805 8.567 1.00 48.59 381 ILE A N 1
ATOM 2983 C CA . ILE A 1 381 ? 0.754 0.736 7.108 1.00 48.59 381 ILE A CA 1
ATOM 2984 C C . ILE A 1 381 ? 0.639 2.140 6.475 1.00 48.59 381 ILE A C 1
ATOM 2986 O O . ILE A 1 381 ? 1.388 2.476 5.559 1.00 48.59 381 ILE A O 1
ATOM 2990 N N . PHE A 1 382 ? -0.242 3.003 6.988 1.00 51.00 382 PHE A N 1
ATOM 2991 C CA . PHE A 1 382 ? -0.450 4.362 6.476 1.00 51.00 382 PHE A CA 1
ATOM 2992 C C . PHE A 1 382 ? 0.752 5.281 6.738 1.00 51.00 382 PHE A C 1
ATOM 2994 O O . PHE A 1 382 ? 1.091 6.110 5.898 1.00 51.00 382 PHE A O 1
ATOM 3001 N N . ASN A 1 383 ? 1.437 5.108 7.870 1.00 46.44 383 ASN A N 1
ATOM 3002 C CA . ASN A 1 383 ? 2.653 5.840 8.219 1.00 46.44 383 ASN A CA 1
ATOM 3003 C C . ASN A 1 383 ? 3.811 5.487 7.270 1.00 46.44 383 ASN A C 1
ATOM 3005 O O . ASN A 1 383 ? 4.519 6.375 6.799 1.00 46.44 383 ASN A O 1
ATOM 3009 N N . SER A 1 384 ? 3.955 4.206 6.909 1.00 52.75 384 SER A N 1
ATOM 3010 C CA . SER A 1 384 ? 4.918 3.783 5.884 1.00 52.75 384 SER A CA 1
ATOM 3011 C C . SER A 1 384 ? 4.559 4.353 4.502 1.00 52.75 384 SER A C 1
ATOM 3013 O O . SER A 1 384 ? 5.430 4.852 3.795 1.00 52.75 384 SER A O 1
ATOM 3015 N N . PHE A 1 385 ? 3.271 4.386 4.152 1.00 56.31 385 PHE A N 1
ATOM 3016 C CA . PHE A 1 385 ? 2.766 4.937 2.890 1.00 56.31 385 PHE A CA 1
ATOM 3017 C C . PHE A 1 385 ? 2.949 6.459 2.748 1.00 56.31 385 PHE A C 1
ATOM 3019 O O . PHE A 1 385 ? 3.375 6.937 1.694 1.00 56.31 385 PHE A O 1
ATOM 3026 N N . MET A 1 386 ? 2.654 7.229 3.801 1.00 55.25 386 MET A N 1
ATOM 3027 C CA . MET A 1 386 ? 2.808 8.689 3.803 1.00 55.25 386 MET A CA 1
ATOM 3028 C C . MET A 1 386 ? 4.266 9.097 3.595 1.00 55.25 386 MET A C 1
ATOM 3030 O O . MET A 1 386 ? 4.526 10.030 2.838 1.00 55.25 386 MET A O 1
ATOM 3034 N N . MET A 1 387 ? 5.210 8.368 4.199 1.00 55.38 387 MET A N 1
ATOM 3035 C CA . MET A 1 387 ? 6.645 8.587 4.002 1.00 55.38 387 MET A CA 1
ATOM 3036 C C . MET A 1 387 ? 7.044 8.371 2.535 1.00 55.38 387 MET A C 1
ATOM 3038 O O . MET A 1 387 ? 7.750 9.199 1.965 1.00 55.38 387 MET A O 1
ATOM 3042 N N . VAL A 1 388 ? 6.517 7.330 1.882 1.00 54.28 388 VAL A N 1
ATOM 3043 C CA . VAL A 1 388 ? 6.810 7.027 0.472 1.00 54.28 388 VAL A CA 1
ATOM 3044 C C . VAL A 1 388 ? 6.209 8.058 -0.488 1.00 54.28 388 VAL A C 1
ATOM 3046 O O . VAL A 1 388 ? 6.892 8.493 -1.418 1.00 54.28 388 VAL A O 1
ATOM 3049 N N . ILE A 1 389 ? 4.965 8.502 -0.273 1.00 60.19 389 ILE A N 1
ATOM 3050 C CA . ILE A 1 389 ? 4.373 9.590 -1.074 1.00 60.19 389 ILE A CA 1
ATOM 3051 C C . ILE A 1 389 ? 5.144 10.887 -0.870 1.00 60.19 389 ILE A C 1
ATOM 3053 O O . ILE A 1 389 ? 5.431 11.587 -1.841 1.00 60.19 389 ILE A O 1
ATOM 3057 N N . PHE A 1 390 ? 5.500 11.202 0.374 1.00 60.72 390 PHE A N 1
ATOM 3058 C CA . PHE A 1 390 ? 6.276 12.389 0.699 1.00 60.72 390 PHE A CA 1
ATOM 3059 C C . PHE A 1 390 ? 7.652 12.357 0.024 1.00 60.72 390 PHE A C 1
ATOM 3061 O O . PHE A 1 390 ? 8.031 13.327 -0.628 1.00 60.72 390 PHE A O 1
ATOM 3068 N N . LEU A 1 391 ? 8.355 11.223 0.081 1.00 60.34 391 LEU A N 1
ATOM 3069 C CA . LEU A 1 391 ? 9.647 11.023 -0.574 1.00 60.34 391 LEU A CA 1
ATOM 3070 C C . LEU A 1 391 ? 9.535 11.145 -2.098 1.00 60.34 391 LEU A C 1
ATOM 3072 O O . LEU A 1 391 ? 10.343 11.822 -2.729 1.00 60.34 391 LEU A O 1
ATOM 3076 N N . THR A 1 392 ? 8.497 10.558 -2.694 1.00 62.31 392 THR A N 1
ATOM 3077 C CA . THR A 1 392 ? 8.245 10.648 -4.141 1.00 62.31 392 THR A CA 1
ATOM 3078 C C . THR A 1 392 ? 7.914 12.081 -4.562 1.00 62.31 392 THR A C 1
ATOM 3080 O O . THR A 1 392 ? 8.433 12.570 -5.566 1.00 62.31 392 THR A O 1
ATOM 3083 N N . GLY A 1 393 ? 7.099 12.788 -3.773 1.00 66.50 393 GLY A N 1
ATOM 3084 C CA . GLY A 1 393 ? 6.774 14.199 -3.981 1.00 66.50 393 GLY A CA 1
ATOM 3085 C C . GLY A 1 393 ? 8.002 15.101 -3.866 1.00 66.50 393 GLY A C 1
ATOM 3086 O O . GLY A 1 393 ? 8.193 15.984 -4.700 1.00 66.50 393 GLY A O 1
ATOM 3087 N N . LEU A 1 394 ? 8.877 14.831 -2.895 1.00 62.75 394 LEU A N 1
ATOM 3088 C CA . LEU A 1 394 ? 10.149 15.524 -2.709 1.00 62.75 394 LEU A CA 1
ATOM 3089 C C . LEU A 1 394 ? 11.070 15.297 -3.917 1.00 62.75 394 LEU A C 1
ATOM 3091 O O . LEU A 1 394 ? 11.538 16.268 -4.512 1.00 62.75 394 LEU A O 1
ATOM 3095 N N . VAL A 1 395 ? 11.271 14.046 -4.346 1.00 60.38 395 VAL A N 1
ATOM 3096 C CA . VAL A 1 395 ? 12.088 13.712 -5.529 1.00 60.38 395 VAL A CA 1
ATOM 3097 C C . VAL A 1 395 ? 11.523 14.364 -6.796 1.00 60.38 395 VAL A C 1
ATOM 3099 O O . VAL A 1 395 ? 12.273 14.965 -7.566 1.00 60.38 395 VAL A O 1
ATOM 3102 N N . SER A 1 396 ? 10.202 14.325 -6.996 1.00 62.72 396 SER A N 1
ATOM 3103 C CA . SER A 1 396 ? 9.547 14.979 -8.134 1.00 62.72 396 SER A CA 1
ATOM 3104 C C . SER A 1 396 ? 9.678 16.504 -8.087 1.00 62.72 396 SER A C 1
ATOM 3106 O O . SER A 1 396 ? 9.874 17.127 -9.131 1.00 62.72 396 SER A O 1
ATOM 3108 N N . MET A 1 397 ? 9.576 17.125 -6.907 1.00 62.84 397 MET A N 1
ATOM 3109 C CA . MET A 1 397 ? 9.770 18.566 -6.738 1.00 62.84 397 MET A CA 1
ATOM 3110 C C . MET A 1 397 ? 11.218 18.958 -7.040 1.00 62.84 397 MET A C 1
ATOM 3112 O O . MET A 1 397 ? 11.430 19.943 -7.744 1.00 62.84 397 MET A O 1
ATOM 3116 N N . ILE A 1 398 ? 12.204 18.189 -6.558 1.00 68.38 398 ILE A N 1
ATOM 3117 C CA . ILE A 1 398 ? 13.621 18.408 -6.876 1.00 68.38 398 ILE A CA 1
ATOM 3118 C C . ILE A 1 398 ? 13.828 18.320 -8.385 1.00 68.38 398 ILE A C 1
ATOM 3120 O O . ILE A 1 398 ? 14.389 19.244 -8.961 1.00 68.38 398 ILE A O 1
ATOM 3124 N N . LEU A 1 399 ? 13.328 17.270 -9.041 1.00 63.84 399 LEU A N 1
ATOM 3125 C CA . LEU A 1 399 ? 13.466 17.114 -10.488 1.00 63.84 399 LEU A CA 1
ATOM 3126 C C . LEU A 1 399 ? 12.820 18.281 -11.250 1.00 63.84 399 LEU A C 1
ATOM 3128 O O . LEU A 1 399 ? 13.457 18.859 -12.124 1.00 63.84 399 LEU A O 1
ATOM 3132 N N . MET A 1 400 ? 11.588 18.669 -10.902 1.00 64.75 400 MET A N 1
ATOM 3133 C CA . MET A 1 400 ? 10.895 19.792 -11.548 1.00 64.75 400 MET A CA 1
ATOM 3134 C C . MET A 1 400 ? 11.595 21.127 -11.300 1.00 64.75 400 MET A C 1
ATOM 3136 O O . MET A 1 400 ? 11.656 21.964 -12.199 1.00 64.75 400 MET A O 1
ATOM 3140 N N . ARG A 1 401 ? 12.144 21.333 -10.099 1.00 68.62 401 ARG A N 1
ATOM 3141 C CA . ARG A 1 401 ? 12.917 22.528 -9.759 1.00 68.62 401 ARG A CA 1
ATOM 3142 C C . ARG A 1 401 ? 14.230 22.576 -10.535 1.00 68.62 401 ARG A C 1
ATOM 3144 O O . ARG A 1 401 ? 14.538 23.623 -11.091 1.00 68.62 401 ARG A O 1
ATOM 3151 N N . THR A 1 402 ? 14.964 21.466 -10.612 1.00 65.88 402 THR A N 1
ATOM 3152 C CA . THR A 1 402 ? 16.205 21.356 -11.393 1.00 65.88 402 THR A CA 1
ATOM 3153 C C . THR A 1 402 ? 15.929 21.575 -12.875 1.00 65.88 402 THR A C 1
ATOM 3155 O O . THR A 1 402 ? 16.549 22.443 -13.470 1.00 65.88 402 THR A O 1
ATOM 3158 N N . LEU A 1 403 ? 14.922 20.905 -13.448 1.00 69.19 403 LEU A N 1
ATOM 3159 C CA . LEU A 1 403 ? 14.537 21.102 -14.847 1.00 69.19 403 LEU A CA 1
ATOM 3160 C C . LEU A 1 403 ? 14.126 22.549 -15.124 1.00 69.19 403 LEU A C 1
ATOM 3162 O O . LEU A 1 403 ? 14.587 23.127 -16.098 1.00 69.19 403 LEU A O 1
ATOM 3166 N N . ARG A 1 404 ? 13.282 23.161 -14.279 1.00 72.56 404 ARG A N 1
ATOM 3167 C CA . ARG A 1 404 ? 12.859 24.559 -14.464 1.00 72.56 404 ARG A CA 1
ATOM 3168 C C . ARG A 1 404 ? 14.042 25.523 -14.389 1.00 72.56 404 ARG A C 1
ATOM 3170 O O . ARG A 1 404 ? 14.089 26.461 -15.177 1.00 72.56 404 ARG A O 1
ATOM 3177 N N . ASN A 1 405 ? 14.969 25.294 -13.462 1.00 71.44 405 ASN A N 1
ATOM 3178 C CA . ASN A 1 405 ? 16.182 26.095 -13.339 1.00 71.44 405 ASN A CA 1
ATOM 3179 C C . ASN A 1 405 ? 17.104 25.915 -14.549 1.00 71.44 405 ASN A C 1
ATOM 3181 O O . ASN A 1 405 ? 17.612 26.910 -15.050 1.00 71.44 405 ASN A O 1
ATOM 3185 N N . ASP A 1 406 ? 17.266 24.690 -15.050 1.00 69.00 406 ASP A N 1
ATOM 3186 C CA . ASP A 1 406 ? 18.086 24.407 -16.228 1.00 69.00 406 ASP A CA 1
ATOM 3187 C C . ASP A 1 406 ? 17.453 25.031 -17.484 1.00 69.00 406 ASP A C 1
ATOM 3189 O O . ASP A 1 406 ? 18.125 25.765 -18.199 1.00 69.00 406 ASP A O 1
ATOM 3193 N N . TYR A 1 407 ? 16.140 24.872 -17.707 1.00 67.31 407 TYR A N 1
ATOM 3194 C CA . TYR A 1 407 ? 15.428 25.562 -18.795 1.00 67.31 407 TYR A CA 1
ATOM 3195 C C . TYR A 1 407 ? 15.553 27.088 -18.700 1.00 67.31 407 TYR A C 1
ATOM 3197 O O . TYR A 1 407 ? 15.739 27.737 -19.722 1.00 67.31 407 TYR A O 1
ATOM 3205 N N . ALA A 1 408 ? 15.459 27.666 -17.497 1.00 69.31 408 ALA A N 1
ATOM 3206 C CA . ALA A 1 408 ? 15.589 29.109 -17.299 1.00 69.31 408 ALA A CA 1
ATOM 3207 C C . ALA A 1 408 ? 17.026 29.612 -17.500 1.00 69.31 408 ALA A C 1
ATOM 3209 O O . ALA A 1 408 ? 17.201 30.717 -18.002 1.00 69.31 408 ALA A O 1
ATOM 3210 N N . LYS A 1 409 ? 18.038 28.819 -17.122 1.00 69.94 409 LYS A N 1
ATOM 3211 C CA . LYS A 1 409 ? 19.447 29.116 -17.398 1.00 69.94 409 LYS A CA 1
ATOM 3212 C C . LYS A 1 409 ? 19.678 29.173 -18.908 1.00 69.94 409 LYS A C 1
ATOM 3214 O O . LYS A 1 409 ? 20.158 30.180 -19.408 1.00 69.94 409 LYS A O 1
ATOM 3219 N N . TYR A 1 410 ? 19.240 28.141 -19.624 1.00 63.31 410 TYR A N 1
ATOM 3220 C CA . TYR A 1 410 ? 19.441 28.071 -21.066 1.00 63.31 410 TYR A CA 1
ATOM 3221 C C . TYR A 1 410 ? 18.611 29.086 -21.862 1.00 63.31 410 TYR A C 1
ATOM 3223 O O . TYR A 1 410 ? 19.075 29.562 -22.884 1.00 63.31 410 TYR A O 1
ATOM 3231 N N . ALA A 1 411 ? 17.398 29.429 -21.415 1.00 66.25 411 ALA A N 1
ATOM 3232 C CA . ALA A 1 411 ? 16.596 30.455 -22.086 1.00 66.25 411 ALA A CA 1
ATOM 3233 C C . ALA A 1 411 ? 17.246 31.847 -22.017 1.00 66.25 411 ALA A C 1
ATOM 3235 O O . ALA A 1 411 ? 17.050 32.642 -22.921 1.00 66.25 411 ALA A O 1
ATOM 3236 N N . ARG A 1 412 ? 18.015 32.137 -20.956 1.00 63.34 412 ARG A N 1
ATOM 3237 C CA . ARG A 1 412 ? 18.785 33.386 -20.849 1.00 63.34 412 ARG A CA 1
ATOM 3238 C C . ARG A 1 412 ? 20.029 33.374 -21.734 1.00 63.34 412 ARG A C 1
ATOM 3240 O O . ARG A 1 412 ? 20.323 34.381 -22.352 1.00 63.34 412 ARG A O 1
ATOM 3247 N N . GLU A 1 413 ? 20.712 32.233 -21.818 1.00 59.62 413 GLU A N 1
ATOM 3248 C CA . GLU A 1 413 ? 21.866 32.067 -22.712 1.00 59.62 413 GLU A CA 1
ATOM 3249 C C . GLU A 1 413 ? 21.471 32.211 -24.195 1.00 59.62 413 GLU A C 1
ATOM 3251 O O . GLU A 1 413 ? 22.232 32.806 -24.947 1.00 59.62 413 GLU A O 1
ATOM 3256 N N . ASP A 1 414 ? 20.277 31.754 -24.605 1.00 56.16 414 ASP A N 1
ATOM 3257 C CA . ASP A 1 414 ? 19.761 31.952 -25.974 1.00 56.16 414 ASP A CA 1
ATOM 3258 C C . ASP A 1 414 ? 19.461 33.441 -26.290 1.00 56.16 414 ASP A C 1
ATOM 3260 O O . ASP A 1 414 ? 19.695 33.872 -27.417 1.00 56.16 414 ASP A O 1
ATOM 3264 N N . ASP A 1 415 ? 18.978 34.234 -25.318 1.00 58.03 415 ASP A N 1
ATOM 3265 C CA . ASP A 1 415 ? 18.709 35.679 -25.487 1.00 58.03 415 ASP A CA 1
ATOM 3266 C C . ASP A 1 415 ? 20.011 36.517 -25.511 1.00 58.03 415 ASP A C 1
ATOM 3268 O O . ASP A 1 415 ? 20.096 37.520 -26.219 1.00 58.03 415 ASP A O 1
ATOM 3272 N N . ASP A 1 416 ? 21.048 36.107 -24.769 1.00 55.22 416 ASP A N 1
ATOM 3273 C CA . ASP A 1 416 ? 22.349 36.797 -24.728 1.00 55.22 416 ASP A CA 1
ATOM 3274 C C . ASP A 1 416 ? 23.228 36.483 -25.968 1.00 55.22 416 ASP A C 1
ATOM 3276 O O . ASP A 1 416 ? 24.115 37.271 -26.326 1.00 55.22 416 ASP A O 1
ATOM 3280 N N . LEU A 1 417 ? 22.954 35.373 -26.672 1.00 50.78 417 LEU A N 1
ATOM 3281 C CA . LEU A 1 417 ? 23.684 34.901 -27.861 1.00 50.78 417 LEU A CA 1
ATOM 3282 C C . LEU A 1 417 ? 23.501 35.798 -29.103 1.00 50.78 417 LEU A C 1
ATOM 3284 O O . LEU A 1 417 ? 24.322 35.749 -30.018 1.00 50.78 417 LEU A O 1
ATOM 3288 N N . GLU A 1 418 ? 22.490 36.673 -29.128 1.00 53.41 418 GLU A N 1
ATOM 3289 C CA . GLU A 1 418 ? 22.351 37.703 -30.172 1.00 53.41 418 GLU A CA 1
ATOM 3290 C C . GLU A 1 418 ? 23.390 38.840 -30.046 1.00 53.41 418 GLU A C 1
ATOM 3292 O O . GLU A 1 418 ? 23.472 39.684 -30.940 1.00 53.41 418 GLU A O 1
ATOM 3297 N N . SER A 1 419 ? 24.213 38.879 -28.983 1.00 46.00 419 SER A N 1
ATOM 3298 C CA . SER A 1 419 ? 25.051 40.051 -28.681 1.00 46.00 419 SER A CA 1
ATOM 3299 C C . SER A 1 419 ? 26.578 39.893 -28.732 1.00 46.00 419 SER A C 1
ATOM 3301 O O . SER A 1 419 ? 27.242 40.927 -28.719 1.00 46.00 419 SER A O 1
ATOM 3303 N N . LEU A 1 420 ? 27.183 38.701 -28.867 1.00 44.91 420 LEU A N 1
ATOM 3304 C CA . LEU A 1 420 ? 28.639 38.593 -29.103 1.00 44.91 420 LEU A CA 1
ATOM 3305 C C . LEU A 1 420 ? 29.091 37.205 -29.595 1.00 44.91 420 LEU A C 1
ATOM 3307 O O . LEU A 1 420 ? 29.050 36.214 -28.870 1.00 44.91 420 LEU A O 1
ATOM 3311 N N . GLU A 1 421 ? 29.646 37.164 -30.810 1.00 49.12 421 GLU A N 1
ATOM 3312 C CA . GLU A 1 421 ? 30.526 36.095 -31.295 1.00 49.12 421 GLU A CA 1
ATOM 3313 C C . GLU A 1 421 ? 31.790 36.004 -30.413 1.00 49.12 421 GLU A C 1
ATOM 3315 O O . GLU A 1 421 ? 32.786 36.672 -30.693 1.00 49.12 421 GLU A O 1
ATOM 3320 N N . ARG A 1 422 ? 31.758 35.207 -29.333 1.00 43.66 422 ARG A N 1
ATOM 3321 C CA . ARG A 1 422 ? 32.925 34.581 -28.664 1.00 43.66 422 ARG A CA 1
ATOM 3322 C C . ARG A 1 422 ? 32.486 33.787 -27.427 1.00 43.66 422 ARG A C 1
ATOM 3324 O O . ARG A 1 422 ? 32.472 34.320 -26.330 1.00 43.66 422 ARG A O 1
ATOM 3331 N N . ASP A 1 423 ? 32.128 32.521 -27.642 1.00 39.34 423 ASP A N 1
ATOM 3332 C CA . ASP A 1 423 ? 32.639 31.355 -26.899 1.00 39.34 423 ASP A CA 1
ATOM 3333 C C . ASP A 1 423 ? 31.995 30.077 -27.468 1.00 39.34 423 ASP A C 1
ATOM 3335 O O . ASP A 1 423 ? 30.915 29.647 -27.086 1.00 39.34 423 ASP A O 1
ATOM 3339 N N . VAL A 1 424 ? 32.692 29.424 -28.407 1.00 46.84 424 VAL A N 1
ATOM 3340 C CA . VAL A 1 424 ? 32.365 28.081 -28.950 1.00 46.84 424 VAL A CA 1
ATOM 3341 C C . VAL A 1 424 ? 32.680 26.979 -27.911 1.00 46.84 424 VAL A C 1
ATOM 3343 O O . VAL A 1 424 ? 32.891 25.812 -28.231 1.00 46.84 424 VAL A O 1
ATOM 3346 N N . ASN A 1 425 ? 32.752 27.346 -26.634 1.00 42.66 425 ASN A N 1
ATOM 3347 C CA . ASN A 1 425 ? 33.205 26.508 -25.543 1.00 42.66 425 ASN A CA 1
ATOM 3348 C C . ASN A 1 425 ? 32.144 26.585 -24.440 1.00 42.66 425 ASN A C 1
ATOM 3350 O O . ASN A 1 425 ? 31.896 27.668 -23.931 1.00 42.66 425 ASN A O 1
ATOM 3354 N N . GLU A 1 426 ? 31.555 25.438 -24.083 1.00 46.41 426 GLU A N 1
ATOM 3355 C CA . GLU A 1 426 ? 30.579 25.219 -22.992 1.00 46.41 426 GLU A CA 1
ATOM 3356 C C . GLU A 1 426 ? 29.087 25.032 -23.341 1.00 46.41 426 GLU A C 1
ATOM 3358 O O . GLU A 1 426 ? 28.240 25.094 -22.447 1.00 46.41 426 GLU A O 1
ATOM 3363 N N . GLU A 1 427 ? 28.717 24.591 -24.551 1.00 53.31 427 GLU A N 1
ATOM 3364 C CA . GLU A 1 427 ? 27.560 23.682 -24.582 1.00 53.31 427 GLU A CA 1
ATOM 3365 C C . GLU A 1 427 ? 27.996 22.423 -23.812 1.00 53.31 427 GLU A C 1
ATOM 3367 O O . GLU A 1 427 ? 28.842 21.681 -24.288 1.00 53.31 427 GLU A O 1
ATOM 3372 N N . SER A 1 428 ? 27.519 22.205 -22.586 1.00 58.94 428 SER A N 1
ATOM 3373 C CA . SER A 1 428 ? 27.766 20.978 -21.814 1.00 58.94 428 SER A CA 1
ATOM 3374 C C . SER A 1 428 ? 26.456 20.441 -21.254 1.00 58.94 428 SER A C 1
ATOM 3376 O O . SER A 1 428 ? 25.557 21.194 -20.862 1.00 58.94 428 SER A O 1
ATOM 3378 N N . GLY A 1 429 ? 26.338 19.114 -21.234 1.00 74.69 429 GLY A N 1
ATOM 3379 C CA . GLY A 1 429 ? 25.191 18.408 -20.674 1.00 74.69 429 GLY A CA 1
ATOM 3380 C C . GLY A 1 429 ? 24.226 17.842 -21.715 1.00 74.69 429 GLY A C 1
ATOM 3381 O O . GLY A 1 429 ? 24.588 17.548 -22.855 1.00 74.69 429 GLY A O 1
ATOM 3382 N N . TRP A 1 430 ? 22.975 17.623 -21.302 1.00 78.69 430 TRP A N 1
ATOM 3383 C CA . TRP A 1 430 ? 22.032 16.788 -22.049 1.00 78.69 430 TRP A CA 1
ATOM 3384 C C . TRP A 1 430 ? 21.705 17.318 -23.455 1.00 78.69 430 TRP A C 1
ATOM 3386 O O . TRP A 1 430 ? 21.633 16.524 -24.389 1.00 78.69 430 TRP A O 1
ATOM 3396 N N . LYS A 1 431 ? 21.582 18.640 -23.652 1.00 77.19 431 LYS A N 1
ATOM 3397 C CA . LYS A 1 431 ? 21.259 19.246 -24.962 1.00 77.19 431 LYS A CA 1
ATOM 3398 C C . LYS A 1 431 ? 22.233 18.831 -26.071 1.00 77.19 431 LYS A C 1
ATOM 3400 O O . LYS A 1 431 ? 21.814 18.477 -27.169 1.00 77.19 431 LYS A O 1
ATOM 3405 N N . LEU A 1 432 ? 23.520 18.775 -25.748 1.00 80.19 432 LEU A N 1
ATOM 3406 C CA . LEU A 1 432 ? 24.625 18.470 -26.661 1.00 80.19 432 LEU A CA 1
ATOM 3407 C C . LEU A 1 432 ? 24.516 17.059 -27.279 1.00 80.19 432 LEU A C 1
ATOM 3409 O O . LEU A 1 432 ? 25.113 16.742 -28.310 1.00 80.19 432 LEU A O 1
ATOM 3413 N N . VAL A 1 433 ? 23.765 16.168 -26.629 1.00 84.44 433 VAL A N 1
ATOM 3414 C CA . VAL A 1 433 ? 23.608 14.762 -27.018 1.00 84.44 433 VAL A CA 1
ATOM 3415 C C . VAL A 1 433 ? 22.390 14.551 -27.936 1.00 84.44 433 VAL A C 1
ATOM 3417 O O . VAL A 1 433 ? 22.114 13.419 -28.337 1.00 84.44 433 VAL A O 1
ATOM 3420 N N . HIS A 1 434 ? 21.673 15.614 -28.330 1.00 82.25 434 HIS A N 1
ATOM 3421 C CA . HIS A 1 434 ? 20.442 15.535 -29.136 1.00 82.25 434 HIS A CA 1
ATOM 3422 C C . HIS A 1 434 ? 20.579 14.672 -30.409 1.00 82.25 434 HIS A C 1
ATOM 3424 O O . HIS A 1 434 ? 19.634 13.981 -30.795 1.00 82.25 434 HIS A O 1
ATOM 3430 N N . GLY A 1 435 ? 21.764 14.671 -31.033 1.00 80.44 435 GLY A N 1
ATOM 3431 C CA . GLY A 1 435 ? 22.073 13.902 -32.241 1.00 80.44 435 GLY A CA 1
ATOM 3432 C C . GLY A 1 435 ? 22.376 12.414 -32.018 1.00 80.44 435 GLY A C 1
ATOM 3433 O O . GLY A 1 435 ? 22.313 11.648 -32.974 1.00 80.44 435 GLY A O 1
ATOM 3434 N N . ASP A 1 436 ? 22.669 11.979 -30.790 1.00 85.19 436 ASP A N 1
ATOM 3435 C CA . ASP A 1 436 ? 23.081 10.596 -30.479 1.00 85.19 436 ASP A CA 1
ATOM 3436 C C . ASP A 1 436 ? 22.098 9.855 -29.552 1.00 85.19 436 ASP A C 1
ATOM 3438 O O . ASP A 1 436 ? 22.069 8.623 -29.523 1.00 85.19 436 ASP A O 1
ATOM 3442 N N . VAL A 1 437 ? 21.222 10.580 -28.847 1.00 86.62 437 VAL A N 1
ATOM 3443 C CA . VAL A 1 437 ? 20.258 10.042 -27.863 1.00 86.62 437 VAL A CA 1
ATOM 3444 C C . VAL A 1 437 ? 19.292 8.998 -28.432 1.00 86.62 437 VAL A C 1
ATOM 3446 O O . VAL A 1 437 ? 18.898 8.071 -27.718 1.00 86.62 437 VAL A O 1
ATOM 3449 N N . PHE A 1 438 ? 18.880 9.143 -29.694 1.00 88.06 438 PHE A N 1
ATOM 3450 C CA . PHE A 1 438 ? 17.895 8.260 -30.335 1.00 88.06 438 PHE A CA 1
ATOM 3451 C C . PHE A 1 438 ? 18.526 7.112 -31.140 1.00 88.06 438 PHE A C 1
ATOM 3453 O O . PHE A 1 438 ? 17.822 6.412 -31.873 1.00 88.06 438 PHE A O 1
ATOM 3460 N N . ARG A 1 439 ? 19.840 6.891 -31.005 1.00 87.69 439 ARG A N 1
ATOM 3461 C CA . ARG A 1 439 ? 20.533 5.762 -31.633 1.00 87.69 439 ARG A CA 1
ATOM 3462 C C . ARG A 1 439 ? 20.036 4.434 -31.037 1.00 87.69 439 ARG A C 1
ATOM 3464 O O . ARG A 1 439 ? 19.825 4.359 -29.825 1.00 87.69 439 ARG A O 1
ATOM 3471 N N . PRO A 1 440 ? 19.830 3.377 -31.845 1.00 86.00 440 PRO A N 1
ATOM 3472 C CA . PRO A 1 440 ? 19.401 2.085 -31.323 1.00 86.00 440 PRO A CA 1
ATOM 3473 C C . PRO A 1 440 ? 20.442 1.496 -30.346 1.00 86.00 440 PRO A C 1
ATOM 3475 O O . PRO A 1 440 ? 21.644 1.588 -30.609 1.00 86.00 440 PRO A O 1
ATOM 3478 N N . PRO A 1 441 ? 20.001 0.870 -29.239 1.00 88.75 441 PRO A N 1
ATOM 3479 C CA . PRO A 1 441 ? 20.885 0.243 -28.263 1.00 88.75 441 PRO A CA 1
ATOM 3480 C C . PRO A 1 441 ? 21.598 -0.982 -28.835 1.00 88.75 441 PRO A C 1
ATOM 3482 O O . PRO A 1 441 ? 21.112 -1.649 -29.756 1.00 88.75 441 PRO A O 1
ATOM 3485 N N . TRP A 1 442 ? 22.715 -1.344 -28.203 1.00 81.56 442 TRP A N 1
ATOM 3486 C CA . TRP A 1 442 ? 23.355 -2.636 -28.422 1.00 81.56 442 TRP A CA 1
ATOM 3487 C C . TRP A 1 442 ? 22.356 -3.753 -28.077 1.00 81.56 442 TRP A C 1
ATOM 3489 O O . TRP A 1 442 ? 21.764 -3.753 -27.002 1.00 81.56 442 TRP A O 1
ATOM 3499 N N . SER A 1 443 ? 22.101 -4.669 -29.014 1.00 88.00 443 SER A N 1
ATOM 3500 C CA . SER A 1 443 ? 21.054 -5.707 -28.930 1.00 88.00 443 SER A CA 1
ATOM 3501 C C . SER A 1 443 ? 19.596 -5.201 -28.825 1.00 88.00 443 SER A C 1
ATOM 3503 O O . SER A 1 443 ? 18.831 -5.614 -27.955 1.00 88.00 443 SER A O 1
ATOM 3505 N N . LEU A 1 444 ? 19.160 -4.372 -29.785 1.00 90.19 444 LEU A N 1
ATOM 3506 C CA . LEU A 1 444 ? 17.764 -3.903 -29.905 1.00 90.19 444 LEU A CA 1
ATOM 3507 C C . LEU A 1 444 ? 16.714 -5.024 -29.749 1.00 90.19 444 LEU A C 1
ATOM 3509 O O . LEU A 1 444 ? 15.710 -4.809 -29.083 1.00 90.19 444 LEU A O 1
ATOM 3513 N N . VAL A 1 445 ? 16.964 -6.205 -30.333 1.00 93.88 445 VAL A N 1
ATOM 3514 C CA . VAL A 1 445 ? 16.060 -7.375 -30.293 1.00 93.88 445 VAL A CA 1
ATOM 3515 C C . VAL A 1 445 ? 15.780 -7.829 -28.857 1.00 93.88 445 VAL A C 1
ATOM 3517 O O . VAL A 1 445 ? 14.641 -8.145 -28.523 1.00 93.88 445 VAL A O 1
ATOM 3520 N N . LEU A 1 446 ? 16.814 -7.869 -28.010 1.00 94.56 446 LEU A N 1
ATOM 3521 C CA . LEU A 1 446 ? 16.689 -8.308 -26.623 1.00 94.56 446 LEU A CA 1
ATOM 3522 C C . LEU A 1 446 ? 15.942 -7.262 -25.800 1.00 94.56 446 LEU A C 1
ATOM 3524 O O . LEU A 1 446 ? 15.015 -7.610 -25.077 1.00 94.56 446 LEU A O 1
ATOM 3528 N N . LEU A 1 447 ? 16.297 -5.982 -25.949 1.00 94.31 447 LEU A N 1
ATOM 3529 C CA . LEU A 1 447 ? 15.637 -4.913 -25.205 1.00 94.31 447 LEU A CA 1
ATOM 3530 C C . LEU A 1 447 ? 14.141 -4.836 -25.534 1.00 94.31 447 LEU A C 1
ATOM 3532 O O . LEU A 1 447 ? 13.324 -4.766 -24.621 1.00 94.31 447 LEU A O 1
ATOM 3536 N N . SER A 1 448 ? 13.763 -4.876 -26.816 1.00 93.81 448 SER A N 1
ATOM 3537 C CA . SER A 1 448 ? 12.349 -4.845 -27.209 1.00 93.81 448 SER A CA 1
ATOM 3538 C C . SER A 1 448 ? 11.587 -6.067 -26.701 1.00 93.81 448 SER A C 1
ATOM 3540 O O . SER A 1 448 ? 10.468 -5.913 -26.212 1.00 93.81 448 SER A O 1
ATOM 3542 N N . ALA A 1 449 ? 12.206 -7.254 -26.738 1.00 95.44 449 ALA A N 1
ATOM 3543 C CA . ALA A 1 449 ? 11.611 -8.468 -26.192 1.00 95.44 449 ALA A CA 1
ATOM 3544 C C . ALA A 1 449 ? 11.380 -8.363 -24.681 1.00 95.44 449 ALA A C 1
ATOM 3546 O O . ALA A 1 449 ? 10.259 -8.573 -24.222 1.00 95.44 449 ALA A O 1
ATOM 3547 N N . VAL A 1 450 ? 12.400 -7.971 -23.914 1.00 96.06 450 VAL A N 1
ATOM 3548 C CA . VAL A 1 450 ? 12.298 -7.881 -22.453 1.00 96.06 450 VAL A CA 1
ATOM 3549 C C . VAL A 1 450 ? 11.323 -6.773 -22.030 1.00 96.06 450 VAL A C 1
ATOM 3551 O O . VAL A 1 450 ? 10.481 -7.002 -21.161 1.00 96.06 450 VAL A O 1
ATOM 3554 N N . VAL A 1 451 ? 11.334 -5.608 -22.690 1.00 96.19 451 VAL A N 1
ATOM 3555 C CA . VAL A 1 451 ? 10.365 -4.527 -22.419 1.00 96.19 451 VAL A CA 1
ATOM 3556 C C . VAL A 1 451 ? 8.934 -4.955 -22.763 1.00 96.19 451 VAL A C 1
ATOM 3558 O O . VAL A 1 451 ? 8.018 -4.693 -21.984 1.00 96.19 451 VAL A O 1
ATOM 3561 N N . GLY A 1 452 ? 8.732 -5.671 -23.874 1.00 95.75 452 GLY A N 1
ATOM 3562 C CA . GLY A 1 452 ? 7.434 -6.253 -24.219 1.00 95.75 452 GLY A CA 1
ATOM 3563 C C . GLY A 1 452 ? 6.945 -7.244 -23.163 1.00 95.75 452 GLY A C 1
ATOM 3564 O O . GLY A 1 452 ? 5.816 -7.130 -22.686 1.00 95.75 452 GLY A O 1
ATOM 3565 N N . THR A 1 453 ? 7.804 -8.174 -22.733 1.00 96.44 453 THR A N 1
ATOM 3566 C CA . THR A 1 453 ? 7.458 -9.122 -21.662 1.00 96.44 453 THR A CA 1
ATOM 3567 C C . THR A 1 453 ? 7.158 -8.421 -20.337 1.00 96.44 453 THR A C 1
ATOM 3569 O O . THR A 1 453 ? 6.210 -8.797 -19.657 1.00 96.44 453 THR A O 1
ATOM 3572 N N . GLY A 1 454 ? 7.884 -7.358 -19.981 1.00 95.94 45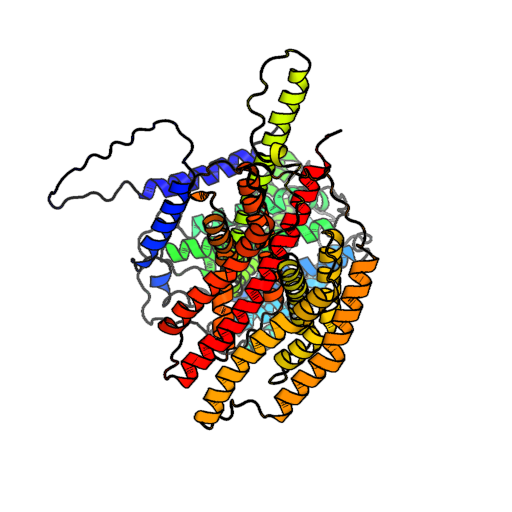4 GLY A N 1
ATOM 3573 C CA . GLY A 1 454 ? 7.624 -6.609 -18.751 1.00 95.94 454 GLY A CA 1
ATOM 3574 C C . GLY A 1 454 ? 6.328 -5.805 -18.788 1.00 95.94 454 GLY A C 1
ATOM 3575 O O . GLY A 1 454 ? 5.621 -5.768 -17.785 1.00 95.94 454 GLY A O 1
ATOM 3576 N N . ALA A 1 455 ? 5.949 -5.248 -19.943 1.00 95.81 455 ALA A N 1
ATOM 3577 C CA . ALA A 1 455 ? 4.641 -4.615 -20.121 1.00 95.81 455 ALA A CA 1
ATOM 3578 C C . ALA A 1 455 ? 3.488 -5.628 -19.983 1.00 95.81 455 ALA A C 1
ATOM 3580 O O . ALA A 1 455 ? 2.480 -5.334 -19.338 1.00 95.81 455 ALA A O 1
ATOM 3581 N N . GLN A 1 456 ? 3.655 -6.840 -20.527 1.00 96.56 456 GLN A N 1
ATOM 3582 C CA . GLN A 1 456 ? 2.715 -7.944 -20.310 1.00 96.56 456 GLN A CA 1
ATOM 3583 C C . GLN A 1 456 ? 2.629 -8.323 -18.828 1.00 96.56 456 GLN A C 1
ATOM 3585 O O . GLN A 1 456 ? 1.525 -8.453 -18.309 1.00 96.56 456 GLN A O 1
ATOM 3590 N N . LEU A 1 457 ? 3.762 -8.463 -18.131 1.00 95.62 457 LEU A N 1
ATOM 3591 C CA . LEU A 1 457 ? 3.786 -8.784 -16.701 1.00 95.62 457 LEU A CA 1
ATOM 3592 C C . LEU A 1 457 ? 3.141 -7.682 -15.845 1.00 95.62 457 LEU A C 1
ATOM 3594 O O . LEU A 1 457 ? 2.417 -7.996 -14.904 1.00 95.62 457 LEU A O 1
ATOM 3598 N N . ALA A 1 458 ? 3.342 -6.406 -16.186 1.00 94.81 458 ALA A N 1
ATOM 3599 C CA . ALA A 1 458 ? 2.691 -5.288 -15.506 1.00 94.81 458 ALA A CA 1
ATOM 3600 C C . ALA A 1 458 ? 1.161 -5.355 -15.639 1.00 94.81 458 ALA A C 1
ATOM 3602 O O . ALA A 1 458 ? 0.456 -5.243 -14.635 1.00 94.81 458 ALA A O 1
ATOM 3603 N N . LEU A 1 459 ? 0.641 -5.599 -16.852 1.00 95.69 459 LEU A N 1
ATOM 3604 C CA . LEU A 1 459 ? -0.801 -5.775 -17.041 1.00 95.69 459 LEU A CA 1
ATOM 3605 C C . LEU A 1 459 ? -1.310 -7.036 -16.334 1.00 95.69 459 LEU A C 1
ATOM 3607 O O . LEU A 1 459 ? -2.369 -7.000 -15.715 1.00 95.69 459 LEU A O 1
ATOM 3611 N N . LEU A 1 460 ? -0.570 -8.140 -16.419 1.00 94.94 460 LEU A N 1
ATOM 3612 C CA . LEU A 1 460 ? -0.927 -9.404 -15.785 1.00 94.94 460 LEU A CA 1
ATOM 3613 C C . LEU A 1 460 ? -1.116 -9.242 -14.278 1.00 94.94 460 LEU A C 1
ATOM 3615 O O . LEU A 1 460 ? -2.141 -9.660 -13.747 1.00 94.94 460 LEU A O 1
ATOM 3619 N N . VAL A 1 461 ? -0.146 -8.627 -13.598 1.00 92.44 461 VAL A N 1
ATOM 3620 C CA . VAL A 1 461 ? -0.211 -8.391 -12.151 1.00 92.44 461 VAL A CA 1
ATOM 3621 C C . VAL A 1 461 ? -1.402 -7.496 -11.813 1.00 92.44 461 VAL A C 1
ATOM 3623 O O . VAL A 1 461 ? -2.172 -7.838 -10.918 1.00 92.44 461 VAL A O 1
ATOM 3626 N N . LEU A 1 462 ? -1.617 -6.411 -12.566 1.00 92.44 462 LEU A N 1
ATOM 3627 C CA . LEU A 1 462 ? -2.778 -5.538 -12.381 1.00 92.44 462 LEU A CA 1
ATOM 3628 C C . LEU A 1 462 ? -4.100 -6.311 -12.512 1.00 92.44 462 LEU A C 1
ATOM 3630 O O . LEU A 1 462 ? -4.966 -6.211 -11.647 1.00 92.44 462 LEU A O 1
ATOM 3634 N N . LEU A 1 463 ? -4.248 -7.103 -13.574 1.00 91.88 463 LEU A N 1
ATOM 3635 C CA . LEU A 1 463 ? -5.463 -7.854 -13.878 1.00 91.88 463 LEU A CA 1
ATOM 3636 C C . LEU A 1 463 ? -5.733 -8.927 -12.811 1.00 91.88 463 LEU A C 1
ATOM 3638 O O . LEU A 1 463 ? -6.853 -9.020 -12.312 1.00 91.88 463 LEU A O 1
ATOM 3642 N N . VAL A 1 464 ? -4.709 -9.680 -12.397 1.00 89.56 464 VAL A N 1
ATOM 3643 C CA . VAL A 1 464 ? -4.829 -10.692 -11.334 1.00 89.56 464 VAL A CA 1
ATOM 3644 C C . VAL A 1 464 ? -5.208 -10.048 -10.000 1.00 89.56 464 VAL A C 1
ATOM 3646 O O . VAL A 1 464 ? -6.065 -10.584 -9.302 1.00 89.56 464 VAL A O 1
ATOM 3649 N N . ILE A 1 465 ? -4.639 -8.887 -9.654 1.00 86.88 465 ILE A N 1
ATOM 3650 C CA . ILE A 1 465 ? -5.025 -8.152 -8.441 1.00 86.88 465 ILE A CA 1
ATOM 3651 C C . ILE A 1 465 ? -6.490 -7.695 -8.527 1.00 86.88 465 ILE A C 1
ATOM 3653 O O . ILE A 1 465 ? -7.243 -7.904 -7.579 1.00 86.88 465 ILE A O 1
ATOM 3657 N N . LEU A 1 466 ? -6.927 -7.123 -9.655 1.00 86.69 466 LEU A N 1
ATOM 3658 C CA . LEU A 1 466 ? -8.320 -6.693 -9.840 1.00 86.69 466 LEU A CA 1
ATOM 3659 C C . LEU A 1 466 ? -9.301 -7.873 -9.761 1.00 86.69 466 LEU A C 1
ATOM 3661 O O . LEU A 1 466 ? -10.325 -7.777 -9.085 1.00 86.69 466 LEU A O 1
ATOM 3665 N N . MET A 1 467 ? -8.970 -9.008 -10.380 1.00 84.81 467 MET A N 1
ATOM 3666 C CA . MET A 1 467 ? -9.769 -10.231 -10.268 1.00 84.81 467 MET A CA 1
ATOM 3667 C C . MET A 1 467 ? -9.760 -10.813 -8.852 1.00 84.81 467 MET A C 1
ATOM 3669 O O . MET A 1 467 ? -10.769 -11.370 -8.438 1.00 84.81 467 MET A O 1
ATOM 3673 N N . ALA A 1 468 ? -8.675 -10.667 -8.089 1.00 80.62 468 ALA A N 1
ATOM 3674 C CA . ALA A 1 468 ? -8.625 -11.087 -6.687 1.00 80.62 468 ALA A CA 1
ATOM 3675 C C . ALA A 1 468 ? -9.458 -10.187 -5.760 1.00 80.62 468 ALA A C 1
ATOM 3677 O O . ALA A 1 468 ? -9.925 -10.654 -4.727 1.00 80.62 468 ALA A O 1
ATOM 3678 N N . ILE A 1 469 ? -9.665 -8.916 -6.128 1.00 79.81 469 ILE A N 1
ATOM 3679 C CA . ILE A 1 469 ? -10.553 -7.992 -5.406 1.00 79.81 469 ILE A CA 1
ATOM 3680 C C . ILE A 1 469 ? -12.025 -8.298 -5.707 1.00 79.81 469 ILE A C 1
ATOM 3682 O O . ILE A 1 469 ? -12.846 -8.307 -4.794 1.00 79.81 469 ILE A O 1
ATOM 3686 N N . VAL A 1 470 ? -12.366 -8.521 -6.981 1.00 78.00 470 VAL A N 1
ATOM 3687 C CA . VAL A 1 470 ? -13.758 -8.733 -7.424 1.00 78.00 470 VAL A CA 1
ATOM 3688 C C . VAL A 1 470 ? -14.224 -10.175 -7.201 1.00 78.00 470 VAL A C 1
ATOM 3690 O O . VAL A 1 470 ? -15.389 -10.411 -6.890 1.00 78.00 470 VAL A O 1
ATOM 3693 N N . GLY A 1 471 ? -13.336 -11.150 -7.390 1.00 67.19 471 GLY A N 1
ATOM 3694 C CA . GLY A 1 471 ? -13.654 -12.574 -7.384 1.00 67.19 471 GLY A CA 1
ATOM 3695 C C . GLY A 1 471 ? -13.330 -13.274 -6.066 1.00 67.19 471 GLY A C 1
ATOM 3696 O O . GLY A 1 471 ? -12.425 -12.900 -5.326 1.00 67.19 471 GLY A O 1
ATOM 3697 N N . THR A 1 472 ? -14.009 -14.390 -5.809 1.00 65.62 472 THR A N 1
ATOM 3698 C CA . THR A 1 472 ? -13.750 -15.295 -4.675 1.00 65.62 472 THR A CA 1
ATOM 3699 C C . THR A 1 472 ? -12.530 -16.200 -4.915 1.00 65.62 472 THR A C 1
ATOM 3701 O O . THR A 1 472 ? -12.532 -17.386 -4.579 1.00 65.62 472 THR A O 1
ATOM 3704 N N . LEU A 1 473 ? -11.446 -15.650 -5.483 1.00 65.06 473 LEU A N 1
ATOM 3705 C CA . LEU A 1 473 ? -10.228 -16.400 -5.837 1.00 65.06 473 LEU A CA 1
ATOM 3706 C C . LEU A 1 473 ? -9.508 -17.014 -4.621 1.00 65.06 473 LEU A C 1
ATOM 3708 O O . LEU A 1 473 ? -8.680 -17.906 -4.789 1.00 65.06 473 LEU A O 1
ATOM 3712 N N . TYR A 1 474 ? -9.846 -16.586 -3.401 1.00 62.81 474 TYR A N 1
ATOM 3713 C CA . TYR A 1 474 ? -9.327 -17.144 -2.149 1.00 62.81 474 TYR A CA 1
ATOM 3714 C C . TYR A 1 474 ? -9.977 -18.482 -1.737 1.00 62.81 474 TYR A C 1
ATOM 3716 O O . TYR A 1 474 ? -9.463 -19.150 -0.843 1.00 62.81 474 TYR A O 1
ATOM 3724 N N . VAL A 1 475 ? -11.101 -18.879 -2.352 1.00 57.97 475 VAL A N 1
ATOM 3725 C CA . VAL A 1 475 ? -11.888 -20.059 -1.934 1.00 57.97 475 VAL A CA 1
ATOM 3726 C C . VAL A 1 475 ? -11.322 -21.369 -2.502 1.00 57.97 475 VAL A C 1
ATOM 3728 O O . VAL A 1 475 ? -11.343 -22.398 -1.829 1.00 57.97 475 VAL A O 1
ATOM 3731 N N . GLY A 1 476 ? -10.787 -21.350 -3.728 1.00 59.47 476 GLY A N 1
ATOM 3732 C CA . GLY A 1 476 ? -10.241 -22.539 -4.391 1.00 59.47 476 GLY A CA 1
ATOM 3733 C C . GLY A 1 476 ? -8.731 -22.694 -4.192 1.00 59.47 476 GLY A C 1
ATOM 3734 O O . GLY A 1 476 ? -7.960 -21.810 -4.570 1.00 59.47 476 GLY A O 1
ATOM 3735 N N . ARG A 1 477 ? -8.270 -23.844 -3.672 1.00 56.34 477 ARG A N 1
ATOM 3736 C CA . ARG A 1 477 ? -6.831 -24.174 -3.642 1.00 56.34 477 ARG A CA 1
ATOM 3737 C C . ARG A 1 477 ? -6.280 -24.177 -5.072 1.00 56.34 477 ARG A C 1
ATOM 3739 O O . ARG A 1 477 ? -6.718 -24.967 -5.898 1.00 56.34 477 ARG A O 1
ATOM 3746 N N . GLY A 1 478 ? -5.325 -23.292 -5.357 1.00 70.00 478 GLY A N 1
ATOM 3747 C CA . GLY A 1 478 ? -4.697 -23.174 -6.679 1.00 70.00 478 GLY A CA 1
ATOM 3748 C C . GLY A 1 478 ? -5.425 -22.266 -7.680 1.00 70.00 478 GLY A C 1
ATOM 3749 O O . GLY A 1 478 ? -4.877 -22.031 -8.754 1.00 70.00 478 GLY A O 1
ATOM 3750 N N . ALA A 1 479 ? -6.579 -21.683 -7.328 1.00 77.00 479 ALA A N 1
ATOM 3751 C CA . ALA A 1 479 ? -7.340 -20.800 -8.222 1.00 77.00 479 ALA A CA 1
ATOM 3752 C C . ALA A 1 479 ? -6.537 -19.564 -8.672 1.00 77.00 479 ALA A C 1
ATOM 3754 O O . ALA A 1 479 ? -6.659 -19.111 -9.810 1.00 77.00 479 ALA A O 1
ATOM 3755 N N . ILE A 1 480 ? -5.667 -19.038 -7.803 1.00 77.94 480 ILE A N 1
ATOM 3756 C CA . ILE A 1 480 ? -4.768 -17.921 -8.132 1.00 77.94 480 ILE A CA 1
ATOM 3757 C C . ILE A 1 480 ? -3.751 -18.338 -9.205 1.00 77.94 480 ILE A C 1
ATOM 3759 O O . ILE A 1 480 ? -3.520 -17.590 -10.150 1.00 77.94 480 ILE A O 1
ATOM 3763 N N . VAL A 1 481 ? -3.177 -19.543 -9.100 1.00 81.81 481 VAL A N 1
ATOM 3764 C CA . VAL A 1 481 ? -2.173 -20.048 -10.052 1.00 81.81 481 VAL A CA 1
ATOM 3765 C C . VAL A 1 481 ? -2.810 -20.315 -11.415 1.00 81.81 481 VAL A C 1
ATOM 3767 O O . VAL A 1 481 ? -2.263 -19.905 -12.437 1.00 81.81 481 VAL A O 1
ATOM 3770 N N . THR A 1 482 ? -3.993 -20.934 -11.452 1.00 84.00 482 THR A N 1
ATOM 3771 C CA . THR A 1 482 ? -4.718 -21.162 -12.712 1.00 84.00 482 THR A CA 1
ATOM 3772 C C . THR A 1 482 ? -5.132 -19.847 -13.367 1.00 84.00 482 THR A C 1
ATOM 3774 O O . THR A 1 482 ? -4.938 -19.676 -14.569 1.00 84.00 482 THR A O 1
ATOM 3777 N N . THR A 1 483 ? -5.626 -18.884 -12.579 1.00 86.94 483 THR A N 1
ATOM 3778 C CA . THR A 1 483 ? -5.967 -17.539 -13.072 1.00 86.94 483 THR A CA 1
ATOM 3779 C C . THR A 1 483 ? -4.736 -16.837 -13.638 1.00 86.94 483 THR A C 1
ATOM 3781 O O . THR A 1 483 ? -4.813 -16.258 -14.718 1.00 86.94 483 THR A O 1
ATOM 3784 N N . PHE A 1 484 ? -3.583 -16.944 -12.971 1.00 88.94 484 PHE A N 1
ATOM 3785 C CA . PHE A 1 484 ? -2.321 -16.379 -13.448 1.00 88.94 484 PHE A CA 1
ATOM 3786 C C . PHE A 1 484 ? -1.900 -16.966 -14.804 1.00 88.94 484 PHE A C 1
ATOM 3788 O O . PHE A 1 484 ? -1.563 -16.206 -15.708 1.00 88.94 484 PHE A O 1
ATOM 3795 N N . ILE A 1 485 ? -1.975 -18.292 -14.986 1.00 89.38 485 ILE A N 1
ATOM 3796 C CA . ILE A 1 485 ? -1.627 -18.961 -16.256 1.00 89.38 485 ILE A CA 1
ATOM 3797 C C . ILE A 1 485 ? -2.554 -18.508 -17.393 1.00 89.38 485 ILE A C 1
ATOM 3799 O O . ILE A 1 485 ? -2.080 -18.150 -18.472 1.00 89.38 485 ILE A O 1
ATOM 3803 N N . VAL A 1 486 ? -3.869 -18.476 -17.153 1.00 89.12 486 VAL A N 1
ATOM 3804 C CA . VAL A 1 486 ? -4.856 -18.058 -18.165 1.00 89.12 486 VAL A CA 1
ATOM 3805 C C . VAL A 1 486 ? -4.681 -16.580 -18.522 1.00 89.12 486 VAL A C 1
ATOM 3807 O O . VAL A 1 486 ? -4.615 -16.230 -19.700 1.00 89.12 486 VAL A O 1
ATOM 3810 N N . CYS A 1 487 ? -4.537 -15.704 -17.525 1.00 91.69 487 CYS A N 1
ATOM 3811 C CA . CYS A 1 487 ? -4.318 -14.278 -17.760 1.00 91.69 487 CYS A CA 1
ATOM 3812 C C . CYS A 1 487 ? -2.982 -14.021 -18.468 1.00 91.69 487 CYS A C 1
ATOM 3814 O O . CYS A 1 487 ? -2.908 -13.142 -19.327 1.00 91.69 487 CYS A O 1
ATOM 3816 N N . TYR A 1 488 ? -1.933 -14.797 -18.170 1.00 93.38 488 TYR A N 1
ATOM 3817 C CA . TYR A 1 488 ? -0.654 -14.700 -18.875 1.00 93.38 488 TYR A CA 1
ATOM 3818 C C . TYR A 1 488 ? -0.834 -15.012 -20.364 1.00 93.38 488 TYR A C 1
ATOM 3820 O O . TYR A 1 488 ? -0.340 -14.264 -21.209 1.00 93.38 488 TYR A O 1
ATOM 3828 N N . ALA A 1 489 ? -1.593 -16.063 -20.692 1.00 92.69 489 ALA A N 1
ATOM 3829 C CA . ALA A 1 489 ? -1.870 -16.436 -22.075 1.00 92.69 489 ALA A CA 1
ATOM 3830 C C . ALA A 1 489 ? -2.656 -15.349 -22.826 1.00 92.69 489 ALA A C 1
ATOM 3832 O O . ALA A 1 489 ? -2.282 -14.992 -23.941 1.00 92.69 489 ALA A O 1
ATOM 3833 N N . LEU A 1 490 ? -3.681 -14.756 -22.204 1.00 91.81 490 LEU A N 1
ATOM 3834 C CA . LEU A 1 490 ? -4.488 -13.690 -22.818 1.00 91.81 490 LEU A CA 1
ATOM 3835 C C . LEU A 1 490 ? -3.720 -12.367 -22.984 1.00 91.81 490 LEU A C 1
ATOM 3837 O O . LEU A 1 490 ? -3.889 -11.663 -23.977 1.00 91.81 490 LEU A O 1
ATOM 3841 N N . THR A 1 491 ? -2.846 -12.025 -22.035 1.00 95.00 491 THR A N 1
ATOM 3842 C CA . THR A 1 491 ? -2.056 -10.779 -22.069 1.00 95.00 491 THR A CA 1
ATOM 3843 C C . THR A 1 491 ? -0.855 -10.836 -23.023 1.00 95.00 491 THR A C 1
ATOM 3845 O O . THR A 1 491 ? -0.228 -9.805 -23.272 1.00 95.00 491 THR A O 1
ATOM 3848 N N . SER A 1 492 ? -0.555 -11.997 -23.619 1.00 94.69 492 SER A N 1
ATOM 3849 C CA . SER A 1 492 ? 0.531 -12.185 -24.601 1.00 94.69 492 SER A CA 1
ATOM 3850 C C . SER A 1 492 ? 0.412 -11.293 -25.847 1.00 94.69 492 SER A C 1
ATOM 3852 O O . SER A 1 492 ? 1.421 -10.907 -26.435 1.00 94.69 492 SER A O 1
ATOM 3854 N N . PHE A 1 493 ? -0.802 -10.866 -26.209 1.00 95.44 493 PHE A N 1
ATOM 3855 C CA . PHE A 1 493 ? -1.009 -9.865 -27.258 1.00 95.44 493 PHE A CA 1
ATOM 3856 C C . PHE A 1 493 ? -0.265 -8.549 -26.960 1.00 95.44 493 PHE A C 1
ATOM 3858 O O . PHE A 1 493 ? 0.322 -7.944 -27.859 1.00 95.44 493 PHE A O 1
ATOM 3865 N N . ILE A 1 494 ? -0.233 -8.117 -25.693 1.00 95.88 494 ILE A N 1
ATOM 3866 C CA . ILE A 1 494 ? 0.412 -6.858 -25.298 1.00 95.88 494 ILE A CA 1
ATOM 3867 C C . ILE A 1 494 ? 1.928 -6.943 -25.413 1.00 95.88 494 ILE A C 1
ATOM 3869 O O . ILE A 1 494 ? 2.541 -5.986 -25.893 1.00 95.88 494 ILE A O 1
ATOM 3873 N N . SER A 1 495 ? 2.547 -8.063 -25.024 1.00 95.31 495 SER A N 1
ATOM 3874 C CA . SER A 1 495 ? 4.001 -8.198 -25.185 1.00 95.31 495 SER A CA 1
ATOM 3875 C C . SER A 1 495 ? 4.395 -8.137 -26.651 1.00 95.31 495 SER A C 1
ATOM 3877 O O . SER A 1 495 ? 5.325 -7.405 -26.998 1.00 95.31 495 SER A O 1
ATOM 3879 N N . GLY A 1 496 ? 3.635 -8.816 -27.515 1.00 94.62 496 GLY A N 1
ATOM 3880 C CA . GLY A 1 496 ? 3.781 -8.729 -28.961 1.00 94.62 496 GLY A CA 1
ATOM 3881 C C . GLY A 1 496 ? 3.655 -7.295 -29.478 1.00 94.62 496 GLY A C 1
ATOM 3882 O O . GLY A 1 496 ? 4.532 -6.839 -30.213 1.00 94.62 496 GLY A O 1
ATOM 3883 N N . TYR A 1 497 ? 2.604 -6.576 -29.070 1.00 95.31 497 TYR A N 1
ATOM 3884 C CA . TYR A 1 497 ? 2.315 -5.202 -29.495 1.00 95.31 497 TYR A CA 1
ATOM 3885 C C . TYR A 1 497 ? 3.415 -4.210 -29.099 1.00 95.31 497 TYR A C 1
ATOM 3887 O O . TYR A 1 497 ? 3.927 -3.480 -29.952 1.00 95.31 497 TYR A O 1
ATOM 3895 N N . VAL A 1 498 ? 3.825 -4.212 -27.826 1.00 94.69 498 VAL A N 1
ATOM 3896 C CA . VAL A 1 498 ? 4.849 -3.293 -27.306 1.00 94.69 498 VAL A CA 1
ATOM 3897 C C . VAL A 1 498 ? 6.221 -3.604 -27.910 1.00 94.69 498 VAL A C 1
ATOM 3899 O O . VAL A 1 498 ? 6.890 -2.693 -28.399 1.00 94.69 498 VAL A O 1
ATOM 3902 N N . SER A 1 499 ? 6.618 -4.882 -27.944 1.00 94.69 499 SER A N 1
ATOM 3903 C CA . SER A 1 499 ? 7.902 -5.318 -28.515 1.00 94.69 499 SER A CA 1
ATOM 3904 C C . SER A 1 499 ? 7.991 -5.008 -30.012 1.00 94.69 499 SER A C 1
ATOM 3906 O O . SER A 1 499 ? 8.936 -4.354 -30.458 1.00 94.69 499 SER A O 1
ATOM 3908 N N . GLY A 1 500 ? 6.973 -5.401 -30.787 1.00 92.38 500 GLY A N 1
ATOM 3909 C CA . GLY A 1 500 ? 6.916 -5.181 -32.233 1.00 92.38 500 GLY A CA 1
ATOM 3910 C C . GLY A 1 500 ? 6.885 -3.704 -32.616 1.00 92.38 500 GLY A C 1
ATOM 3911 O O . GLY A 1 500 ? 7.608 -3.283 -33.523 1.00 92.38 500 GLY A O 1
ATOM 3912 N N . GLY A 1 501 ? 6.102 -2.901 -31.889 1.00 91.25 501 GLY A N 1
ATOM 3913 C CA . GLY A 1 501 ? 6.022 -1.461 -32.108 1.00 91.25 501 GLY A CA 1
ATOM 3914 C C . GLY A 1 501 ? 7.333 -0.742 -31.792 1.00 91.25 501 GLY A C 1
ATOM 3915 O O . GLY A 1 501 ? 7.810 0.057 -32.600 1.00 91.25 501 GLY A O 1
ATOM 3916 N N . MET A 1 502 ? 7.968 -1.062 -30.659 1.00 90.56 502 MET A N 1
ATOM 3917 C CA . MET A 1 502 ? 9.272 -0.496 -30.303 1.00 90.56 502 MET A CA 1
ATOM 3918 C C . MET A 1 502 ? 10.376 -0.907 -31.279 1.00 90.56 502 MET A C 1
ATOM 3920 O O . MET A 1 502 ? 11.140 -0.052 -31.726 1.00 90.56 502 MET A O 1
ATOM 3924 N N . TYR A 1 503 ? 10.445 -2.191 -31.639 1.00 91.75 503 TYR A N 1
ATOM 3925 C CA . TYR A 1 503 ? 11.462 -2.715 -32.550 1.00 91.75 503 TYR A CA 1
ATOM 3926 C C . TYR A 1 503 ? 11.373 -2.064 -33.937 1.00 91.75 503 TYR A C 1
ATOM 3928 O O . TYR A 1 503 ? 12.391 -1.652 -34.497 1.00 91.75 503 TYR A O 1
ATOM 3936 N N . SER A 1 504 ? 10.152 -1.899 -34.462 1.00 89.62 504 SER A N 1
ATOM 3937 C CA . SER A 1 504 ? 9.924 -1.217 -35.740 1.00 89.62 504 SER A CA 1
ATOM 3938 C C . SER A 1 504 ? 10.285 0.264 -35.675 1.00 89.62 504 SER A C 1
ATOM 3940 O O . SER A 1 504 ? 10.963 0.774 -36.564 1.00 89.62 504 SER A O 1
ATOM 3942 N N . ARG A 1 505 ? 9.888 0.954 -34.599 1.00 86.56 505 ARG A N 1
ATOM 3943 C CA . ARG A 1 505 ? 10.141 2.391 -34.430 1.00 86.56 505 ARG A CA 1
ATOM 3944 C C . ARG A 1 505 ? 11.629 2.729 -34.306 1.00 86.56 505 ARG A C 1
ATOM 3946 O O . ARG A 1 505 ? 12.030 3.837 -34.643 1.00 86.56 505 ARG A O 1
ATOM 3953 N N . SER A 1 506 ? 12.445 1.783 -33.851 1.00 85.69 506 SER A N 1
ATOM 3954 C CA . SER A 1 506 ? 13.906 1.907 -33.793 1.00 85.69 506 SER A CA 1
ATOM 3955 C C . SER A 1 506 ? 14.626 1.432 -35.067 1.00 85.69 506 SER A C 1
ATOM 3957 O O . SER A 1 506 ? 15.853 1.357 -35.067 1.00 85.69 506 SER A O 1
ATOM 3959 N N . GLY A 1 507 ? 13.900 1.117 -36.150 1.00 84.38 507 GLY A N 1
ATOM 3960 C CA . GLY A 1 507 ? 14.478 0.735 -37.447 1.00 84.38 507 GLY A CA 1
ATOM 3961 C C . GLY A 1 507 ? 14.924 -0.731 -37.557 1.00 84.38 507 GLY A C 1
ATOM 3962 O O . GLY A 1 507 ? 15.778 -1.059 -38.382 1.00 84.38 507 GLY A O 1
ATOM 3963 N N . GLY A 1 508 ? 14.387 -1.626 -36.722 1.00 85.75 508 GLY A N 1
ATOM 3964 C CA . GLY A 1 508 ? 14.745 -3.044 -36.717 1.00 85.75 508 GLY A CA 1
ATOM 3965 C C . GLY A 1 508 ? 14.246 -3.814 -37.950 1.00 85.75 508 GLY A C 1
ATOM 3966 O O . GLY A 1 508 ? 13.067 -3.766 -38.291 1.00 85.75 508 GLY A O 1
ATOM 3967 N N . LYS A 1 509 ? 15.133 -4.585 -38.600 1.00 85.06 509 LYS A N 1
ATOM 3968 C CA . LYS A 1 509 ? 14.816 -5.357 -39.824 1.00 85.06 509 LYS A CA 1
ATOM 3969 C C . LYS A 1 509 ? 14.362 -6.801 -39.557 1.00 85.06 509 LYS A C 1
ATOM 3971 O O . LYS A 1 509 ? 13.533 -7.337 -40.286 1.00 85.06 509 LYS A O 1
ATOM 3976 N N . HIS A 1 510 ? 14.866 -7.444 -38.500 1.00 89.81 510 HIS A N 1
ATOM 3977 C CA . HIS A 1 510 ? 14.629 -8.867 -38.208 1.00 89.81 510 HIS A CA 1
ATOM 3978 C C . HIS A 1 510 ? 13.510 -9.081 -37.176 1.00 89.81 510 HIS A C 1
ATOM 3980 O O . HIS A 1 510 ? 13.733 -9.621 -36.091 1.00 89.81 510 HIS A O 1
ATOM 3986 N N . TRP A 1 511 ? 12.289 -8.668 -37.519 1.00 89.94 511 TRP A N 1
ATOM 3987 C CA . TRP A 1 511 ? 11.137 -8.678 -36.606 1.00 89.94 511 TRP A CA 1
ATOM 3988 C C . TRP A 1 511 ? 10.719 -10.085 -36.139 1.00 89.94 511 TRP A C 1
ATOM 3990 O O . TRP A 1 511 ? 10.283 -10.233 -35.001 1.00 89.94 511 TRP A O 1
ATOM 4000 N N . ILE A 1 512 ? 10.920 -11.129 -36.956 1.00 92.75 512 ILE A N 1
ATOM 4001 C CA . ILE A 1 512 ? 10.606 -12.523 -36.580 1.00 92.75 512 ILE A CA 1
ATOM 4002 C C . ILE A 1 512 ? 11.463 -12.969 -35.389 1.00 92.75 512 ILE A C 1
ATOM 4004 O O . ILE A 1 512 ? 10.943 -13.543 -34.438 1.00 92.75 512 ILE A O 1
ATOM 4008 N N . LYS A 1 513 ? 12.767 -12.649 -35.398 1.00 92.50 513 LYS A N 1
ATOM 4009 C CA . LYS A 1 513 ? 13.673 -12.977 -34.283 1.00 92.50 513 LYS A CA 1
ATOM 4010 C C . LYS A 1 513 ? 13.224 -12.294 -32.988 1.00 92.50 513 LYS A C 1
ATOM 4012 O O . LYS A 1 513 ? 13.254 -12.910 -31.930 1.00 92.50 513 LYS A O 1
ATOM 4017 N N . CYS A 1 514 ? 12.768 -11.044 -33.087 1.00 92.56 514 CYS A N 1
ATOM 4018 C CA . CYS A 1 514 ? 12.219 -10.291 -31.960 1.00 92.56 514 CYS A CA 1
ATOM 4019 C C . CYS A 1 514 ? 10.928 -10.914 -31.420 1.00 92.56 514 CYS A C 1
ATOM 4021 O O . CYS A 1 514 ? 10.792 -11.073 -30.210 1.00 92.56 514 CYS A O 1
ATOM 4023 N N . MET A 1 515 ? 10.007 -11.304 -32.302 1.00 94.25 515 MET A N 1
ATOM 4024 C CA . MET A 1 515 ? 8.750 -11.956 -31.928 1.00 94.25 515 MET A CA 1
ATOM 4025 C C . MET A 1 515 ? 9.002 -13.271 -31.187 1.00 94.25 515 MET A C 1
ATOM 4027 O O . MET A 1 515 ? 8.519 -13.436 -30.069 1.00 94.25 515 MET A O 1
ATOM 4031 N N . VAL A 1 516 ? 9.833 -14.155 -31.758 1.00 95.06 516 VAL A N 1
ATOM 4032 C CA . VAL A 1 516 ? 10.171 -15.444 -31.137 1.00 95.06 516 VAL A CA 1
ATOM 4033 C C . VAL A 1 516 ? 10.800 -15.225 -29.766 1.00 95.06 516 VAL A C 1
ATOM 4035 O O . VAL A 1 516 ? 10.361 -15.842 -28.803 1.00 95.06 516 VAL A O 1
ATOM 4038 N N . LEU A 1 517 ? 11.768 -14.307 -29.654 1.00 94.12 517 LEU A N 1
ATOM 4039 C CA . LEU A 1 517 ? 12.415 -13.996 -28.379 1.00 94.12 517 LEU A CA 1
ATOM 4040 C C . LEU A 1 517 ? 11.424 -13.431 -27.348 1.00 94.12 517 LEU A C 1
ATOM 4042 O O . LEU A 1 517 ? 11.488 -13.795 -26.180 1.00 94.12 517 LEU A O 1
ATOM 4046 N N . THR A 1 518 ? 10.483 -12.583 -27.769 1.00 94.12 518 THR A N 1
ATOM 4047 C CA . THR A 1 518 ? 9.447 -12.019 -26.884 1.00 94.12 518 THR A CA 1
ATOM 4048 C C . THR A 1 518 ? 8.515 -13.111 -26.356 1.00 94.12 518 THR A C 1
ATOM 4050 O O . THR A 1 518 ? 8.192 -13.126 -25.172 1.00 94.12 518 THR A O 1
ATOM 4053 N N . ALA A 1 519 ? 8.106 -14.045 -27.219 1.00 93.38 519 ALA A N 1
ATOM 4054 C CA . ALA A 1 519 ? 7.182 -15.117 -26.862 1.00 93.38 519 ALA A CA 1
ATOM 4055 C C . ALA A 1 519 ? 7.832 -16.239 -26.029 1.00 93.38 519 ALA A C 1
ATOM 4057 O O . ALA A 1 519 ? 7.126 -16.931 -25.294 1.00 93.38 519 ALA A O 1
ATOM 4058 N N . SER A 1 520 ? 9.150 -16.449 -26.143 1.00 92.75 520 SER A N 1
ATOM 4059 C CA . SER A 1 520 ? 9.844 -17.583 -25.515 1.00 92.75 520 SER A CA 1
ATOM 4060 C C . SER A 1 520 ? 10.720 -17.217 -24.312 1.00 92.75 520 SER A C 1
ATOM 4062 O O . SER A 1 520 ? 10.834 -18.026 -23.397 1.00 92.75 520 SER A O 1
ATOM 4064 N N . LEU A 1 521 ? 11.305 -16.017 -24.234 1.00 91.81 521 LEU A N 1
ATOM 4065 C CA . LEU A 1 521 ? 12.343 -15.725 -23.234 1.00 91.81 521 LEU A CA 1
ATOM 4066 C C . LEU A 1 521 ? 11.877 -15.945 -21.787 1.00 91.81 521 LEU A C 1
ATOM 4068 O O . LEU A 1 521 ? 12.516 -16.683 -21.044 1.00 91.81 521 LEU A O 1
ATOM 4072 N N . PHE A 1 522 ? 10.748 -15.357 -21.388 1.00 93.06 522 PHE A N 1
ATOM 4073 C CA . PHE A 1 522 ? 10.252 -15.500 -20.016 1.00 93.06 522 PHE A CA 1
ATOM 4074 C C . PHE A 1 522 ? 9.701 -16.911 -19.712 1.00 93.06 522 PHE A C 1
ATOM 4076 O O . PHE A 1 522 ? 10.137 -17.501 -18.721 1.00 93.06 522 PHE A O 1
ATOM 4083 N N . PRO A 1 523 ? 8.832 -17.518 -20.553 1.00 92.19 523 PRO A N 1
ATOM 4084 C CA . PRO A 1 523 ? 8.345 -18.879 -20.319 1.00 92.19 523 PRO A CA 1
ATOM 4085 C C . PRO A 1 523 ? 9.454 -19.926 -20.224 1.00 92.19 523 PRO A C 1
ATOM 4087 O O . PRO A 1 523 ? 9.396 -20.781 -19.346 1.00 92.19 523 PRO A O 1
ATOM 4090 N N . PHE A 1 524 ? 10.481 -19.853 -21.077 1.00 91.62 524 PHE A N 1
ATOM 4091 C CA . PHE A 1 524 ? 11.583 -20.816 -21.045 1.00 91.62 524 PHE A CA 1
ATOM 4092 C C . PHE A 1 524 ? 12.511 -20.612 -19.840 1.00 91.62 524 PHE A C 1
ATOM 4094 O O . PHE A 1 524 ? 13.013 -21.599 -19.305 1.00 91.62 524 PHE A O 1
ATOM 4101 N N . LEU A 1 525 ? 12.694 -19.378 -19.351 1.00 92.88 525 LEU A N 1
ATOM 4102 C CA . LEU A 1 525 ? 13.399 -19.130 -18.085 1.00 92.88 525 LEU A CA 1
ATOM 4103 C C . LEU A 1 525 ? 12.648 -19.752 -16.897 1.00 92.88 525 LEU A C 1
ATOM 4105 O O . LEU A 1 525 ? 13.252 -20.458 -16.088 1.00 92.88 525 LEU A O 1
ATOM 4109 N N . CYS A 1 526 ? 11.328 -19.553 -16.817 1.00 91.94 526 CYS A N 1
ATOM 4110 C CA . CYS A 1 526 ? 10.493 -20.184 -15.791 1.00 91.94 526 CYS A CA 1
ATOM 4111 C C . CYS A 1 526 ? 10.480 -21.712 -15.923 1.00 91.94 526 CYS A C 1
ATOM 4113 O O . CYS A 1 526 ? 10.582 -22.413 -14.919 1.00 91.94 526 CYS A O 1
ATOM 4115 N N . PHE A 1 527 ? 10.399 -22.233 -17.151 1.00 90.00 527 PHE A N 1
ATOM 4116 C CA . PHE A 1 527 ? 10.456 -23.667 -17.419 1.00 90.00 527 PHE A CA 1
ATOM 4117 C C . PHE A 1 527 ? 11.797 -24.268 -16.993 1.00 90.00 527 PHE A C 1
ATOM 4119 O O . PHE A 1 527 ? 11.798 -25.314 -16.359 1.00 90.00 527 PHE A O 1
ATOM 4126 N N . GLY A 1 528 ? 12.926 -23.607 -17.267 1.00 91.88 528 GLY A N 1
ATOM 4127 C CA . GLY A 1 528 ? 14.249 -24.078 -16.850 1.00 91.88 528 GLY A CA 1
ATOM 4128 C C . GLY A 1 528 ? 14.379 -24.205 -15.329 1.00 91.88 528 GLY A C 1
ATOM 4129 O O . GLY A 1 528 ? 14.815 -25.243 -14.832 1.00 91.88 528 GLY A O 1
ATOM 4130 N N . ILE A 1 529 ? 13.929 -23.189 -14.581 1.00 93.38 529 ILE A N 1
ATOM 4131 C CA . ILE A 1 529 ? 13.926 -23.232 -13.109 1.00 93.38 529 ILE A CA 1
ATOM 4132 C C . ILE A 1 529 ? 12.955 -24.308 -12.608 1.00 93.38 529 ILE A C 1
ATOM 4134 O O . ILE A 1 529 ? 13.317 -25.124 -11.762 1.00 93.38 529 ILE A O 1
ATOM 4138 N N . GLY A 1 530 ? 11.740 -24.354 -13.156 1.00 91.06 530 GLY A N 1
ATOM 4139 C CA . GLY A 1 530 ? 10.734 -25.352 -12.795 1.00 91.06 530 GLY A CA 1
ATOM 4140 C C . GLY A 1 530 ? 11.188 -26.785 -13.077 1.00 91.06 530 GLY A C 1
ATOM 4141 O O . GLY A 1 530 ? 10.993 -27.658 -12.240 1.00 91.06 530 GLY A O 1
ATOM 4142 N N . PHE A 1 531 ? 11.848 -27.031 -14.209 1.00 90.62 531 PHE A N 1
ATOM 4143 C CA . PHE A 1 531 ? 12.396 -28.334 -14.588 1.00 90.62 531 PHE A CA 1
ATOM 4144 C C . PHE A 1 531 ? 13.505 -28.785 -13.630 1.00 90.62 531 PHE A C 1
ATOM 4146 O O . PHE A 1 531 ? 13.514 -29.938 -13.191 1.00 90.62 531 PHE A O 1
ATOM 4153 N N . PHE A 1 532 ? 14.398 -27.869 -13.242 1.00 92.25 532 PHE A N 1
ATOM 4154 C CA . PHE A 1 532 ? 15.419 -28.134 -12.229 1.00 92.25 532 PHE A CA 1
ATOM 4155 C C . PHE A 1 532 ? 14.791 -28.523 -10.881 1.00 92.25 532 PHE A C 1
ATOM 4157 O O . PHE A 1 532 ? 15.110 -29.579 -10.331 1.00 92.25 532 PHE A O 1
ATOM 4164 N N . LEU A 1 533 ? 13.831 -27.732 -10.387 1.00 93.06 533 LEU A N 1
ATOM 4165 C CA . LEU A 1 533 ? 13.107 -28.039 -9.146 1.00 93.06 533 LEU A CA 1
ATOM 4166 C C . LEU A 1 533 ? 12.330 -29.356 -9.235 1.00 93.06 533 LEU A C 1
ATOM 4168 O O . LEU A 1 533 ? 12.297 -30.129 -8.278 1.00 93.06 533 LEU A O 1
ATOM 4172 N N . ASN A 1 534 ? 11.732 -29.639 -10.391 1.00 91.56 534 ASN A N 1
ATOM 4173 C CA . ASN A 1 534 ? 10.976 -30.861 -10.611 1.00 91.56 534 ASN A CA 1
ATOM 4174 C C . ASN A 1 534 ? 11.873 -32.105 -10.609 1.00 91.56 534 ASN A C 1
ATOM 4176 O O . ASN A 1 534 ? 11.488 -33.132 -10.062 1.00 91.56 534 ASN A O 1
ATOM 4180 N N . THR A 1 535 ? 13.088 -32.005 -11.154 1.00 91.56 535 THR A N 1
ATOM 4181 C CA . THR A 1 535 ? 14.083 -33.091 -11.110 1.00 91.56 535 THR A CA 1
ATOM 4182 C C . THR A 1 535 ? 14.443 -33.435 -9.664 1.00 91.56 535 THR A C 1
ATOM 4184 O O . THR A 1 535 ? 14.469 -34.607 -9.288 1.00 91.56 535 THR A O 1
ATOM 4187 N N . ILE A 1 536 ? 14.631 -32.412 -8.822 1.00 92.88 536 ILE A N 1
ATOM 4188 C CA . ILE A 1 536 ? 14.860 -32.589 -7.384 1.00 92.88 536 ILE A CA 1
ATOM 4189 C C . ILE A 1 536 ? 13.629 -33.229 -6.716 1.00 92.88 536 ILE A C 1
ATOM 4191 O O . ILE A 1 536 ? 13.775 -34.152 -5.921 1.00 92.88 536 ILE A O 1
ATOM 4195 N N . ALA A 1 537 ? 12.408 -32.798 -7.045 1.00 91.38 537 ALA A N 1
ATOM 4196 C CA . ALA A 1 537 ? 11.194 -33.385 -6.469 1.00 91.38 537 ALA A CA 1
ATOM 4197 C C . ALA A 1 537 ? 10.995 -34.859 -6.811 1.00 91.38 537 ALA A C 1
ATOM 4199 O O . ALA A 1 537 ? 10.605 -35.628 -5.932 1.00 91.38 537 ALA A O 1
ATOM 4200 N N . ILE A 1 538 ? 11.300 -35.250 -8.050 1.00 91.81 538 ILE A N 1
ATOM 4201 C CA . ILE A 1 538 ? 11.261 -36.648 -8.482 1.00 91.81 538 ILE A CA 1
ATOM 4202 C C . ILE A 1 538 ? 12.298 -37.465 -7.707 1.00 91.81 538 ILE A C 1
ATOM 4204 O O . ILE A 1 538 ? 11.964 -38.532 -7.199 1.00 91.81 538 ILE A O 1
ATOM 4208 N N . PHE A 1 539 ? 13.522 -36.948 -7.552 1.00 92.25 539 PHE A N 1
ATOM 4209 C CA . PHE A 1 539 ? 14.586 -37.628 -6.806 1.00 92.25 539 PHE A CA 1
ATOM 4210 C C . PHE A 1 539 ? 14.194 -37.928 -5.350 1.00 92.25 539 PHE A C 1
ATOM 4212 O O . PHE A 1 539 ? 14.480 -39.006 -4.840 1.00 92.25 539 PHE A O 1
ATOM 4219 N N . TYR A 1 540 ? 13.493 -37.000 -4.693 1.00 90.88 540 TYR A N 1
ATOM 4220 C CA . TYR A 1 540 ? 13.000 -37.175 -3.322 1.00 90.88 540 TYR A CA 1
ATOM 4221 C C . TYR A 1 540 ? 11.649 -37.911 -3.222 1.00 90.88 540 TYR A C 1
ATOM 4223 O O . TYR A 1 540 ? 11.123 -38.045 -2.118 1.00 90.88 540 TYR A O 1
ATOM 4231 N N . GLY A 1 541 ? 11.052 -38.357 -4.335 1.00 88.12 541 GLY A N 1
ATOM 4232 C CA . GLY A 1 541 ? 9.733 -39.008 -4.339 1.00 88.12 541 GLY A CA 1
ATOM 4233 C C . GLY A 1 541 ? 8.600 -38.116 -3.809 1.00 88.12 541 GLY A C 1
ATOM 4234 O O . GLY A 1 541 ? 7.634 -38.610 -3.230 1.00 88.12 541 GLY A O 1
ATOM 4235 N N . SER A 1 542 ? 8.731 -36.793 -3.947 1.00 88.19 542 SER A N 1
ATOM 4236 C CA . SER A 1 542 ? 7.811 -35.822 -3.350 1.00 88.19 542 SER A CA 1
ATOM 4237 C C . SER A 1 542 ? 6.529 -35.661 -4.168 1.00 88.19 542 SER A C 1
ATOM 4239 O O . SER A 1 542 ? 6.568 -35.540 -5.391 1.00 88.19 542 SER A O 1
ATOM 4241 N N . LEU A 1 543 ? 5.389 -35.516 -3.484 1.00 80.50 543 LEU A N 1
ATOM 4242 C CA . LEU A 1 543 ? 4.107 -35.135 -4.101 1.00 80.50 543 LEU A CA 1
ATOM 4243 C C . LEU A 1 543 ? 4.125 -33.722 -4.712 1.00 80.50 543 LEU A C 1
ATOM 4245 O O . LEU A 1 543 ? 3.198 -33.350 -5.425 1.00 80.50 543 LEU A O 1
ATOM 4249 N N . ALA A 1 544 ? 5.167 -32.930 -4.437 1.00 79.62 544 ALA A N 1
ATOM 4250 C CA . ALA A 1 544 ? 5.395 -31.645 -5.089 1.00 79.62 544 ALA A CA 1
ATOM 4251 C C . ALA A 1 544 ? 5.903 -31.781 -6.538 1.00 79.62 544 ALA A C 1
ATOM 4253 O O . ALA A 1 544 ? 5.998 -30.770 -7.234 1.00 79.62 544 ALA A O 1
ATOM 4254 N N . ALA A 1 545 ? 6.253 -32.994 -6.988 1.00 86.00 545 ALA A N 1
ATOM 4255 C CA . ALA A 1 545 ? 6.622 -33.245 -8.373 1.00 86.00 545 ALA A CA 1
ATOM 4256 C C . ALA A 1 545 ? 5.430 -32.956 -9.297 1.00 86.00 545 ALA A C 1
ATOM 4258 O O . ALA A 1 545 ? 4.335 -33.496 -9.138 1.00 86.00 545 ALA A O 1
ATOM 4259 N N . ILE A 1 546 ? 5.659 -32.084 -10.272 1.00 84.00 546 ILE A N 1
ATOM 4260 C CA . ILE A 1 546 ? 4.681 -31.672 -11.270 1.00 84.00 546 ILE A CA 1
ATOM 4261 C C . ILE A 1 546 ? 4.459 -32.858 -12.227 1.00 84.00 546 ILE A C 1
ATOM 4263 O O . ILE A 1 546 ? 5.408 -33.283 -12.895 1.00 84.00 546 ILE A O 1
ATOM 4267 N N . PRO A 1 547 ? 3.231 -33.402 -12.335 1.00 88.06 547 PRO A N 1
ATOM 4268 C CA . PRO A 1 547 ? 2.953 -34.525 -13.223 1.00 88.06 547 PRO A CA 1
ATOM 4269 C C . PRO A 1 547 ? 3.221 -34.156 -14.681 1.00 88.06 547 PRO A C 1
ATOM 4271 O O . PRO A 1 547 ? 2.845 -33.066 -15.122 1.00 88.06 547 PRO A O 1
ATOM 4274 N N . PHE A 1 548 ? 3.770 -35.091 -15.463 1.00 85.00 548 PHE A N 1
ATOM 4275 C CA . PHE A 1 548 ? 4.090 -34.870 -16.880 1.00 85.00 548 PHE A CA 1
ATOM 4276 C C . PHE A 1 548 ? 2.909 -34.293 -17.680 1.00 85.00 548 PHE A C 1
ATOM 4278 O O . PHE A 1 548 ? 3.082 -33.349 -18.448 1.00 85.00 548 PHE A O 1
ATOM 4285 N N . GLY A 1 549 ? 1.684 -34.771 -17.425 1.00 86.69 549 GLY A N 1
ATOM 4286 C CA . GLY A 1 549 ? 0.478 -34.256 -18.082 1.00 86.69 549 GLY A CA 1
ATOM 4287 C C . GLY A 1 549 ? 0.264 -32.749 -17.891 1.00 86.69 549 GLY A C 1
ATOM 4288 O O . GLY A 1 549 ? -0.095 -32.057 -18.838 1.00 86.69 549 GLY A O 1
ATOM 4289 N N . THR A 1 550 ? 0.555 -32.205 -16.706 1.00 86.25 550 THR A N 1
ATOM 4290 C CA . THR A 1 550 ? 0.413 -30.758 -16.454 1.00 86.25 550 THR A CA 1
ATOM 4291 C C . THR A 1 550 ? 1.464 -29.930 -17.197 1.00 86.25 550 THR A C 1
ATOM 4293 O O . THR A 1 550 ? 1.143 -28.848 -17.685 1.00 86.25 550 THR A O 1
ATOM 4296 N N . MET A 1 551 ? 2.684 -30.452 -17.374 1.00 85.81 551 MET A N 1
ATOM 4297 C CA . MET A 1 551 ? 3.715 -29.798 -18.190 1.00 85.81 551 MET A CA 1
ATOM 4298 C C . MET A 1 551 ? 3.293 -29.713 -19.658 1.00 85.81 551 MET A C 1
ATOM 4300 O O . MET A 1 551 ? 3.430 -28.659 -20.279 1.00 85.81 551 MET A O 1
ATOM 4304 N N . VAL A 1 552 ? 2.722 -30.799 -20.192 1.00 88.19 552 VAL A N 1
ATOM 4305 C CA . VAL A 1 552 ? 2.194 -30.837 -21.563 1.00 88.19 552 VAL A CA 1
ATOM 4306 C C . VAL A 1 552 ? 1.050 -29.836 -21.730 1.00 88.19 552 VAL A C 1
ATOM 4308 O O . VAL A 1 552 ? 1.053 -29.078 -22.695 1.00 88.19 552 VAL A O 1
ATOM 4311 N N . VAL A 1 553 ? 0.113 -29.759 -20.777 1.00 89.50 553 VAL A N 1
ATOM 4312 C CA . VAL A 1 553 ? -0.993 -28.782 -20.821 1.00 89.50 553 VAL A CA 1
ATOM 4313 C C . VAL A 1 553 ? -0.471 -27.343 -20.864 1.00 89.50 553 VAL A C 1
ATOM 4315 O O . VAL A 1 553 ? -0.913 -26.561 -21.704 1.00 89.50 553 VAL A O 1
ATOM 4318 N N . VAL A 1 554 ? 0.499 -26.985 -20.015 1.00 88.12 554 VAL A N 1
ATOM 4319 C CA . VAL A 1 554 ? 1.096 -25.635 -20.014 1.00 88.12 554 VAL A CA 1
ATOM 4320 C C . VAL A 1 554 ? 1.810 -25.340 -21.338 1.00 88.12 554 VAL A C 1
ATOM 4322 O O . VAL A 1 554 ? 1.677 -24.237 -21.873 1.00 88.12 554 VAL A O 1
ATOM 4325 N N . PHE A 1 555 ? 2.516 -26.321 -21.907 1.00 88.94 555 PHE A N 1
ATOM 4326 C CA . PHE A 1 555 ? 3.175 -26.177 -23.206 1.00 88.94 555 PHE A CA 1
ATOM 4327 C C . PHE A 1 555 ? 2.172 -25.982 -24.354 1.00 88.94 555 PHE A C 1
ATOM 4329 O O . PHE A 1 555 ? 2.378 -25.123 -25.209 1.00 88.94 555 PHE A O 1
ATOM 4336 N N . VAL A 1 556 ? 1.057 -26.719 -24.349 1.00 92.25 556 VAL A N 1
ATOM 4337 C CA . VAL A 1 556 ? -0.033 -26.574 -25.331 1.00 92.25 556 VAL A CA 1
ATOM 4338 C C . VAL A 1 556 ? -0.684 -25.194 -25.224 1.00 92.25 556 VAL A C 1
ATOM 4340 O O . VAL A 1 556 ? -0.886 -24.542 -26.247 1.00 92.25 556 VAL A O 1
ATOM 4343 N N . ILE A 1 557 ? -0.950 -24.699 -24.009 1.00 91.88 557 ILE A N 1
ATOM 4344 C CA . ILE A 1 557 ? -1.470 -23.336 -23.796 1.00 91.88 557 ILE A CA 1
ATOM 4345 C C . ILE A 1 557 ? -0.496 -22.298 -24.370 1.00 91.88 557 ILE A C 1
ATOM 4347 O O . ILE A 1 557 ? -0.910 -21.386 -25.087 1.00 91.88 557 ILE A O 1
ATOM 4351 N N . TRP A 1 558 ? 0.804 -22.440 -24.101 1.00 93.00 558 TRP A N 1
ATOM 4352 C CA . TRP A 1 558 ? 1.811 -21.545 -24.665 1.00 93.00 558 TRP A CA 1
ATOM 4353 C C . TRP A 1 558 ? 1.854 -21.608 -26.201 1.00 93.00 558 TRP A C 1
ATOM 4355 O O . TRP A 1 558 ? 1.834 -20.563 -26.849 1.00 93.00 558 TRP A O 1
ATOM 4365 N N . GLY A 1 559 ? 1.859 -22.809 -26.785 1.00 91.88 559 GLY A N 1
ATOM 4366 C CA . GLY A 1 559 ? 2.006 -23.014 -28.227 1.00 91.88 559 GLY A CA 1
ATOM 4367 C C . GLY A 1 559 ? 0.783 -22.614 -29.058 1.00 91.88 559 GLY A C 1
ATOM 4368 O O . GLY A 1 559 ? 0.948 -22.044 -30.132 1.00 91.88 559 GLY A O 1
ATOM 4369 N N . PHE A 1 560 ? -0.435 -22.874 -28.572 1.00 94.12 560 PHE A N 1
ATOM 4370 C CA . PHE A 1 560 ? -1.673 -22.632 -29.331 1.00 94.12 560 PHE A CA 1
ATOM 4371 C C . PHE A 1 560 ? -2.400 -21.338 -28.959 1.00 94.12 560 PHE A C 1
ATOM 4373 O O . PHE A 1 560 ? -3.205 -20.859 -29.754 1.00 94.12 560 PHE A O 1
ATOM 4380 N N . ILE A 1 561 ? -2.131 -20.757 -27.785 1.00 93.56 561 ILE A N 1
ATOM 4381 C CA . ILE A 1 561 ? -2.780 -19.513 -27.345 1.00 93.56 561 ILE A CA 1
ATOM 4382 C C . ILE A 1 561 ? -1.754 -18.385 -27.268 1.00 93.56 561 ILE A C 1
ATOM 4384 O O . ILE A 1 561 ? -1.855 -17.417 -28.020 1.00 93.56 561 ILE A O 1
ATOM 4388 N N . SER A 1 562 ? -0.738 -18.508 -26.409 1.00 93.25 562 SER A N 1
ATOM 4389 C CA . SER A 1 562 ? 0.193 -17.400 -26.143 1.00 93.25 562 SER A CA 1
ATOM 4390 C C . SER A 1 562 ? 1.042 -17.020 -27.359 1.00 93.25 562 SER A C 1
ATOM 4392 O O . SER A 1 562 ? 1.213 -15.839 -27.651 1.00 93.25 562 SER A O 1
ATOM 4394 N N . PHE A 1 563 ? 1.585 -18.005 -28.078 1.00 94.19 563 PHE A N 1
ATOM 4395 C CA . PHE A 1 563 ? 2.470 -17.763 -29.217 1.00 94.19 563 PHE A CA 1
ATOM 4396 C C . PHE A 1 563 ? 1.733 -17.110 -30.409 1.00 94.19 563 PHE A C 1
ATOM 4398 O O . PHE A 1 563 ? 2.216 -16.084 -30.899 1.00 94.19 563 PHE A O 1
ATOM 4405 N N . PRO A 1 564 ? 0.544 -17.587 -30.843 1.00 95.44 564 PRO A N 1
ATOM 4406 C CA . PRO A 1 564 ? -0.237 -16.913 -31.881 1.00 95.44 564 PRO A CA 1
ATOM 4407 C C . PRO A 1 564 ? -0.708 -15.512 -31.479 1.00 95.44 564 PRO A C 1
ATOM 4409 O O . PRO A 1 564 ? -0.637 -14.595 -32.297 1.00 95.44 564 PRO A O 1
ATOM 4412 N N . LEU A 1 565 ? -1.144 -15.304 -30.230 1.00 94.12 565 LEU A N 1
ATOM 4413 C CA . LEU A 1 565 ? -1.536 -13.968 -29.762 1.00 94.12 565 LEU A CA 1
ATOM 4414 C C . LEU A 1 565 ? -0.347 -12.998 -29.737 1.00 94.12 565 LEU A C 1
ATOM 4416 O O . LEU A 1 565 ? -0.500 -11.848 -30.150 1.00 94.12 565 LEU A O 1
ATOM 4420 N N . ALA A 1 566 ? 0.837 -13.447 -29.310 1.00 94.75 566 ALA A N 1
ATOM 4421 C CA . ALA A 1 566 ? 2.054 -12.639 -29.362 1.00 94.75 566 ALA A CA 1
ATOM 4422 C C . ALA A 1 566 ? 2.432 -12.273 -30.808 1.00 94.75 566 ALA A C 1
ATOM 4424 O O . ALA A 1 566 ? 2.770 -11.118 -31.079 1.00 94.75 566 ALA A O 1
ATOM 4425 N N . LEU A 1 567 ? 2.306 -13.213 -31.753 1.00 95.50 567 LEU A N 1
ATOM 4426 C CA . LEU A 1 567 ? 2.500 -12.952 -33.182 1.00 95.50 567 LEU A CA 1
ATOM 4427 C C . LEU A 1 567 ? 1.520 -11.888 -33.697 1.00 95.50 567 LEU A C 1
ATOM 4429 O O . LEU A 1 567 ? 1.953 -10.915 -34.319 1.00 95.50 567 LEU A O 1
ATOM 4433 N N . LEU A 1 568 ? 0.221 -12.043 -33.412 1.00 95.88 568 LEU A N 1
ATOM 4434 C CA . LEU A 1 568 ? -0.812 -11.068 -33.778 1.00 95.88 568 LEU A CA 1
ATOM 4435 C C . LEU A 1 568 ? -0.489 -9.683 -33.207 1.00 95.88 568 LEU A C 1
ATOM 4437 O O . LEU A 1 568 ? -0.492 -8.696 -33.943 1.00 95.88 568 LEU A O 1
ATOM 4441 N N . GLY A 1 569 ? -0.124 -9.617 -31.925 1.00 94.75 569 GLY A N 1
ATOM 4442 C CA . GLY A 1 569 ? 0.317 -8.390 -31.270 1.00 94.75 569 GLY A CA 1
ATOM 4443 C C . GLY A 1 569 ? 1.499 -7.744 -31.989 1.00 94.75 569 GLY A C 1
ATOM 4444 O O . GLY A 1 569 ? 1.460 -6.553 -32.288 1.00 94.75 569 GLY A O 1
ATOM 4445 N N . THR A 1 570 ? 2.533 -8.517 -32.337 1.00 94.25 570 THR A N 1
ATOM 4446 C CA . THR A 1 570 ? 3.714 -8.002 -33.052 1.00 94.25 570 THR A CA 1
ATOM 4447 C C . THR A 1 570 ? 3.376 -7.439 -34.426 1.00 94.25 570 THR A C 1
ATOM 4449 O O . THR A 1 570 ? 3.895 -6.380 -34.788 1.00 94.25 570 THR A O 1
ATOM 4452 N N . VAL A 1 571 ? 2.504 -8.103 -35.188 1.00 94.12 571 VAL A N 1
ATOM 4453 C CA . VAL A 1 571 ? 2.074 -7.611 -36.504 1.00 94.12 571 VAL A CA 1
ATOM 4454 C C . VAL A 1 571 ? 1.318 -6.288 -36.362 1.00 94.12 571 VAL A C 1
ATOM 4456 O O . VAL A 1 571 ? 1.658 -5.323 -37.048 1.00 94.12 571 VAL A O 1
ATOM 4459 N N . VAL A 1 572 ? 0.362 -6.208 -35.429 1.00 94.88 572 VAL A N 1
ATOM 4460 C CA . VAL A 1 572 ? -0.412 -4.983 -35.164 1.00 94.88 572 VAL A CA 1
ATOM 4461 C C . VAL A 1 572 ? 0.495 -3.845 -34.686 1.00 94.88 572 VAL A C 1
ATOM 4463 O O . VAL A 1 572 ? 0.445 -2.743 -35.233 1.00 94.88 572 VAL A O 1
ATOM 4466 N N . GLY A 1 573 ? 1.368 -4.107 -33.710 1.00 91.00 573 GLY A N 1
ATOM 4467 C CA . GLY A 1 573 ? 2.274 -3.104 -33.146 1.00 91.00 573 GLY A CA 1
ATOM 4468 C C . GLY A 1 573 ? 3.237 -2.527 -34.183 1.00 91.00 573 GLY A C 1
ATOM 4469 O O . GLY A 1 573 ? 3.454 -1.313 -34.220 1.00 91.00 573 GLY A O 1
ATOM 4470 N N . ARG A 1 574 ? 3.766 -3.378 -35.070 1.00 89.88 574 ARG A N 1
ATOM 4471 C CA . ARG A 1 574 ? 4.653 -2.971 -36.166 1.00 89.88 574 ARG A CA 1
ATOM 4472 C C . ARG A 1 574 ? 3.936 -2.117 -37.209 1.00 89.88 574 ARG A C 1
ATOM 4474 O O . ARG A 1 574 ? 4.498 -1.118 -37.644 1.00 89.88 574 ARG A O 1
ATOM 4481 N N . ASN A 1 575 ? 2.714 -2.486 -37.589 1.00 89.38 575 ASN A N 1
ATOM 4482 C CA . ASN A 1 575 ? 1.954 -1.745 -38.597 1.00 89.38 575 ASN A CA 1
ATOM 4483 C C . ASN A 1 575 ? 1.532 -0.359 -38.084 1.00 89.38 575 ASN A C 1
ATOM 4485 O O . ASN A 1 575 ? 1.627 0.616 -38.822 1.00 89.38 575 ASN A O 1
ATOM 4489 N N . TRP A 1 576 ? 1.130 -0.248 -36.814 1.00 85.06 576 TRP A N 1
ATOM 4490 C CA . TRP A 1 576 ? 0.715 1.034 -36.230 1.00 85.06 576 TRP A CA 1
ATOM 4491 C C . TRP A 1 576 ? 1.911 1.947 -35.906 1.00 85.06 576 TRP A C 1
ATOM 4493 O O . TRP A 1 576 ? 1.858 3.157 -36.106 1.00 85.06 576 TRP A O 1
ATOM 4503 N N . SER A 1 577 ? 3.026 1.385 -35.430 1.00 75.88 577 SER A N 1
ATOM 4504 C CA . SER A 1 577 ? 4.197 2.166 -34.986 1.00 75.88 577 SER A CA 1
ATOM 4505 C C . SER A 1 577 ? 5.285 2.331 -36.059 1.00 75.88 577 SER A C 1
ATOM 4507 O O . SER A 1 577 ? 6.395 2.753 -35.736 1.00 75.88 577 SER A O 1
ATOM 4509 N N . GLY A 1 578 ? 4.998 1.953 -37.310 1.00 58.62 578 GLY A N 1
ATOM 4510 C CA . GLY A 1 578 ? 5.983 1.517 -38.308 1.00 58.62 578 GLY A CA 1
ATOM 4511 C C . GLY A 1 578 ? 7.041 2.527 -38.755 1.00 58.62 578 GLY A C 1
ATOM 4512 O O . GLY A 1 578 ? 8.100 2.107 -39.217 1.00 58.62 578 GLY A O 1
ATOM 4513 N N . ALA A 1 579 ? 6.812 3.831 -38.588 1.00 72.06 579 ALA A N 1
ATOM 4514 C CA . ALA A 1 579 ? 7.766 4.858 -39.003 1.00 72.06 579 ALA A CA 1
ATOM 4515 C C . ALA A 1 579 ? 8.658 5.324 -37.833 1.00 72.06 579 ALA A C 1
ATOM 4517 O O . ALA A 1 579 ? 8.137 5.746 -36.790 1.00 72.06 579 ALA A O 1
ATOM 4518 N N . PRO A 1 580 ? 9.999 5.314 -37.988 1.00 73.19 580 PRO A N 1
ATOM 4519 C CA . PRO A 1 580 ? 10.904 5.991 -37.067 1.00 73.19 580 PRO A CA 1
ATOM 4520 C C . PRO A 1 580 ? 10.568 7.486 -36.993 1.00 73.19 580 PRO A C 1
ATOM 4522 O O . PRO A 1 580 ? 10.857 8.251 -37.905 1.00 73.19 580 PRO A O 1
ATOM 4525 N N . ASN A 1 581 ? 9.931 7.897 -35.898 1.00 76.19 581 ASN A N 1
ATOM 4526 C CA . ASN A 1 581 ? 9.599 9.292 -35.614 1.00 76.19 581 ASN A CA 1
ATOM 4527 C C . ASN A 1 581 ? 10.401 9.751 -34.390 1.00 76.19 581 ASN A C 1
ATOM 4529 O O . ASN A 1 581 ? 9.926 9.652 -33.245 1.00 76.19 581 ASN A O 1
ATOM 4533 N N . ASN A 1 582 ? 11.655 10.130 -34.652 1.00 81.94 582 ASN A N 1
ATOM 4534 C CA . ASN A 1 582 ? 12.583 10.678 -33.668 1.00 81.94 582 ASN A CA 1
ATOM 4535 C C . ASN A 1 582 ? 12.468 12.212 -33.667 1.00 81.94 582 ASN A C 1
ATOM 4537 O O . ASN A 1 582 ? 12.511 12.795 -34.746 1.00 81.94 582 ASN A O 1
ATOM 4541 N N . PRO A 1 583 ? 12.359 12.864 -32.492 1.00 80.12 583 PRO A N 1
ATOM 4542 C CA . PRO A 1 583 ? 12.274 14.325 -32.393 1.00 80.12 583 PRO A CA 1
ATOM 4543 C C . PRO A 1 583 ? 13.456 15.070 -33.022 1.00 80.12 583 PRO A C 1
ATOM 4545 O O . PRO A 1 583 ? 13.273 16.158 -33.545 1.00 80.12 583 PRO A O 1
ATOM 4548 N N . CYS A 1 584 ? 14.653 14.481 -32.975 1.00 79.31 584 CYS A N 1
ATOM 4549 C CA . CYS A 1 584 ? 15.872 15.061 -33.530 1.00 79.31 584 CYS A CA 1
ATOM 4550 C C . CYS A 1 584 ? 16.489 14.114 -34.564 1.00 79.31 584 CYS A C 1
ATOM 4552 O O . CYS A 1 584 ? 16.411 12.884 -34.431 1.00 79.31 584 CYS A O 1
ATOM 4554 N N . ARG A 1 585 ? 17.155 14.686 -35.574 1.00 80.56 585 ARG A N 1
ATOM 4555 C CA . ARG A 1 585 ? 17.923 13.921 -36.563 1.00 80.56 585 ARG A CA 1
ATOM 4556 C C . ARG A 1 585 ? 19.135 13.264 -35.897 1.00 80.56 585 ARG A C 1
ATOM 4558 O O . ARG A 1 585 ? 19.913 13.925 -35.216 1.00 80.56 585 ARG A O 1
ATOM 4565 N N . VAL A 1 586 ? 19.307 11.962 -36.129 1.00 83.19 586 VAL A N 1
ATOM 4566 C CA . VAL A 1 586 ? 20.428 11.187 -35.577 1.00 83.19 586 VAL A CA 1
ATOM 4567 C C . VAL A 1 586 ? 21.690 11.410 -36.418 1.00 83.19 586 VAL A C 1
ATOM 4569 O O . VAL A 1 586 ? 21.641 11.267 -37.643 1.00 83.19 586 VAL A O 1
ATOM 4572 N N . LYS A 1 587 ? 22.817 11.741 -35.776 1.00 83.38 587 LYS A N 1
ATOM 4573 C CA . LYS A 1 587 ? 24.128 11.903 -36.428 1.00 83.38 587 LYS A CA 1
ATOM 4574 C C . LYS A 1 587 ? 24.694 10.540 -36.853 1.00 83.38 587 LYS A C 1
ATOM 4576 O O . LYS A 1 587 ? 24.534 9.524 -36.170 1.00 83.38 587 LYS A O 1
ATOM 4581 N N . THR A 1 588 ? 25.364 10.506 -38.006 1.00 80.06 588 THR A N 1
ATOM 4582 C CA . THR A 1 588 ? 25.953 9.278 -38.573 1.00 80.06 588 THR A CA 1
ATOM 4583 C C . THR A 1 588 ? 27.154 8.794 -37.763 1.00 80.06 588 THR A C 1
ATOM 4585 O O . THR A 1 588 ? 27.245 7.600 -37.460 1.00 80.06 588 THR A O 1
ATOM 4588 N N . ILE A 1 589 ? 28.027 9.719 -37.360 1.00 80.44 589 ILE A N 1
ATOM 4589 C CA . ILE A 1 589 ? 29.224 9.452 -36.556 1.00 80.44 589 ILE A CA 1
ATOM 4590 C C . ILE A 1 589 ? 28.891 9.684 -35.073 1.00 80.44 589 ILE A C 1
ATOM 4592 O O . ILE A 1 589 ? 28.440 10.780 -34.738 1.00 80.44 589 ILE A O 1
ATOM 4596 N N . PRO A 1 590 ? 29.087 8.681 -34.195 1.00 79.25 590 PRO A N 1
ATOM 4597 C CA . PRO A 1 590 ? 28.858 8.836 -32.764 1.00 79.25 590 PRO A CA 1
ATOM 4598 C C . PRO A 1 590 ? 29.939 9.714 -32.128 1.00 79.25 590 PRO A C 1
ATOM 4600 O O . PRO A 1 590 ? 31.128 9.546 -32.409 1.00 79.25 590 PRO A O 1
ATOM 4603 N N . ARG A 1 591 ? 29.537 10.611 -31.225 1.00 80.88 591 ARG A N 1
ATOM 4604 C CA . ARG A 1 591 ? 30.484 11.390 -30.417 1.00 80.88 591 ARG A CA 1
ATOM 4605 C C . ARG A 1 591 ? 31.260 10.508 -29.421 1.00 80.88 591 ARG A C 1
ATOM 4607 O O . ARG A 1 591 ? 30.684 9.554 -28.879 1.00 80.88 591 ARG A O 1
ATOM 4614 N N . PRO A 1 592 ? 32.528 10.834 -29.114 1.00 82.19 592 PRO A N 1
ATOM 4615 C CA . PRO A 1 592 ? 33.223 10.246 -27.975 1.00 82.19 592 PRO A CA 1
ATOM 4616 C C . PRO A 1 592 ? 32.544 10.671 -26.663 1.00 82.19 592 PRO A C 1
ATOM 4618 O O . PRO A 1 592 ? 32.072 11.801 -26.525 1.00 82.19 592 PRO A O 1
ATOM 4621 N N . ILE A 1 593 ? 32.458 9.740 -25.710 1.00 83.44 593 ILE A N 1
ATOM 4622 C CA . ILE A 1 593 ? 31.874 9.983 -24.383 1.00 83.44 593 ILE A CA 1
ATOM 4623 C C . ILE A 1 593 ? 32.997 10.496 -23.470 1.00 83.44 593 ILE A C 1
ATOM 4625 O O . ILE A 1 593 ? 34.024 9.817 -23.383 1.00 83.44 593 ILE A O 1
ATOM 4629 N N . PRO A 1 594 ? 32.830 11.643 -22.788 1.00 82.75 594 PRO A N 1
ATOM 4630 C CA . PRO A 1 594 ? 33.848 12.169 -21.883 1.00 82.75 594 PRO A CA 1
ATOM 4631 C C . PRO A 1 594 ? 34.049 11.267 -20.658 1.00 82.75 594 PRO A C 1
ATOM 4633 O O . PRO A 1 594 ? 33.177 10.473 -20.280 1.00 82.75 594 PRO A O 1
ATOM 4636 N N . GLU A 1 595 ? 35.202 11.403 -20.003 1.00 76.75 595 GLU A N 1
ATOM 4637 C CA . GLU A 1 595 ? 35.458 10.715 -18.741 1.00 76.75 595 GLU A CA 1
ATOM 4638 C C . GLU A 1 595 ? 34.508 11.224 -17.653 1.00 76.75 595 GLU A C 1
ATOM 4640 O O . GLU A 1 595 ? 34.375 12.419 -17.394 1.00 76.75 595 GLU A O 1
ATOM 4645 N N . LYS A 1 596 ? 33.812 10.285 -17.012 1.00 73.88 596 LYS A N 1
ATOM 4646 C CA . LYS A 1 596 ? 32.790 10.567 -16.003 1.00 73.88 596 LYS A CA 1
ATOM 4647 C C . LYS A 1 596 ? 33.272 10.164 -14.623 1.00 73.88 596 LYS A C 1
ATOM 4649 O O . LYS A 1 596 ? 33.986 9.178 -14.452 1.00 73.88 596 LYS A O 1
ATOM 4654 N N . LYS A 1 597 ? 32.794 10.889 -13.615 1.00 81.81 597 LYS A N 1
ATOM 4655 C CA . LYS A 1 597 ? 33.017 10.547 -12.207 1.00 81.81 597 LYS A CA 1
ATOM 4656 C C . LYS A 1 597 ? 32.442 9.161 -11.897 1.00 81.81 597 LYS A C 1
ATOM 4658 O O . LYS A 1 597 ? 31.430 8.759 -12.473 1.00 81.81 597 LYS A O 1
ATOM 4663 N N . TRP A 1 598 ? 33.055 8.455 -10.946 1.00 79.69 598 TRP A N 1
ATOM 4664 C CA . TRP A 1 598 ? 32.733 7.058 -10.619 1.00 79.69 598 TRP A CA 1
ATOM 4665 C C . TRP A 1 598 ? 31.236 6.812 -10.337 1.00 79.69 598 TRP A C 1
ATOM 4667 O O . TRP A 1 598 ? 30.681 5.809 -10.786 1.00 79.69 598 TRP A O 1
ATOM 4677 N N . TYR A 1 599 ? 30.555 7.753 -9.673 1.00 76.38 599 TYR A N 1
ATOM 4678 C CA . TYR A 1 599 ? 29.134 7.648 -9.316 1.00 76.38 599 TYR A CA 1
ATOM 4679 C C . TYR A 1 599 ? 28.171 7.854 -10.499 1.00 76.38 599 TYR A C 1
ATOM 4681 O O . TYR A 1 599 ? 27.006 7.480 -10.412 1.00 76.38 599 TYR A O 1
ATOM 4689 N N . LEU A 1 600 ? 28.641 8.416 -11.620 1.00 76.19 600 LEU A N 1
ATOM 4690 C CA . LEU A 1 600 ? 27.870 8.581 -12.864 1.00 76.19 600 LEU A CA 1
ATOM 4691 C C . LEU A 1 600 ? 28.078 7.409 -13.832 1.00 76.19 600 LEU A C 1
ATOM 4693 O O . LEU A 1 600 ? 27.624 7.441 -14.980 1.00 76.19 600 LEU A O 1
ATOM 4697 N N . THR A 1 601 ? 28.782 6.360 -13.403 1.00 84.25 601 THR A N 1
ATOM 4698 C CA . THR A 1 601 ? 28.944 5.162 -14.224 1.00 84.25 601 THR A CA 1
ATOM 4699 C C . THR A 1 601 ? 27.610 4.411 -14.361 1.00 84.25 601 THR A C 1
ATOM 4701 O O . THR A 1 601 ? 26.874 4.276 -13.383 1.00 84.25 601 THR A O 1
ATOM 4704 N N . PRO A 1 602 ? 27.269 3.899 -15.564 1.00 85.00 602 PRO A N 1
ATOM 4705 C CA . PRO A 1 602 ? 26.010 3.197 -15.814 1.00 85.00 602 PRO A CA 1
ATOM 4706 C C . PRO A 1 602 ? 25.719 2.060 -14.836 1.00 85.00 602 PRO A C 1
ATOM 4708 O O . PRO A 1 602 ? 24.570 1.866 -14.453 1.00 85.00 602 PRO A O 1
ATOM 4711 N N . SER A 1 603 ? 26.744 1.320 -14.413 1.00 85.62 603 SER A N 1
ATOM 4712 C CA . SER A 1 603 ? 26.620 0.227 -13.448 1.00 85.62 603 SER A CA 1
ATOM 4713 C C . SER A 1 603 ? 26.203 0.727 -12.065 1.00 85.62 603 SER A C 1
ATOM 4715 O O . SER A 1 603 ? 25.256 0.194 -11.492 1.00 85.62 603 SER A O 1
ATOM 4717 N N . VAL A 1 604 ? 26.849 1.779 -11.555 1.00 84.94 604 VAL A N 1
ATOM 4718 C CA . VAL A 1 604 ? 26.535 2.363 -10.241 1.00 84.94 604 VAL A CA 1
ATOM 4719 C C . VAL A 1 604 ? 25.143 2.996 -10.246 1.00 84.94 604 VAL A C 1
ATOM 4721 O O . VAL A 1 604 ? 24.348 2.716 -9.352 1.00 84.94 604 VAL A O 1
ATOM 4724 N N . VAL A 1 605 ? 24.796 3.755 -11.292 1.00 84.44 605 VAL A N 1
ATOM 4725 C CA . VAL A 1 605 ? 23.450 4.338 -11.456 1.00 84.44 605 VAL A CA 1
ATOM 4726 C C . VAL A 1 605 ? 22.375 3.246 -11.553 1.00 84.44 605 VAL A C 1
ATOM 4728 O O . VAL A 1 605 ? 21.291 3.382 -10.981 1.00 84.44 605 VAL A O 1
ATOM 4731 N N . SER A 1 606 ? 22.676 2.139 -12.239 1.00 88.25 606 SER A N 1
ATOM 4732 C CA . SER A 1 606 ? 21.754 1.002 -12.338 1.00 88.25 606 SER A CA 1
ATOM 4733 C C . SER A 1 606 ? 21.542 0.316 -10.987 1.00 88.25 606 SER A C 1
ATOM 4735 O O . SER A 1 606 ? 20.419 -0.047 -10.651 1.00 88.25 606 SER A O 1
ATOM 4737 N N . LEU A 1 607 ? 22.595 0.163 -10.184 1.00 88.19 607 LEU A N 1
ATOM 4738 C CA . LEU A 1 607 ? 22.493 -0.477 -8.875 1.00 88.19 607 LEU A CA 1
ATOM 4739 C C . LEU A 1 607 ? 21.767 0.427 -7.867 1.00 88.19 607 LEU A C 1
ATOM 4741 O O . LEU A 1 607 ? 20.814 -0.019 -7.241 1.00 88.19 607 LEU A O 1
ATOM 4745 N N . MET A 1 608 ? 22.124 1.712 -7.782 1.00 80.81 608 MET A N 1
ATOM 4746 C CA . MET A 1 608 ? 21.500 2.658 -6.844 1.00 80.81 608 MET A CA 1
ATOM 4747 C C . MET A 1 608 ? 20.011 2.913 -7.121 1.00 80.81 608 MET A C 1
ATOM 4749 O O . MET A 1 608 ? 19.252 3.173 -6.187 1.00 80.81 608 MET A O 1
ATOM 4753 N N . GLY A 1 609 ? 19.577 2.825 -8.383 1.00 82.25 609 GLY A N 1
ATOM 4754 C CA . GLY A 1 609 ? 18.187 3.094 -8.769 1.00 82.25 609 GLY A CA 1
ATOM 4755 C C . GLY A 1 609 ? 17.154 2.187 -8.093 1.00 82.25 609 GLY A C 1
ATOM 4756 O O . GLY A 1 609 ? 16.036 2.618 -7.824 1.00 82.25 609 GLY A O 1
ATOM 4757 N N . GLY A 1 610 ? 17.532 0.956 -7.746 1.00 82.81 610 GLY A N 1
ATOM 4758 C CA . GLY A 1 610 ? 16.621 -0.015 -7.147 1.00 82.81 610 GLY A CA 1
ATOM 4759 C C . GLY A 1 610 ? 16.378 0.177 -5.650 1.00 82.81 610 GLY A C 1
ATOM 4760 O O . GLY A 1 610 ? 15.412 -0.391 -5.137 1.00 82.81 610 GLY A O 1
ATOM 4761 N N . LEU A 1 611 ? 17.204 0.982 -4.966 1.00 82.25 611 LEU A N 1
ATOM 4762 C CA . LEU A 1 611 ? 17.182 1.145 -3.508 1.00 82.25 611 LEU A CA 1
ATOM 4763 C C . LEU A 1 611 ? 15.891 1.820 -3.024 1.00 82.25 611 LEU A C 1
ATOM 4765 O O . LEU A 1 611 ? 15.245 1.335 -2.098 1.00 82.25 611 LEU A O 1
ATOM 4769 N N . LEU A 1 612 ? 15.494 2.918 -3.674 1.00 77.81 612 LEU A N 1
ATOM 4770 C CA . LEU A 1 612 ? 14.295 3.679 -3.311 1.00 77.81 612 LEU A CA 1
ATOM 4771 C C . LEU A 1 612 ? 12.993 2.896 -3.575 1.00 77.81 612 LEU A C 1
ATOM 4773 O O . LEU A 1 612 ? 12.177 2.800 -2.654 1.00 77.81 612 LEU A O 1
ATOM 4777 N N . PRO A 1 613 ? 12.787 2.270 -4.758 1.00 84.44 613 PRO A N 1
ATOM 4778 C CA . PRO A 1 613 ? 11.639 1.395 -4.964 1.00 84.44 613 PRO A CA 1
ATOM 4779 C C . PRO A 1 613 ? 11.609 0.224 -3.977 1.00 84.44 613 PRO A C 1
ATOM 4781 O O . PRO A 1 613 ? 10.545 -0.088 -3.454 1.00 84.44 613 PRO A O 1
ATOM 4784 N N . PHE A 1 614 ? 12.756 -0.388 -3.659 1.00 83.75 614 PHE A N 1
ATOM 4785 C CA . PHE A 1 614 ? 12.822 -1.456 -2.660 1.00 83.75 614 PHE A CA 1
ATOM 4786 C C . PHE A 1 614 ? 12.415 -0.970 -1.264 1.00 83.75 614 PHE A C 1
ATOM 4788 O O . PHE A 1 614 ? 11.562 -1.593 -0.635 1.00 83.75 614 PHE A O 1
ATOM 4795 N N . GLY A 1 615 ? 12.952 0.167 -0.808 1.00 76.50 615 GLY A N 1
ATOM 4796 C CA . GLY A 1 615 ? 12.577 0.774 0.472 1.00 76.50 615 GLY A CA 1
ATOM 4797 C C . GLY A 1 615 ? 11.075 1.055 0.566 1.00 76.50 615 GLY A C 1
ATOM 4798 O O . GLY A 1 615 ? 10.470 0.819 1.609 1.00 76.50 615 GLY A O 1
ATOM 4799 N N . SER A 1 616 ? 10.453 1.458 -0.547 1.00 72.06 616 SER A N 1
ATOM 4800 C CA . SER A 1 616 ? 9.014 1.739 -0.603 1.00 72.06 616 SER A CA 1
ATOM 4801 C C . SER A 1 616 ? 8.106 0.511 -0.468 1.00 72.06 616 SER A C 1
ATOM 4803 O O . SER A 1 616 ? 6.970 0.647 -0.022 1.00 72.06 616 SER A O 1
ATOM 4805 N N . ILE A 1 617 ? 8.598 -0.681 -0.820 1.00 78.81 617 ILE A N 1
ATOM 4806 C CA . ILE A 1 617 ? 7.835 -1.939 -0.753 1.00 78.81 617 ILE A CA 1
ATOM 4807 C C . ILE A 1 617 ? 8.337 -2.887 0.341 1.00 78.81 617 ILE A C 1
ATOM 4809 O O . ILE A 1 617 ? 7.805 -3.984 0.483 1.00 78.81 617 ILE A O 1
ATOM 4813 N N . PHE A 1 618 ? 9.365 -2.506 1.106 1.00 76.88 618 PHE A N 1
ATOM 4814 C CA . PHE A 1 618 ? 10.086 -3.399 2.020 1.00 76.88 618 PHE A CA 1
ATOM 4815 C C . PHE A 1 618 ? 9.174 -4.076 3.053 1.00 76.88 618 PHE A C 1
ATOM 4817 O O . PHE A 1 618 ? 9.217 -5.295 3.229 1.00 76.88 618 PHE A O 1
ATOM 4824 N N . ILE A 1 619 ? 8.314 -3.287 3.703 1.00 70.69 619 ILE A N 1
ATOM 4825 C CA . ILE A 1 619 ? 7.350 -3.781 4.697 1.00 70.69 619 ILE A CA 1
ATOM 4826 C C . ILE A 1 619 ? 6.352 -4.751 4.059 1.00 70.69 619 ILE A C 1
ATOM 4828 O O . ILE A 1 619 ? 5.995 -5.768 4.646 1.00 70.69 619 ILE A O 1
ATOM 4832 N N . GLU A 1 620 ? 5.959 -4.493 2.820 1.00 72.44 620 GLU A N 1
ATOM 4833 C CA . GLU A 1 620 ? 4.986 -5.319 2.112 1.00 72.44 620 GLU A CA 1
ATOM 4834 C C . GLU A 1 620 ? 5.573 -6.613 1.612 1.00 72.44 620 GLU A C 1
ATOM 4836 O O . GLU A 1 620 ? 4.948 -7.671 1.695 1.00 72.44 620 GLU A O 1
ATOM 4841 N N . MET A 1 621 ? 6.832 -6.557 1.2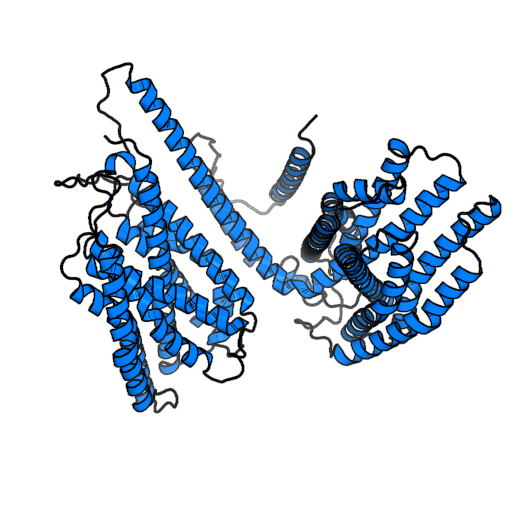02 1.00 76.19 621 MET A N 1
ATOM 4842 C CA . MET A 1 621 ? 7.574 -7.743 0.849 1.00 76.19 621 MET A CA 1
ATOM 4843 C C . MET A 1 621 ? 7.617 -8.722 2.033 1.00 76.19 621 MET A C 1
ATOM 4845 O O . MET A 1 621 ? 7.400 -9.915 1.830 1.00 76.19 621 MET A O 1
ATOM 4849 N N . TYR A 1 622 ? 7.763 -8.246 3.279 1.00 76.81 622 TYR A N 1
ATOM 4850 C CA . TYR A 1 622 ? 7.665 -9.095 4.476 1.00 76.81 622 TYR A CA 1
ATOM 4851 C C . TYR A 1 622 ? 6.313 -9.819 4.589 1.00 76.81 622 TYR A C 1
ATOM 4853 O O . TYR A 1 622 ? 6.271 -11.025 4.870 1.00 76.81 622 TYR A O 1
ATOM 4861 N N . PHE A 1 623 ? 5.202 -9.110 4.372 1.00 69.00 623 PHE A N 1
ATOM 4862 C CA . PHE A 1 623 ? 3.866 -9.703 4.433 1.00 69.00 623 PHE A CA 1
ATOM 4863 C C . PHE A 1 623 ? 3.627 -10.698 3.296 1.00 69.00 623 PHE A C 1
ATOM 4865 O O . PHE A 1 623 ? 3.085 -11.780 3.539 1.00 69.00 623 PHE A O 1
ATOM 4872 N N . VAL A 1 624 ? 4.098 -10.385 2.087 1.00 74.19 624 VAL A N 1
ATOM 4873 C CA . VAL A 1 624 ? 4.056 -11.283 0.928 1.00 74.19 624 VAL A CA 1
ATOM 4874 C C . VAL A 1 624 ? 4.852 -12.561 1.217 1.00 74.19 624 VAL A C 1
ATOM 4876 O O . VAL A 1 624 ? 4.278 -13.648 1.150 1.00 74.19 624 VAL A O 1
ATOM 4879 N N . PHE A 1 625 ? 6.121 -12.469 1.639 1.00 75.62 625 PHE A N 1
ATOM 4880 C CA . PHE A 1 625 ? 6.941 -13.642 1.992 1.00 75.62 625 PHE A CA 1
ATOM 4881 C C . PHE A 1 625 ? 6.305 -14.477 3.111 1.00 75.62 625 PHE A C 1
ATOM 4883 O O . PHE A 1 625 ? 6.262 -15.704 3.028 1.00 75.62 625 PHE A O 1
ATOM 4890 N N . THR A 1 626 ? 5.747 -13.826 4.133 1.00 69.00 626 THR A N 1
ATOM 4891 C CA . THR A 1 626 ? 5.048 -14.523 5.222 1.00 69.00 626 THR A CA 1
ATOM 4892 C C . THR A 1 626 ? 3.815 -15.266 4.717 1.00 69.00 626 THR A C 1
ATOM 4894 O O . THR A 1 626 ? 3.522 -16.364 5.184 1.00 69.00 626 THR A O 1
ATOM 4897 N N . SER A 1 627 ? 3.112 -14.712 3.737 1.00 69.25 627 SER A N 1
ATOM 4898 C CA . SER A 1 627 ? 1.897 -15.329 3.214 1.00 69.25 627 SER A CA 1
ATOM 4899 C C . SER A 1 627 ? 2.190 -16.526 2.313 1.00 69.25 627 SER A C 1
ATOM 4901 O O . SER A 1 627 ? 1.534 -17.559 2.435 1.00 69.25 627 SER A O 1
ATOM 4903 N N . PHE A 1 628 ? 3.223 -16.422 1.471 1.00 70.19 628 PHE A N 1
ATOM 4904 C CA . PHE A 1 628 ? 3.661 -17.516 0.602 1.00 70.19 628 PHE A CA 1
ATOM 4905 C C . PHE A 1 628 ? 4.294 -18.679 1.381 1.00 70.19 628 PHE A C 1
ATOM 4907 O O . PHE A 1 628 ? 4.012 -19.833 1.067 1.00 70.19 628 PHE A O 1
ATOM 4914 N N . TRP A 1 629 ? 5.113 -18.401 2.404 1.00 74.12 629 TRP A N 1
ATOM 4915 C CA . TRP A 1 629 ? 5.923 -19.437 3.065 1.00 74.12 629 TRP A CA 1
ATOM 4916 C C . TRP A 1 629 ? 5.417 -19.891 4.444 1.00 74.12 629 TRP A C 1
ATOM 4918 O O . TRP A 1 629 ? 5.721 -21.012 4.845 1.00 74.12 629 TRP A O 1
ATOM 4928 N N . ASN A 1 630 ? 4.632 -19.082 5.173 1.00 58.91 630 ASN A N 1
ATOM 4929 C CA . ASN A 1 630 ? 4.082 -19.435 6.498 1.00 58.91 630 ASN A CA 1
ATOM 4930 C C . ASN A 1 630 ? 2.570 -19.769 6.476 1.00 58.91 630 ASN A C 1
ATOM 4932 O O . ASN A 1 630 ? 1.929 -19.756 7.528 1.00 58.91 630 ASN A O 1
ATOM 4936 N N . TYR A 1 631 ? 1.989 -20.066 5.303 1.00 54.72 631 TYR A N 1
ATOM 4937 C CA . TYR A 1 631 ? 0.579 -20.474 5.109 1.00 54.72 631 TYR A CA 1
ATOM 4938 C C . TYR A 1 631 ? -0.486 -19.518 5.686 1.00 54.72 631 TYR A C 1
ATOM 4940 O O . TYR A 1 631 ? -1.640 -19.903 5.883 1.00 54.72 631 TYR A O 1
ATOM 4948 N N . LYS A 1 632 ? -0.138 -18.254 5.950 1.00 42.81 632 LYS A N 1
ATOM 4949 C CA . LYS A 1 632 ? -1.106 -17.228 6.359 1.00 42.81 632 LYS A CA 1
ATOM 4950 C C . LYS A 1 632 ? -1.657 -16.550 5.112 1.00 42.81 632 LYS A C 1
ATOM 4952 O O . LYS A 1 632 ? -0.931 -15.846 4.428 1.00 42.81 632 LYS A O 1
ATOM 4957 N N . VAL A 1 633 ? -2.932 -16.761 4.801 1.00 49.00 633 VAL A N 1
ATOM 4958 C CA . VAL A 1 633 ? -3.553 -16.141 3.621 1.00 49.00 633 VAL A CA 1
ATOM 4959 C C . VAL A 1 633 ? -3.573 -14.616 3.785 1.00 49.00 633 VAL A C 1
ATOM 4961 O O . VAL A 1 633 ? -4.063 -14.098 4.790 1.00 49.00 633 VAL A O 1
ATOM 4964 N N . TYR A 1 634 ? -3.034 -13.903 2.794 1.00 54.66 634 TYR A N 1
ATOM 4965 C CA . TYR A 1 634 ? -3.084 -12.446 2.733 1.00 54.66 634 TYR A CA 1
ATOM 4966 C C . TYR A 1 634 ? -4.448 -11.989 2.211 1.00 54.66 634 TYR A C 1
ATOM 4968 O O . TYR A 1 634 ? -4.706 -12.048 1.012 1.00 54.66 634 TYR A O 1
ATOM 4976 N N . TYR A 1 635 ? -5.333 -11.546 3.103 1.00 54.31 635 TYR A N 1
ATOM 4977 C CA . TYR A 1 635 ? -6.711 -11.184 2.740 1.00 54.31 635 TYR A CA 1
ATOM 4978 C C . TYR A 1 635 ? -6.876 -9.743 2.225 1.00 54.31 635 TYR A C 1
ATOM 4980 O O . TYR A 1 635 ? -7.963 -9.366 1.793 1.00 54.31 635 TYR A O 1
ATOM 4988 N N . VAL A 1 636 ? -5.824 -8.916 2.244 1.00 58.81 636 VAL A N 1
ATOM 4989 C CA . VAL A 1 636 ? -5.928 -7.478 1.934 1.00 58.81 636 VAL A CA 1
ATOM 4990 C C . VAL A 1 636 ? -5.549 -7.185 0.471 1.00 58.81 636 VAL A C 1
ATOM 4992 O O . VAL A 1 636 ? -4.624 -6.429 0.182 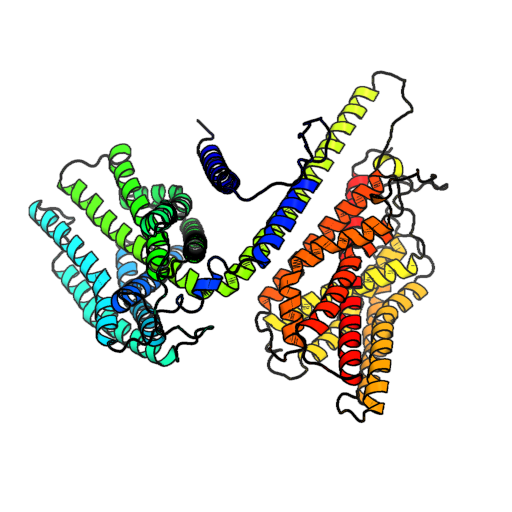1.00 58.81 636 VAL A O 1
ATOM 4995 N N . TYR A 1 637 ? -6.269 -7.771 -0.494 1.00 68.00 637 TYR A N 1
ATOM 4996 C CA . TYR A 1 637 ? -5.979 -7.595 -1.932 1.00 68.00 637 TYR A CA 1
ATOM 4997 C C . TYR A 1 637 ? -6.070 -6.137 -2.414 1.00 68.00 637 TYR A C 1
ATOM 4999 O O . TYR A 1 637 ? -5.276 -5.715 -3.254 1.00 68.00 637 TYR A O 1
ATOM 5007 N N . GLY A 1 638 ? -6.983 -5.337 -1.847 1.00 67.00 638 GLY A N 1
ATOM 5008 C CA . GLY A 1 638 ? -7.098 -3.906 -2.164 1.00 67.00 638 GLY A CA 1
ATOM 5009 C C . GLY A 1 638 ? -5.836 -3.108 -1.824 1.00 67.00 638 GLY A C 1
ATOM 5010 O O . GLY A 1 638 ? -5.530 -2.108 -2.466 1.00 67.00 638 GLY A O 1
ATOM 5011 N N . PHE A 1 639 ? -5.057 -3.585 -0.859 1.00 64.56 639 PHE A N 1
ATOM 5012 C CA . PHE A 1 639 ? -3.812 -2.947 -0.473 1.00 64.56 639 PHE A CA 1
ATOM 5013 C C . PHE A 1 639 ? -2.625 -3.397 -1.339 1.00 64.56 639 PHE A C 1
ATOM 5015 O O . PHE A 1 639 ? -1.800 -2.563 -1.700 1.00 64.56 639 PHE A O 1
ATOM 5022 N N . MET A 1 640 ? -2.608 -4.646 -1.825 1.00 73.81 640 MET A N 1
ATOM 5023 C CA . MET A 1 640 ? -1.663 -5.071 -2.875 1.00 73.81 640 MET A CA 1
ATOM 5024 C C . MET A 1 640 ? -1.782 -4.217 -4.148 1.00 73.81 640 MET A C 1
ATOM 5026 O O . MET A 1 640 ? -0.767 -3.907 -4.771 1.00 73.81 640 MET A O 1
ATOM 5030 N N . LEU A 1 641 ? -3.001 -3.796 -4.519 1.00 82.38 641 LEU A N 1
ATOM 5031 C CA . LEU A 1 641 ? -3.224 -2.881 -5.646 1.00 82.38 641 LEU A CA 1
ATOM 5032 C C . LEU A 1 641 ? -2.531 -1.532 -5.428 1.00 82.38 641 LEU A C 1
ATOM 5034 O O . LEU A 1 641 ? -1.860 -1.022 -6.322 1.00 82.38 641 LEU A O 1
ATOM 5038 N N . LEU A 1 642 ? -2.679 -0.964 -4.233 1.00 74.06 642 LEU A N 1
ATOM 5039 C CA . LEU A 1 642 ? -2.071 0.311 -3.868 1.00 74.06 642 LEU A CA 1
ATOM 5040 C C . LEU A 1 642 ? -0.537 0.225 -3.902 1.00 74.06 642 LEU A C 1
ATOM 5042 O O . LEU A 1 642 ? 0.110 1.091 -4.488 1.00 74.06 642 LEU A O 1
ATOM 5046 N N . VAL A 1 643 ? 0.042 -0.841 -3.347 1.00 78.19 643 VAL A N 1
ATOM 5047 C CA . VAL A 1 643 ? 1.498 -1.075 -3.348 1.00 78.19 643 VAL A CA 1
ATOM 5048 C C . VAL A 1 643 ? 2.030 -1.220 -4.772 1.00 78.19 643 VAL A C 1
ATOM 5050 O O . VAL A 1 643 ? 3.067 -0.650 -5.108 1.00 78.19 643 VAL A O 1
ATOM 5053 N N . PHE A 1 644 ? 1.294 -1.918 -5.638 1.00 87.25 644 PHE A N 1
ATOM 5054 C CA . PHE A 1 644 ? 1.636 -2.040 -7.052 1.00 87.25 644 PHE A CA 1
ATOM 5055 C C . PHE A 1 644 ? 1.656 -0.678 -7.766 1.00 87.25 644 PHE A C 1
ATOM 5057 O O . PHE A 1 644 ? 2.609 -0.378 -8.486 1.00 87.25 644 PHE A O 1
ATOM 5064 N N . VAL A 1 645 ? 0.655 0.178 -7.531 1.00 86.38 645 VAL A N 1
ATOM 5065 C CA . VAL A 1 645 ? 0.602 1.533 -8.112 1.00 86.38 645 VAL A CA 1
ATOM 5066 C C . VAL A 1 645 ? 1.791 2.382 -7.655 1.00 86.38 645 VAL A C 1
ATOM 5068 O O . VAL A 1 645 ? 2.423 3.048 -8.474 1.00 86.38 645 VAL A O 1
ATOM 5071 N N . ILE A 1 646 ? 2.137 2.334 -6.369 1.00 81.25 646 ILE A N 1
ATOM 5072 C CA . ILE A 1 646 ? 3.295 3.060 -5.830 1.00 81.25 646 ILE A CA 1
ATOM 5073 C C . ILE A 1 646 ? 4.589 2.564 -6.456 1.00 81.25 646 ILE A C 1
ATOM 5075 O O . ILE A 1 646 ? 5.394 3.381 -6.896 1.00 81.25 646 ILE A O 1
ATOM 5079 N N . LEU A 1 647 ? 4.781 1.246 -6.530 1.00 87.38 647 LEU A N 1
ATOM 5080 C CA . LEU A 1 647 ? 5.969 0.661 -7.139 1.00 87.38 647 LEU A CA 1
ATOM 5081 C C . LEU A 1 647 ? 6.143 1.172 -8.576 1.00 87.38 647 LEU A C 1
ATOM 5083 O O . LEU A 1 647 ? 7.238 1.591 -8.946 1.00 87.38 647 LEU A O 1
ATOM 5087 N N . VAL A 1 648 ? 5.066 1.218 -9.366 1.00 90.75 648 VAL A N 1
ATOM 5088 C CA . VAL A 1 648 ? 5.085 1.773 -10.730 1.00 90.75 648 VAL A CA 1
ATOM 5089 C C . VAL A 1 648 ? 5.494 3.250 -10.733 1.00 90.75 648 VAL A C 1
ATOM 5091 O O . VAL A 1 648 ? 6.362 3.640 -11.507 1.00 90.75 648 VAL A O 1
ATOM 5094 N N . ILE A 1 649 ? 4.925 4.079 -9.855 1.00 86.75 649 ILE A N 1
ATOM 5095 C CA . ILE A 1 649 ? 5.251 5.513 -9.804 1.00 86.75 649 ILE A CA 1
ATOM 5096 C C . ILE A 1 649 ? 6.714 5.729 -9.390 1.00 86.75 649 ILE A C 1
ATOM 5098 O O . ILE A 1 649 ? 7.452 6.432 -10.079 1.00 86.75 649 ILE A O 1
ATOM 5102 N N . VAL A 1 650 ? 7.157 5.106 -8.295 1.00 84.38 650 VAL A N 1
ATOM 5103 C CA . VAL A 1 650 ? 8.512 5.285 -7.748 1.00 84.38 650 VAL A CA 1
ATOM 5104 C C . VAL A 1 650 ? 9.565 4.777 -8.731 1.00 84.38 650 VAL A C 1
ATOM 5106 O O . VAL A 1 650 ? 10.560 5.464 -8.966 1.00 84.38 650 VAL A O 1
ATOM 5109 N N . THR A 1 651 ? 9.343 3.616 -9.359 1.00 90.69 651 THR A N 1
ATOM 5110 C CA . THR A 1 651 ? 10.271 3.081 -10.371 1.00 90.69 651 THR A CA 1
ATOM 5111 C C . THR A 1 651 ? 10.413 4.022 -11.566 1.00 90.69 651 THR A C 1
ATOM 5113 O O . THR A 1 651 ? 11.539 4.282 -11.992 1.00 90.69 651 THR A O 1
ATOM 5116 N N . VAL A 1 652 ? 9.319 4.607 -12.067 1.00 91.25 652 VAL A N 1
ATOM 5117 C CA . VAL A 1 652 ? 9.369 5.619 -13.138 1.00 91.25 652 VAL A CA 1
ATOM 5118 C C . VAL A 1 652 ? 10.120 6.873 -12.687 1.00 91.25 652 VAL A C 1
ATOM 5120 O O . VAL A 1 652 ? 10.994 7.355 -13.402 1.00 91.25 652 VAL A O 1
ATOM 5123 N N . CYS A 1 653 ? 9.832 7.404 -11.498 1.00 85.06 653 CYS A N 1
ATOM 5124 C CA . CYS A 1 653 ? 10.492 8.613 -11.004 1.00 85.06 653 CYS A CA 1
ATOM 5125 C C . CYS A 1 653 ? 12.010 8.433 -10.874 1.00 85.06 653 CYS A C 1
ATOM 5127 O O . CYS A 1 653 ? 12.777 9.263 -11.365 1.00 85.06 653 CYS A O 1
ATOM 5129 N N . VAL A 1 654 ? 12.453 7.343 -10.244 1.00 85.88 654 VAL A N 1
ATOM 5130 C CA . VAL A 1 654 ? 13.880 7.096 -9.996 1.00 85.88 654 VAL A CA 1
ATOM 5131 C C . VAL A 1 654 ? 14.632 6.827 -11.298 1.00 85.88 654 VAL A C 1
ATOM 5133 O O . VAL A 1 654 ? 15.731 7.347 -11.489 1.00 85.88 654 VAL A O 1
ATOM 5136 N N . THR A 1 655 ? 14.026 6.095 -12.235 1.00 91.19 655 THR A N 1
ATOM 5137 C CA . THR A 1 655 ? 14.640 5.865 -13.551 1.00 91.19 655 THR A CA 1
ATOM 5138 C C . THR A 1 655 ? 14.731 7.131 -14.386 1.00 91.19 655 THR A C 1
ATOM 5140 O O . THR A 1 655 ? 15.773 7.355 -15.000 1.00 91.19 655 THR A O 1
ATOM 5143 N N . ILE A 1 656 ? 13.723 8.011 -14.359 1.00 88.81 656 ILE A N 1
ATOM 5144 C CA . ILE A 1 656 ? 13.799 9.324 -15.016 1.00 88.81 656 ILE A CA 1
ATOM 5145 C C . ILE A 1 656 ? 14.977 10.132 -14.459 1.00 88.81 656 ILE A C 1
ATOM 5147 O O . ILE A 1 656 ? 15.803 10.612 -15.238 1.00 88.81 656 ILE A O 1
ATOM 5151 N N . VAL A 1 657 ? 15.106 10.222 -13.132 1.00 84.50 657 VAL A N 1
ATOM 5152 C CA . VAL A 1 657 ? 16.218 10.927 -12.469 1.00 84.50 657 VAL A CA 1
ATOM 5153 C C . VAL A 1 657 ? 17.570 10.322 -12.863 1.00 84.50 657 VAL A C 1
ATOM 5155 O O . VAL A 1 657 ? 18.479 11.053 -13.259 1.00 84.50 657 VAL A O 1
ATOM 5158 N 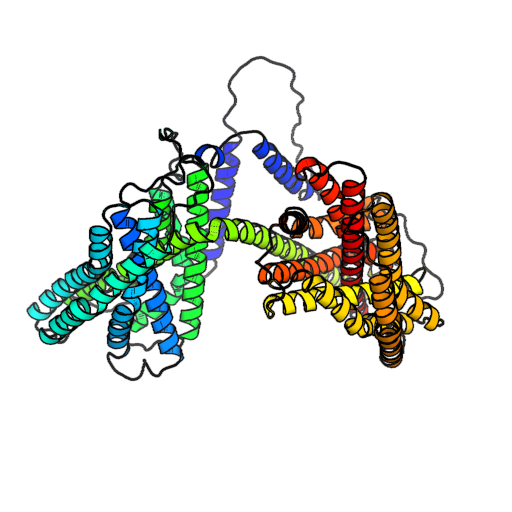N . GLY A 1 658 ? 17.698 8.992 -12.834 1.00 84.69 658 GLY A N 1
ATOM 5159 C CA . GLY A 1 658 ? 18.914 8.293 -13.254 1.00 84.69 658 GLY A CA 1
ATOM 5160 C C . GLY A 1 658 ? 19.270 8.554 -14.720 1.00 84.69 658 GLY A C 1
ATOM 5161 O O . GLY A 1 658 ? 20.425 8.838 -15.038 1.00 84.69 658 GLY A O 1
ATOM 5162 N N . THR A 1 659 ? 18.279 8.536 -15.619 1.00 89.62 659 THR A N 1
ATOM 5163 C CA . THR A 1 659 ? 18.499 8.874 -17.033 1.00 89.62 659 THR A CA 1
ATOM 5164 C C . THR A 1 659 ? 18.881 10.328 -17.241 1.00 89.62 659 THR A C 1
ATOM 5166 O O . THR A 1 659 ? 19.730 10.606 -18.082 1.00 89.62 659 THR A O 1
ATOM 5169 N N . TYR A 1 660 ? 18.318 11.248 -16.459 1.00 85.88 660 TYR A N 1
ATOM 5170 C CA . TYR A 1 660 ? 18.662 12.661 -16.533 1.00 85.88 660 TYR A CA 1
ATOM 5171 C C . TYR A 1 660 ? 20.120 12.907 -16.137 1.00 85.88 660 TYR A C 1
ATOM 5173 O O . TYR A 1 660 ? 20.861 13.540 -16.885 1.00 85.88 660 TYR A O 1
ATOM 5181 N N . PHE A 1 661 ? 20.573 12.331 -15.017 1.00 83.75 661 PHE A N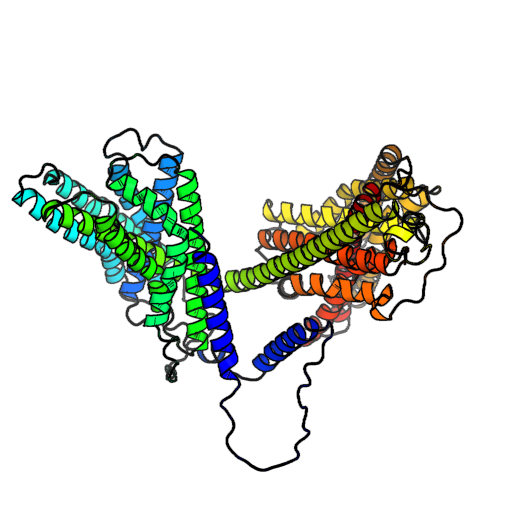 1
ATOM 5182 C CA . PHE A 1 661 ? 21.978 12.429 -14.612 1.00 83.75 661 PHE A CA 1
ATOM 5183 C C . PHE A 1 661 ? 22.933 11.819 -15.638 1.00 83.75 661 PHE A C 1
ATOM 5185 O O . PHE A 1 661 ? 24.011 12.365 -15.868 1.00 83.75 661 PHE A O 1
ATOM 5192 N N . LEU A 1 662 ? 22.537 10.722 -16.287 1.00 85.31 662 LEU A N 1
ATOM 5193 C CA . LEU A 1 662 ? 23.349 10.091 -17.323 1.00 85.31 662 LEU A CA 1
ATOM 5194 C C . LEU A 1 662 ? 23.469 10.958 -18.585 1.00 85.31 662 LEU A C 1
ATOM 5196 O O . LEU A 1 662 ? 24.553 11.055 -19.157 1.00 85.31 662 LEU A O 1
ATOM 5200 N N . LEU A 1 663 ? 22.373 11.603 -18.994 1.00 87.12 663 LEU A N 1
ATOM 5201 C CA . LEU A 1 663 ? 22.364 12.531 -20.124 1.00 87.12 663 LEU A CA 1
ATOM 5202 C C . LEU A 1 663 ? 23.153 13.810 -19.817 1.00 87.12 663 LEU A C 1
ATOM 5204 O O . LEU A 1 663 ? 23.861 14.300 -20.690 1.00 87.12 663 LEU A O 1
ATOM 5208 N N . ASN A 1 664 ? 23.104 14.304 -18.577 1.00 83.12 664 ASN A N 1
ATOM 5209 C CA . ASN A 1 664 ? 23.951 15.412 -18.120 1.00 83.12 664 ASN A CA 1
ATOM 5210 C C . ASN A 1 664 ? 25.438 15.052 -18.098 1.00 83.12 664 ASN A C 1
ATOM 5212 O O . ASN A 1 664 ? 26.275 15.925 -18.274 1.00 83.12 664 ASN A O 1
ATOM 5216 N N . ALA A 1 665 ? 25.767 13.772 -17.916 1.00 81.50 665 ALA A N 1
ATOM 5217 C CA . ALA A 1 665 ? 27.121 13.245 -18.067 1.00 81.50 665 ALA A CA 1
ATOM 5218 C C . ALA A 1 665 ? 27.486 12.938 -19.535 1.00 81.50 665 ALA A C 1
ATOM 5220 O O . ALA A 1 665 ? 28.440 12.204 -19.787 1.00 81.50 665 ALA A O 1
ATOM 5221 N N . GLU A 1 666 ? 26.693 13.433 -20.491 1.00 84.75 666 GLU A N 1
ATOM 5222 C CA . GLU A 1 666 ? 26.905 13.319 -21.939 1.00 84.75 666 GLU A CA 1
ATOM 5223 C C . GLU A 1 666 ? 26.952 11.876 -22.469 1.00 84.75 666 GLU A C 1
ATOM 5225 O O . GLU A 1 666 ? 27.425 11.595 -23.572 1.00 84.75 666 GLU A O 1
ATOM 5230 N N . ASN A 1 667 ? 26.418 10.932 -21.693 1.00 86.12 667 ASN A N 1
ATOM 5231 C CA . ASN A 1 667 ? 26.394 9.525 -22.047 1.00 86.12 667 ASN A CA 1
ATOM 5232 C C . ASN A 1 667 ? 25.032 9.145 -22.646 1.00 86.12 667 ASN A C 1
ATOM 5234 O O . ASN A 1 667 ? 24.033 8.991 -21.941 1.00 86.12 667 ASN A O 1
ATOM 5238 N N . TYR A 1 668 ? 25.009 8.929 -23.962 1.00 85.62 668 TYR A N 1
ATOM 5239 C CA . TYR A 1 668 ? 23.803 8.565 -24.711 1.00 85.62 668 TYR A CA 1
ATOM 5240 C C . TYR A 1 668 ? 23.338 7.111 -24.506 1.00 85.62 668 TYR A C 1
ATOM 5242 O O . TYR A 1 668 ? 22.251 6.756 -24.959 1.00 85.62 668 TYR A O 1
ATOM 5250 N N . HIS A 1 669 ? 24.087 6.256 -23.797 1.00 88.69 669 HIS A N 1
ATOM 5251 C CA . HIS A 1 669 ? 23.695 4.865 -23.514 1.00 88.69 669 HIS A CA 1
ATOM 5252 C C . HIS A 1 669 ? 22.685 4.742 -22.356 1.00 88.69 669 HIS A C 1
ATOM 5254 O O . HIS A 1 669 ? 22.860 3.969 -21.408 1.00 88.69 669 HIS A O 1
ATOM 5260 N N . TRP A 1 670 ? 21.593 5.501 -22.425 1.00 90.81 670 TRP A N 1
ATOM 5261 C CA . TRP A 1 670 ? 20.576 5.557 -21.373 1.00 90.81 670 TRP A CA 1
ATOM 5262 C C . TRP A 1 670 ? 19.591 4.386 -21.401 1.00 90.81 670 TRP A C 1
ATOM 5264 O O . TRP A 1 670 ? 19.046 4.043 -20.359 1.00 90.81 670 TRP A O 1
ATOM 5274 N N . GLN A 1 671 ? 19.388 3.730 -22.547 1.00 93.44 671 GLN A N 1
ATOM 5275 C CA . GLN A 1 671 ? 18.342 2.712 -22.719 1.00 93.44 671 GLN A CA 1
ATOM 5276 C C . GLN A 1 671 ? 18.505 1.529 -21.753 1.00 93.44 671 GLN A C 1
ATOM 5278 O O . GLN A 1 671 ? 17.646 1.300 -20.904 1.00 93.44 671 GLN A O 1
ATOM 5283 N N . TRP A 1 672 ? 19.633 0.819 -21.817 1.00 93.56 672 TRP A N 1
ATOM 5284 C CA . TRP A 1 672 ? 19.911 -0.296 -20.906 1.00 93.56 672 TRP A CA 1
ATOM 5285 C C . TRP A 1 672 ? 20.080 0.158 -19.462 1.00 93.56 672 TRP A C 1
ATOM 5287 O O . TRP A 1 672 ? 19.598 -0.512 -18.557 1.00 93.56 672 TRP A O 1
ATOM 5297 N N . THR A 1 673 ? 20.702 1.317 -19.248 1.00 92.00 673 THR A N 1
ATOM 5298 C CA . THR A 1 673 ? 20.883 1.882 -17.907 1.00 92.00 673 THR A CA 1
ATOM 5299 C C . THR A 1 673 ? 19.535 2.145 -17.233 1.00 92.00 673 THR A C 1
ATOM 5301 O O . THR A 1 673 ? 19.351 1.784 -16.080 1.00 92.00 673 THR A O 1
ATOM 5304 N N . SER A 1 674 ? 18.554 2.695 -17.956 1.00 93.81 674 SER A N 1
ATOM 5305 C CA . SER A 1 674 ? 17.198 2.928 -17.437 1.00 93.81 674 SER A CA 1
ATOM 5306 C C . SER A 1 674 ? 16.468 1.627 -17.105 1.00 93.81 674 SER A C 1
ATOM 5308 O O . SER A 1 674 ? 15.830 1.527 -16.059 1.00 93.81 674 SER A O 1
ATOM 5310 N N . PHE A 1 675 ? 16.630 0.604 -17.950 1.00 95.56 675 PHE A N 1
ATOM 5311 C CA . PHE A 1 675 ? 16.059 -0.716 -17.719 1.00 95.56 675 PHE A CA 1
ATOM 5312 C C . PHE A 1 675 ? 16.668 -1.377 -16.473 1.00 95.56 675 PHE A C 1
ATOM 5314 O O . PHE A 1 675 ? 15.942 -1.785 -15.569 1.00 95.56 675 PHE A O 1
ATOM 5321 N N . PHE A 1 676 ? 18.001 -1.441 -16.382 1.00 94.88 676 PHE A N 1
ATOM 5322 C CA . PHE A 1 676 ? 18.692 -2.052 -15.244 1.00 94.88 676 PHE A CA 1
ATOM 5323 C C . PHE A 1 676 ? 18.520 -1.258 -13.945 1.00 94.88 676 PHE A C 1
ATOM 5325 O O . PHE A 1 676 ? 18.473 -1.862 -12.877 1.00 94.88 676 PHE A O 1
ATOM 5332 N N . SER A 1 677 ? 18.360 0.064 -14.032 1.00 92.25 677 SER A N 1
ATOM 5333 C CA . SER A 1 677 ? 18.101 0.940 -12.886 1.00 92.25 677 SER A CA 1
ATOM 5334 C C . SER A 1 677 ? 16.792 0.624 -12.166 1.00 92.25 677 SER A C 1
ATOM 5336 O O . SER A 1 677 ? 16.776 0.614 -10.940 1.00 92.25 677 SER A O 1
ATOM 5338 N N . ALA A 1 678 ? 15.718 0.289 -12.889 1.00 93.81 678 ALA A N 1
ATOM 5339 C CA . ALA A 1 678 ? 14.499 -0.217 -12.253 1.00 93.81 678 ALA A CA 1
ATOM 5340 C C . ALA A 1 678 ? 14.540 -1.730 -11.987 1.00 93.81 678 ALA A C 1
ATOM 5342 O O . ALA A 1 678 ? 13.977 -2.193 -10.997 1.00 93.81 678 ALA A O 1
ATOM 5343 N N . ALA A 1 679 ? 15.199 -2.523 -12.838 1.00 95.69 679 ALA A N 1
ATOM 5344 C CA . ALA A 1 679 ? 15.291 -3.970 -12.633 1.00 95.69 679 ALA A CA 1
ATOM 5345 C C . ALA A 1 679 ? 16.092 -4.344 -11.371 1.00 95.69 679 ALA A C 1
ATOM 5347 O O . ALA A 1 679 ? 15.828 -5.384 -10.765 1.00 95.69 679 ALA A O 1
ATOM 5348 N N . SER A 1 680 ? 17.028 -3.495 -10.931 1.00 95.19 680 SER A N 1
ATOM 5349 C CA . SER A 1 680 ? 17.820 -3.715 -9.715 1.00 95.19 680 SER A CA 1
ATOM 5350 C C . SER A 1 680 ? 16.975 -3.790 -8.439 1.00 95.19 680 SER A C 1
ATOM 5352 O O . SER A 1 680 ? 17.405 -4.428 -7.479 1.00 95.19 680 SER A O 1
ATOM 5354 N N . THR A 1 681 ? 15.733 -3.282 -8.429 1.00 93.50 681 THR A N 1
ATOM 5355 C CA . THR A 1 681 ? 14.776 -3.519 -7.331 1.00 93.50 681 THR A CA 1
ATOM 5356 C C . THR A 1 681 ? 14.597 -5.011 -7.038 1.00 93.50 681 THR A C 1
ATOM 5358 O O . THR A 1 681 ? 14.539 -5.406 -5.876 1.00 93.50 681 THR A O 1
ATOM 5361 N N . ALA A 1 682 ? 14.589 -5.866 -8.065 1.00 95.31 682 ALA A N 1
ATOM 5362 C CA . ALA A 1 682 ? 14.490 -7.312 -7.880 1.00 95.31 682 ALA A CA 1
ATOM 5363 C C . ALA A 1 682 ? 15.722 -7.926 -7.209 1.00 95.31 682 ALA A C 1
ATOM 5365 O O . ALA A 1 682 ? 15.583 -8.897 -6.470 1.00 95.31 682 ALA A O 1
ATOM 5366 N N . VAL A 1 683 ? 16.909 -7.350 -7.425 1.00 94.31 683 VAL A N 1
ATOM 5367 C CA . VAL A 1 683 ? 18.145 -7.788 -6.760 1.00 94.31 683 VAL A CA 1
ATOM 5368 C C . VAL A 1 683 ? 18.046 -7.520 -5.263 1.00 94.31 683 VAL A C 1
ATOM 5370 O O . VAL A 1 683 ? 18.316 -8.414 -4.467 1.00 94.31 683 VAL A O 1
ATOM 5373 N N . TYR A 1 684 ? 17.575 -6.334 -4.868 1.00 92.50 684 TYR A N 1
ATOM 5374 C CA . TYR A 1 684 ? 17.352 -6.011 -3.457 1.00 92.50 684 TYR A CA 1
ATOM 5375 C C . TYR A 1 684 ? 16.295 -6.914 -2.807 1.00 92.50 684 TYR A C 1
ATOM 5377 O O . TYR A 1 684 ? 16.506 -7.404 -1.699 1.00 92.50 684 TYR A O 1
ATOM 5385 N N . VAL A 1 685 ? 15.199 -7.214 -3.513 1.00 93.06 685 VAL A N 1
ATOM 5386 C CA . VAL A 1 685 ? 14.190 -8.182 -3.044 1.00 93.06 685 VAL A CA 1
ATOM 5387 C C . VAL A 1 685 ? 14.782 -9.589 -2.895 1.00 93.06 685 VAL A C 1
ATOM 5389 O O . VAL A 1 685 ? 14.486 -10.281 -1.921 1.00 93.06 685 VAL A O 1
ATOM 5392 N N . TYR A 1 686 ? 15.651 -10.014 -3.814 1.00 94.06 686 TYR A N 1
ATOM 5393 C CA . TYR A 1 686 ? 16.318 -11.311 -3.721 1.00 94.06 686 TYR A CA 1
ATOM 5394 C C . TYR A 1 686 ? 17.300 -11.366 -2.540 1.00 94.06 686 TYR A C 1
ATOM 5396 O O . TYR A 1 686 ? 17.286 -12.332 -1.780 1.00 94.06 686 TYR A O 1
ATOM 5404 N N . LEU A 1 687 ? 18.086 -10.309 -2.305 1.00 92.50 687 LEU A N 1
ATOM 5405 C CA . LEU A 1 687 ? 18.950 -10.194 -1.122 1.00 92.50 687 LEU A CA 1
ATOM 5406 C C . LEU A 1 687 ? 18.137 -10.234 0.179 1.00 92.50 687 LEU A C 1
ATOM 5408 O O . LEU A 1 687 ? 18.500 -10.935 1.124 1.00 92.50 687 LEU A O 1
ATOM 5412 N N . TYR A 1 688 ? 16.993 -9.550 0.208 1.00 89.25 688 TYR A N 1
ATOM 5413 C CA . TYR A 1 688 ? 16.065 -9.619 1.332 1.00 89.25 688 TYR A CA 1
ATOM 5414 C C . TYR A 1 688 ? 15.531 -11.036 1.566 1.00 89.25 688 TYR A C 1
ATOM 5416 O O . TYR A 1 688 ? 15.391 -11.462 2.711 1.00 89.25 688 TYR A O 1
ATOM 5424 N N . SER A 1 689 ? 15.280 -11.800 0.501 1.00 90.31 689 SER A N 1
ATOM 5425 C CA . SER A 1 689 ? 14.822 -13.185 0.624 1.00 90.31 689 SER A CA 1
ATOM 5426 C C . SER A 1 689 ? 15.843 -14.100 1.304 1.00 90.31 689 SER A C 1
ATOM 5428 O O . SER A 1 689 ? 15.438 -15.008 2.030 1.00 90.31 689 SER A O 1
ATOM 5430 N N . ILE A 1 690 ? 17.145 -13.836 1.127 1.00 91.25 690 ILE A N 1
ATOM 5431 C CA . ILE A 1 690 ? 18.229 -14.552 1.813 1.00 91.25 690 ILE A CA 1
ATOM 5432 C C . ILE A 1 690 ? 18.165 -14.245 3.311 1.00 91.25 690 ILE A C 1
ATOM 5434 O O . ILE A 1 690 ? 18.143 -15.163 4.129 1.00 91.25 690 ILE A O 1
ATOM 5438 N N . TYR A 1 691 ? 18.054 -12.965 3.677 1.00 89.38 691 TYR A N 1
ATOM 5439 C CA . TYR A 1 691 ? 17.859 -12.555 5.071 1.00 89.38 691 TYR A CA 1
ATOM 5440 C C . TYR A 1 691 ? 16.609 -13.207 5.689 1.00 89.38 691 TYR A C 1
ATOM 5442 O O . TYR A 1 691 ? 16.671 -13.775 6.781 1.00 89.38 691 TYR A O 1
ATOM 5450 N N . TYR A 1 692 ? 15.478 -13.181 4.975 1.00 86.00 692 TYR A N 1
ATOM 5451 C CA . TYR A 1 692 ? 14.218 -13.761 5.440 1.00 86.00 692 TYR A CA 1
ATOM 5452 C C . TYR A 1 692 ? 14.331 -15.276 5.659 1.00 86.00 692 TYR A C 1
ATOM 5454 O O . TYR A 1 692 ? 13.839 -15.787 6.668 1.00 86.00 692 TYR A O 1
ATOM 5462 N N . TYR A 1 693 ? 15.019 -15.982 4.757 1.00 88.56 693 TYR A N 1
ATOM 5463 C CA . TYR A 1 693 ? 15.263 -17.417 4.865 1.00 88.56 693 TYR A CA 1
ATOM 5464 C C . TYR A 1 693 ? 15.947 -17.762 6.195 1.00 88.56 693 TYR A C 1
ATOM 5466 O O . TYR A 1 693 ? 15.405 -18.543 6.974 1.00 88.56 693 TYR A O 1
ATOM 5474 N N . TYR A 1 694 ? 17.075 -17.117 6.504 1.00 86.81 694 TYR A N 1
ATOM 5475 C CA . TYR A 1 694 ? 17.851 -17.431 7.709 1.00 86.81 694 TYR A CA 1
ATOM 5476 C C . TYR A 1 694 ? 17.200 -16.959 9.015 1.00 86.81 694 TYR A C 1
ATOM 5478 O O . TYR A 1 694 ? 17.325 -17.633 10.033 1.00 86.81 694 TYR A O 1
ATOM 5486 N N . VAL A 1 695 ? 16.519 -15.808 9.012 1.00 83.31 695 VAL A N 1
ATOM 5487 C CA . VAL A 1 695 ? 16.027 -15.181 10.255 1.00 83.31 695 VAL A CA 1
ATOM 5488 C C . VAL A 1 695 ? 14.588 -15.574 10.595 1.00 83.31 695 VAL A C 1
ATOM 5490 O O . VAL A 1 695 ? 14.214 -15.593 11.769 1.00 83.31 695 VAL A O 1
ATOM 5493 N N . LYS A 1 696 ? 13.742 -15.840 9.592 1.00 78.06 696 LYS A N 1
ATOM 5494 C CA . LYS A 1 696 ? 12.293 -16.020 9.791 1.00 78.06 696 LYS A CA 1
ATOM 5495 C C . LYS A 1 696 ? 11.788 -17.411 9.449 1.00 78.06 696 LYS A C 1
ATOM 5497 O O . LYS A 1 696 ? 10.808 -17.843 10.059 1.00 78.06 696 LYS A O 1
ATOM 5502 N N . THR A 1 697 ? 12.402 -18.107 8.495 1.00 80.31 697 THR A N 1
ATOM 5503 C CA . THR A 1 697 ? 11.946 -19.453 8.128 1.00 80.31 697 THR A CA 1
ATOM 5504 C C . THR A 1 697 ? 12.590 -20.512 9.020 1.00 80.31 697 THR A C 1
ATOM 5506 O O . THR A 1 697 ? 13.745 -20.399 9.410 1.00 80.31 697 THR A O 1
ATOM 5509 N N . LYS A 1 698 ? 11.828 -21.559 9.357 1.00 78.50 698 LYS A N 1
ATOM 5510 C CA . LYS A 1 698 ? 12.341 -22.763 10.038 1.00 78.50 698 LYS A CA 1
ATOM 5511 C C . LYS A 1 698 ? 12.625 -23.902 9.048 1.00 78.50 698 LYS A C 1
ATOM 5513 O O . LYS A 1 698 ? 12.651 -25.063 9.444 1.00 78.50 698 LYS A O 1
ATOM 5518 N N . MET A 1 699 ? 12.741 -23.575 7.759 1.00 80.38 699 MET A N 1
ATOM 5519 C CA . MET A 1 699 ? 12.942 -24.553 6.692 1.00 80.38 699 MET A CA 1
ATOM 5520 C C . MET A 1 699 ? 14.371 -25.088 6.745 1.00 80.38 699 MET A C 1
ATOM 5522 O O . MET A 1 699 ? 15.324 -24.331 6.925 1.00 80.38 699 MET A O 1
ATOM 5526 N N . SER A 1 700 ? 14.520 -26.401 6.611 1.00 82.31 700 SER A N 1
ATOM 5527 C CA . SER A 1 700 ? 15.815 -27.073 6.653 1.00 82.31 700 SER A CA 1
ATOM 5528 C C . SER A 1 700 ? 15.873 -28.204 5.627 1.00 82.31 700 SER A C 1
ATOM 5530 O O . SER A 1 700 ? 14.859 -28.767 5.213 1.00 82.31 700 SER A O 1
ATOM 5532 N N . GLY A 1 701 ? 17.090 -28.519 5.185 1.00 87.88 701 GLY A N 1
ATOM 5533 C CA . GLY A 1 701 ? 17.340 -29.535 4.165 1.00 87.88 701 GLY A CA 1
ATOM 5534 C C . GLY A 1 701 ? 17.344 -29.003 2.728 1.00 87.88 701 GLY A C 1
ATOM 5535 O O . GLY A 1 701 ? 16.730 -27.989 2.397 1.00 87.88 701 GLY A O 1
ATOM 5536 N N . PHE A 1 702 ? 18.056 -29.729 1.863 1.00 90.06 702 PHE A N 1
ATOM 5537 C CA . PHE A 1 702 ? 18.341 -29.336 0.478 1.00 90.06 702 PHE A CA 1
ATOM 5538 C C . PHE A 1 702 ? 17.091 -29.210 -0.409 1.00 90.06 702 PHE A C 1
ATOM 5540 O O . PHE A 1 702 ? 17.014 -28.341 -1.278 1.00 90.06 702 PHE A O 1
ATOM 5547 N N . PHE A 1 703 ? 16.092 -30.069 -0.183 1.00 89.25 703 PHE A N 1
ATOM 5548 C CA . PHE A 1 703 ? 14.825 -30.022 -0.910 1.00 89.25 703 PHE A CA 1
ATOM 5549 C C . PHE A 1 703 ? 14.089 -28.692 -0.670 1.00 89.25 703 PHE A C 1
ATOM 5551 O O . PHE A 1 703 ? 13.712 -28.005 -1.618 1.00 89.25 703 PHE A O 1
ATOM 5558 N N . GLN A 1 704 ? 13.938 -28.290 0.598 1.00 87.44 704 GLN A N 1
ATOM 5559 C CA . GLN A 1 704 ? 13.229 -27.062 0.964 1.00 87.44 704 GLN A CA 1
ATOM 5560 C C . GLN A 1 704 ? 14.006 -25.800 0.566 1.00 87.44 704 GLN A C 1
ATOM 5562 O O . GLN A 1 704 ? 13.393 -24.861 0.061 1.00 87.44 704 GLN A O 1
ATOM 5567 N N . THR A 1 705 ? 15.339 -25.784 0.726 1.00 91.25 705 THR A N 1
ATOM 5568 C CA . THR A 1 705 ? 16.178 -24.644 0.308 1.00 91.25 705 THR A CA 1
ATOM 5569 C C . THR A 1 705 ? 16.060 -24.395 -1.193 1.00 91.25 705 THR A C 1
ATOM 5571 O O . THR A 1 705 ? 15.838 -23.262 -1.621 1.00 91.25 705 THR A O 1
ATOM 5574 N N . SER A 1 706 ? 16.155 -25.459 -1.994 1.00 92.19 706 SER A N 1
ATOM 5575 C CA . SER A 1 706 ? 16.105 -25.375 -3.453 1.00 92.19 706 SER A CA 1
ATOM 5576 C C . SER A 1 706 ? 14.742 -24.868 -3.926 1.00 92.19 706 SER A C 1
ATOM 5578 O O . SER A 1 706 ? 14.683 -23.957 -4.747 1.00 92.19 706 SER A O 1
ATOM 5580 N N . PHE A 1 707 ? 13.644 -25.377 -3.355 1.00 90.81 707 PHE A N 1
ATOM 5581 C CA . PHE A 1 707 ? 12.289 -24.899 -3.645 1.00 90.81 707 PHE A CA 1
ATOM 5582 C C . PHE A 1 707 ? 12.100 -23.426 -3.258 1.00 90.81 707 PHE A C 1
ATOM 5584 O O . PHE A 1 707 ? 11.578 -22.650 -4.059 1.00 90.81 707 PHE A O 1
ATOM 5591 N N . TYR A 1 708 ? 12.572 -23.018 -2.077 1.00 91.88 708 TYR A N 1
ATOM 5592 C CA . TYR A 1 708 ? 12.494 -21.629 -1.625 1.00 91.88 708 TYR A CA 1
ATOM 5593 C C . TYR A 1 708 ? 13.196 -20.664 -2.582 1.00 91.88 708 TYR A C 1
ATOM 5595 O O . TYR A 1 708 ? 12.579 -19.724 -3.096 1.00 91.88 708 TYR A O 1
ATOM 5603 N N . PHE A 1 709 ? 14.476 -20.914 -2.862 1.00 93.38 709 PHE A N 1
ATOM 5604 C CA . PHE A 1 709 ? 15.267 -20.035 -3.717 1.00 93.38 709 PHE A CA 1
ATOM 5605 C C . PHE A 1 709 ? 14.836 -20.109 -5.180 1.00 93.38 709 PHE A C 1
ATOM 5607 O O . PHE A 1 709 ? 14.808 -19.077 -5.840 1.00 93.38 709 PHE A O 1
ATOM 5614 N N . GLY A 1 710 ? 14.417 -21.273 -5.681 1.00 93.75 710 GLY A N 1
ATOM 5615 C CA . GLY A 1 710 ? 13.941 -21.418 -7.055 1.00 93.75 710 GLY A CA 1
ATOM 5616 C C . GLY A 1 710 ? 12.637 -20.659 -7.324 1.00 93.75 710 GLY A C 1
ATOM 5617 O O . GLY A 1 710 ? 12.565 -19.886 -8.281 1.00 93.75 710 GLY A O 1
ATOM 5618 N N . TYR A 1 711 ? 11.621 -20.792 -6.460 1.00 90.31 711 TYR A N 1
ATOM 5619 C CA . TYR A 1 711 ? 10.386 -20.004 -6.597 1.00 90.31 711 TYR A CA 1
ATOM 5620 C C . TYR A 1 711 ? 10.633 -18.507 -6.404 1.00 90.31 711 TYR A C 1
ATOM 5622 O O . TYR A 1 711 ? 10.099 -17.691 -7.157 1.00 90.31 711 TYR A O 1
ATOM 5630 N N . THR A 1 712 ? 11.486 -18.140 -5.446 1.00 92.25 712 THR A N 1
ATOM 5631 C CA . THR A 1 712 ? 11.840 -16.736 -5.217 1.00 92.25 712 THR A CA 1
ATOM 5632 C C . THR A 1 712 ? 12.622 -16.150 -6.394 1.00 92.25 712 THR A C 1
ATOM 5634 O O . THR A 1 712 ? 12.376 -15.013 -6.786 1.00 92.25 712 THR A O 1
ATOM 5637 N N . MET A 1 713 ? 13.501 -16.927 -7.030 1.00 94.19 713 MET A N 1
ATOM 5638 C CA . MET A 1 713 ? 14.213 -16.519 -8.240 1.00 94.19 713 MET A CA 1
ATOM 5639 C C . MET A 1 713 ? 13.246 -16.289 -9.406 1.00 94.19 713 MET A C 1
ATOM 5641 O O . MET A 1 713 ? 13.353 -15.267 -10.078 1.00 94.19 713 MET A O 1
ATOM 5645 N N . MET A 1 714 ? 12.258 -17.171 -9.614 1.00 93.25 714 MET A N 1
ATOM 5646 C CA . MET A 1 714 ? 11.206 -16.949 -10.619 1.00 93.25 714 MET A CA 1
ATOM 5647 C C . MET A 1 714 ? 10.419 -15.662 -10.349 1.00 93.25 714 MET A C 1
ATOM 5649 O O . MET A 1 714 ? 10.180 -14.878 -11.270 1.00 93.25 714 MET A O 1
ATOM 5653 N N . PHE A 1 715 ? 10.062 -15.411 -9.087 1.00 92.06 715 PHE A N 1
ATOM 5654 C CA . PHE A 1 715 ? 9.386 -14.181 -8.677 1.00 92.06 715 PHE A CA 1
ATOM 5655 C C . PHE A 1 715 ? 10.241 -12.932 -8.948 1.00 92.06 715 PHE A C 1
ATOM 5657 O O . PHE A 1 715 ? 9.768 -11.987 -9.579 1.00 92.06 715 PHE A O 1
ATOM 5664 N N . CYS A 1 716 ? 11.512 -12.934 -8.538 1.00 94.38 716 CYS A N 1
ATOM 5665 C CA . CYS A 1 716 ? 12.429 -11.815 -8.749 1.00 94.38 716 CYS A CA 1
ATOM 5666 C C . CYS A 1 716 ? 12.726 -11.572 -10.236 1.00 94.38 716 CYS A C 1
ATOM 5668 O O . CYS A 1 716 ? 12.802 -10.417 -10.646 1.00 94.38 716 CYS A O 1
ATOM 5670 N N . LEU A 1 717 ? 12.832 -12.614 -11.068 1.00 95.06 717 LEU A N 1
ATOM 5671 C CA . LEU A 1 717 ? 12.966 -12.456 -12.522 1.00 95.06 717 LEU A CA 1
ATOM 5672 C C . LEU A 1 717 ? 11.749 -11.741 -13.119 1.00 95.06 717 LEU A C 1
ATOM 5674 O O . LEU A 1 717 ? 11.909 -10.790 -13.884 1.00 95.06 717 LEU A O 1
ATOM 5678 N N . GLY A 1 718 ? 10.538 -12.150 -12.728 1.00 94.69 718 GLY A N 1
ATOM 5679 C CA . GLY A 1 718 ? 9.306 -11.481 -13.148 1.00 94.69 718 GLY A CA 1
ATOM 5680 C C . GLY A 1 718 ? 9.253 -10.020 -12.696 1.00 94.69 718 GLY A C 1
ATOM 5681 O O . GLY A 1 718 ? 8.990 -9.133 -13.507 1.00 94.69 718 GLY A O 1
ATOM 5682 N N . LEU A 1 719 ? 9.570 -9.757 -11.424 1.00 94.25 719 LEU A N 1
ATOM 5683 C CA . LEU A 1 719 ? 9.587 -8.406 -10.858 1.00 94.25 719 LEU A CA 1
ATOM 5684 C C . LEU A 1 719 ? 10.645 -7.515 -11.524 1.00 94.25 719 LEU A C 1
ATOM 5686 O O . LEU A 1 719 ? 10.364 -6.361 -11.829 1.00 94.25 719 LEU A O 1
ATOM 5690 N N . GLY A 1 720 ? 11.838 -8.042 -11.806 1.00 96.00 720 GLY A N 1
ATOM 5691 C CA . GLY A 1 720 ? 12.920 -7.298 -12.450 1.00 96.00 720 GLY A CA 1
ATOM 5692 C C . GLY A 1 720 ? 12.580 -6.902 -13.884 1.00 96.00 720 GLY A C 1
ATOM 5693 O O . GLY A 1 720 ? 12.790 -5.754 -14.271 1.00 96.00 720 GLY A O 1
ATOM 5694 N N . ILE A 1 721 ? 11.991 -7.821 -14.656 1.00 96.88 721 ILE A N 1
ATOM 5695 C CA . ILE A 1 721 ? 11.544 -7.552 -16.029 1.00 96.88 721 ILE A CA 1
ATOM 5696 C C . ILE A 1 721 ? 10.382 -6.545 -16.040 1.00 96.88 721 ILE A C 1
ATOM 5698 O O . ILE A 1 721 ? 10.377 -5.626 -16.860 1.00 96.88 721 ILE A O 1
ATOM 5702 N N . LEU A 1 722 ? 9.431 -6.677 -15.109 1.00 96.50 722 LEU A N 1
ATOM 5703 C CA . LEU A 1 722 ? 8.310 -5.750 -14.935 1.00 96.50 722 LEU A CA 1
ATOM 5704 C C . LEU A 1 722 ? 8.798 -4.337 -14.595 1.00 96.50 722 LEU A C 1
ATOM 5706 O O . LEU A 1 722 ? 8.494 -3.394 -15.328 1.00 96.50 722 LEU A O 1
ATOM 5710 N N . CYS A 1 723 ? 9.582 -4.186 -13.523 1.00 96.00 723 CYS A N 1
ATOM 5711 C CA . CYS A 1 723 ? 10.110 -2.891 -13.096 1.00 96.00 723 CYS A CA 1
ATOM 5712 C C . CYS A 1 723 ? 10.998 -2.277 -14.184 1.00 96.00 723 CYS A C 1
ATOM 5714 O O . CYS A 1 723 ? 10.834 -1.105 -14.518 1.00 96.00 723 CYS A O 1
ATOM 5716 N N . GLY A 1 724 ? 11.887 -3.071 -14.791 1.00 96.19 724 GLY A N 1
ATOM 5717 C CA . GLY A 1 724 ? 12.760 -2.622 -15.874 1.00 96.19 724 GLY A CA 1
ATOM 5718 C C . GLY A 1 724 ? 11.989 -2.085 -17.082 1.00 96.19 724 GLY A C 1
ATOM 5719 O O . GLY A 1 724 ? 12.340 -1.031 -17.615 1.00 96.19 724 GLY A O 1
ATOM 5720 N N . ALA A 1 725 ? 10.906 -2.754 -17.491 1.00 96.69 725 ALA A N 1
ATOM 5721 C CA . ALA A 1 725 ? 10.062 -2.290 -18.591 1.00 96.69 725 ALA A CA 1
ATOM 5722 C C . ALA A 1 725 ? 9.325 -0.990 -18.249 1.00 96.69 725 ALA A C 1
ATOM 5724 O O . ALA A 1 725 ? 9.323 -0.060 -19.055 1.00 96.69 725 ALA A O 1
ATOM 5725 N N . VAL A 1 726 ? 8.736 -0.904 -17.053 1.00 95.75 726 VAL A N 1
ATOM 5726 C CA . VAL A 1 726 ? 8.036 0.295 -16.568 1.00 95.75 726 VAL A CA 1
ATOM 5727 C C . VAL A 1 726 ? 8.985 1.497 -16.513 1.00 95.75 726 VAL A C 1
ATOM 5729 O O . VAL A 1 726 ? 8.668 2.557 -17.058 1.00 95.75 726 VAL A O 1
ATOM 5732 N N . GLY A 1 727 ? 10.177 1.314 -15.941 1.00 94.50 727 GLY A N 1
ATOM 5733 C CA . GLY A 1 727 ? 11.209 2.347 -15.875 1.00 94.50 727 GLY A CA 1
ATOM 5734 C C . GLY A 1 727 ? 11.694 2.792 -17.255 1.00 94.50 727 GLY A C 1
ATOM 5735 O O . GLY A 1 727 ? 11.704 3.984 -17.558 1.00 94.50 727 GLY A O 1
ATOM 5736 N N . PHE A 1 728 ? 12.002 1.843 -18.146 1.00 95.56 728 PHE A N 1
ATOM 5737 C CA . PHE A 1 728 ? 12.408 2.154 -19.519 1.00 95.56 728 PHE A CA 1
ATOM 5738 C C . PHE A 1 728 ? 11.327 2.931 -20.288 1.00 95.56 728 PHE A C 1
ATOM 5740 O O . PHE A 1 728 ? 11.634 3.917 -20.961 1.00 95.56 728 PHE A O 1
ATOM 5747 N N . LEU A 1 729 ? 10.060 2.506 -20.207 1.00 94.62 729 LEU A N 1
ATOM 5748 C CA . LEU A 1 729 ? 8.949 3.178 -20.889 1.00 94.62 729 LEU A CA 1
ATOM 5749 C C . LEU A 1 729 ? 8.762 4.608 -20.361 1.00 94.62 729 LEU A C 1
ATOM 5751 O O . LEU A 1 729 ? 8.602 5.531 -21.165 1.00 94.62 729 LEU A O 1
ATOM 5755 N N . GLY A 1 730 ? 8.854 4.800 -19.041 1.00 92.31 730 GLY A N 1
ATOM 5756 C CA . GLY A 1 730 ? 8.825 6.115 -18.398 1.00 92.31 730 GLY A CA 1
ATOM 5757 C C . GLY A 1 730 ? 9.960 7.028 -18.869 1.00 92.31 730 GLY A C 1
ATOM 5758 O O . GLY A 1 730 ? 9.709 8.137 -19.349 1.00 92.31 730 GLY A O 1
ATOM 5759 N N . SER A 1 731 ? 11.201 6.539 -18.835 1.00 93.00 731 SER A N 1
ATOM 5760 C CA . SER A 1 731 ? 12.370 7.269 -19.335 1.00 93.00 731 SER A CA 1
ATOM 5761 C C . SER A 1 731 ? 12.278 7.578 -20.832 1.00 93.00 731 SER A C 1
ATOM 5763 O O . SER A 1 731 ? 12.598 8.687 -21.243 1.00 93.00 731 SER A O 1
ATOM 5765 N N . ASN A 1 732 ? 11.790 6.659 -21.667 1.00 91.81 732 ASN A N 1
ATOM 5766 C CA . ASN A 1 732 ? 11.633 6.893 -23.106 1.00 91.81 732 ASN A CA 1
ATOM 5767 C C . ASN A 1 732 ? 10.599 7.990 -23.415 1.00 91.81 732 ASN A C 1
ATOM 5769 O O . ASN A 1 732 ? 10.802 8.797 -24.327 1.00 91.81 732 ASN A O 1
ATOM 5773 N N . LEU A 1 733 ? 9.504 8.054 -22.649 1.00 90.19 733 LEU A N 1
ATOM 5774 C CA . LEU A 1 733 ? 8.540 9.153 -22.736 1.00 90.19 733 LEU A CA 1
ATOM 5775 C C . LEU A 1 733 ? 9.171 10.480 -22.302 1.00 90.19 733 LEU A C 1
ATOM 5777 O O . LEU A 1 733 ? 9.015 11.479 -23.006 1.00 90.19 733 LEU A O 1
ATOM 5781 N N . PHE A 1 734 ? 9.918 10.481 -21.196 1.00 89.12 734 PHE A N 1
ATOM 5782 C CA . PHE A 1 734 ? 10.634 11.655 -20.700 1.00 89.12 734 PHE A CA 1
ATOM 5783 C C . PHE A 1 734 ? 11.653 12.187 -21.716 1.00 89.12 734 PHE A C 1
ATOM 5785 O O . PHE A 1 734 ? 11.580 13.353 -22.098 1.00 89.12 734 PHE A O 1
ATOM 5792 N N . VAL A 1 735 ? 12.540 11.326 -22.224 1.00 89.44 735 VAL A N 1
ATOM 5793 C CA . VAL A 1 735 ? 13.563 11.680 -23.219 1.00 89.44 735 VAL A CA 1
ATOM 5794 C C . VAL A 1 735 ? 12.908 12.287 -24.461 1.00 89.44 735 VAL A C 1
ATOM 5796 O O . VAL A 1 735 ? 13.268 13.374 -24.902 1.00 89.44 735 VAL A O 1
ATOM 5799 N N . ARG A 1 736 ? 11.860 11.663 -25.004 1.00 87.62 736 ARG A N 1
ATOM 5800 C CA . ARG A 1 736 ? 11.139 12.245 -26.147 1.00 87.62 736 ARG A CA 1
ATOM 5801 C C . ARG A 1 736 ? 10.493 13.589 -25.825 1.00 87.62 736 ARG A C 1
ATOM 5803 O O . ARG A 1 736 ? 10.433 14.442 -26.704 1.00 87.62 736 ARG A O 1
ATOM 5810 N N . ARG A 1 737 ? 10.005 13.784 -24.596 1.00 86.38 737 ARG A N 1
ATOM 5811 C CA . ARG A 1 737 ? 9.378 15.039 -24.163 1.00 86.38 737 ARG A CA 1
ATOM 5812 C C . ARG A 1 737 ? 10.389 16.182 -24.094 1.00 86.38 737 ARG A C 1
ATOM 5814 O O . ARG A 1 737 ? 10.065 17.257 -24.587 1.00 86.38 737 ARG A O 1
ATOM 5821 N N . ILE A 1 738 ? 11.575 15.953 -23.520 1.00 83.44 738 ILE A N 1
ATOM 5822 C CA . ILE A 1 738 ? 12.605 16.996 -23.380 1.00 83.44 738 ILE A CA 1
ATOM 5823 C C . ILE A 1 738 ? 13.180 17.407 -24.741 1.00 83.44 738 ILE A C 1
ATOM 5825 O O . ILE A 1 738 ? 13.266 18.597 -25.015 1.00 83.44 738 ILE A O 1
ATOM 5829 N N . TYR A 1 739 ? 13.460 16.454 -25.640 1.00 83.56 739 TYR A N 1
ATOM 5830 C CA . TYR A 1 739 ? 14.054 16.761 -26.950 1.00 83.56 739 TYR A CA 1
ATOM 5831 C C . TYR A 1 739 ? 13.054 17.297 -27.979 1.00 83.56 739 TYR A C 1
ATOM 5833 O O . TYR A 1 739 ? 13.461 17.975 -28.911 1.00 83.56 739 TYR A O 1
ATOM 5841 N N . ARG A 1 740 ? 11.744 17.065 -27.813 1.00 81.12 740 ARG A N 1
ATOM 5842 C CA . ARG A 1 740 ? 10.723 17.693 -28.676 1.00 81.12 740 ARG A CA 1
ATOM 5843 C C . ARG A 1 740 ? 10.585 19.200 -28.436 1.00 81.12 740 ARG A C 1
ATOM 5845 O O . ARG A 1 740 ? 10.064 19.902 -29.290 1.00 81.12 740 ARG A O 1
ATOM 5852 N N . ASN A 1 741 ? 10.970 19.676 -27.255 1.00 71.12 741 ASN A N 1
ATOM 5853 C CA . ASN A 1 741 ? 10.829 21.081 -26.880 1.00 71.12 741 ASN A CA 1
ATOM 5854 C C . ASN A 1 741 ? 12.073 21.916 -27.225 1.00 71.12 741 ASN A C 1
ATOM 5856 O O . ASN A 1 741 ? 12.050 23.124 -27.009 1.00 71.12 741 ASN A O 1
ATOM 5860 N N . ILE A 1 742 ? 13.144 21.296 -27.730 1.00 68.06 742 ILE A N 1
ATOM 5861 C CA . ILE A 1 742 ? 14.326 22.022 -28.189 1.00 68.06 742 ILE A CA 1
ATOM 5862 C C . ILE A 1 742 ? 14.059 22.498 -29.621 1.00 68.06 742 ILE A C 1
ATOM 5864 O O . ILE A 1 742 ? 13.721 21.687 -30.483 1.00 68.06 742 ILE A O 1
ATOM 5868 N N . LYS A 1 743 ? 14.205 23.804 -29.872 1.00 55.00 743 LYS A N 1
ATOM 5869 C CA . LYS A 1 743 ? 14.282 24.351 -31.231 1.00 55.00 743 LYS A CA 1
ATOM 5870 C C . LYS A 1 743 ? 15.677 24.029 -31.775 1.00 55.00 743 LYS A C 1
ATOM 5872 O O . LYS A 1 743 ? 16.635 24.706 -31.434 1.00 55.00 743 LYS A O 1
ATOM 5877 N N . CYS A 1 744 ? 15.798 22.948 -32.531 1.00 50.94 744 CYS A N 1
ATOM 5878 C CA . CYS A 1 744 ? 16.992 22.647 -33.317 1.00 50.94 744 CYS A CA 1
ATOM 5879 C C . CYS A 1 744 ? 16.551 22.581 -34.778 1.00 50.94 744 CYS A C 1
ATOM 5881 O O . CYS A 1 744 ? 16.255 21.484 -35.255 1.00 50.94 744 CYS A O 1
ATOM 5883 N N . ASP A 1 745 ? 16.450 23.740 -35.427 1.00 35.25 745 ASP A N 1
ATOM 5884 C CA . ASP A 1 745 ? 16.366 23.838 -36.888 1.00 35.25 745 ASP A CA 1
ATOM 5885 C C . ASP A 1 745 ? 17.745 24.194 -37.448 1.00 35.25 745 ASP A C 1
ATOM 5887 O O . ASP A 1 745 ? 18.367 25.132 -36.896 1.00 35.25 745 ASP A O 1
#